Protein 1T47 (pdb70)

CATH classification: 3.10.180.10 (+1 more: 3.10.180.10)

B-factor: mean 24.24, std 12.42, range [2.0, 77.76]

Structure (mmCIF, N/CA/C/O backbone):
data_1T47
#
_entry.id   1T47
#
_cell.length_a   81.288
_cell.length_b   162.045
_cell.length_c   56.150
_cell.angle_alpha   90.00
_cell.angle_beta   90.00
_cell.angle_gamma   90.00
#
_symmetry.space_group_name_H-M   'P 21 21 2'
#
loop_
_entity.id
_entity.type
_entity.pdbx_description
1 polymer '4-hydroxyphenylpyruvate dioxygenase'
2 non-polymer 'FE (II) ION'
3 non-polymer 2-{HYDROXY[2-NITRO-4-(TRIFLUOROMETHYL)PHENYL]METHYLENE}CYCLOHEXANE-1,3-DIONE
4 water water
#
loop_
_atom_site.group_PDB
_atom_site.id
_atom_site.type_symbol
_atom_site.label_atom_id
_atom_site.label_alt_id
_atom_site.label_comp_id
_atom_site.label_asym_id
_atom_site.label_entity_id
_atom_site.label_seq_id
_atom_site.pdbx_PDB_ins_code
_atom_site.Cartn_x
_atom_site.Cartn_y
_atom_site.Cartn_z
_atom_site.occupancy
_atom_site.B_iso_or_equiv
_atom_site.auth_seq_id
_atom_site.auth_comp_id
_atom_site.auth_asym_id
_atom_site.auth_atom_id
_atom_site.pdbx_PDB_model_num
ATOM 1 N N . ASP A 1 16 ? 67.771 53.362 64.724 1.00 52.00 16 ASP A N 1
ATOM 2 C CA . ASP A 1 16 ? 67.912 53.366 66.209 1.00 52.67 16 ASP A CA 1
ATOM 3 C C . ASP A 1 16 ? 67.691 54.748 66.826 1.00 52.12 16 ASP A C 1
ATOM 4 O O . ASP A 1 16 ? 66.957 54.865 67.818 1.00 54.15 16 ASP A O 1
ATOM 9 N N . PRO A 1 17 ? 68.348 55.792 66.308 1.00 49.15 17 PRO A N 1
ATOM 10 C CA . PRO A 1 17 ? 68.154 57.127 66.883 1.00 46.52 17 PRO A CA 1
ATOM 11 C C . PRO A 1 17 ? 66.817 57.733 66.436 1.00 45.14 17 PRO A C 1
ATOM 12 O O . PRO A 1 17 ? 66.368 58.749 66.971 1.00 44.14 17 PRO A O 1
ATOM 16 N N . PHE A 1 18 ? 66.186 57.074 65.468 1.00 41.59 18 PHE A N 1
ATOM 17 C CA . PHE A 1 18 ? 64.893 57.497 64.939 1.00 35.44 18 PHE A CA 1
ATOM 18 C C . PHE A 1 18 ? 64.103 56.231 64.589 1.00 33.12 18 PHE A C 1
ATOM 19 O O . PHE A 1 18 ? 63.865 55.944 63.417 1.00 34.21 18 PHE A O 1
ATOM 27 N N . PRO A 1 19 ? 63.699 55.451 65.607 1.00 31.67 19 PRO A N 1
ATOM 28 C CA . PRO A 1 19 ? 62.937 54.215 65.378 1.00 30.07 19 PRO A CA 1
ATOM 29 C C . PRO A 1 19 ? 61.526 54.442 64.831 1.00 29.22 19 PRO A C 1
ATOM 30 O O . PRO A 1 19 ? 60.819 55.360 65.256 1.00 30.66 19 PRO A O 1
ATOM 34 N N . VAL A 1 20 ? 61.142 53.620 63.859 1.00 29.43 20 VAL A N 1
ATOM 35 C CA . VAL A 1 20 ? 59.818 53.713 63.246 1.00 25.52 20 VAL A CA 1
ATOM 36 C C . VAL A 1 20 ? 59.114 52.358 63.283 1.00 25.57 20 VAL A C 1
ATOM 37 O O . VAL A 1 20 ? 59.723 51.319 62.999 1.00 27.06 20 VAL A O 1
ATOM 41 N N . LYS A 1 21 ? 57.836 52.378 63.646 1.00 24.27 21 LYS A N 1
ATOM 42 C CA . LYS A 1 21 ? 57.026 51.167 63.759 1.00 20.17 21 LYS A CA 1
ATOM 43 C C . LYS A 1 21 ? 56.376 50.778 62.438 1.00 21.97 21 LYS A C 1
ATOM 44 O O . LYS A 1 21 ? 56.010 49.624 62.241 1.00 26.93 21 LYS A O 1
ATOM 50 N N . GLY A 1 22 ? 56.166 51.764 61.573 1.00 20.97 22 GLY A N 1
ATOM 51 C CA . GLY A 1 22 ? 55.535 51.534 60.286 1.00 16.47 22 GLY A CA 1
ATOM 52 C C . GLY A 1 22 ? 54.712 52.752 59.889 1.00 20.82 22 GLY A C 1
ATOM 53 O O . GLY A 1 22 ? 54.849 53.836 60.484 1.00 15.01 22 GLY A O 1
ATOM 54 N N . MET A 1 23 ? 53.838 52.583 58.900 1.00 20.38 23 MET A N 1
ATOM 55 C CA . MET A 1 23 ? 52.973 53.674 58.451 1.00 16.48 23 MET A CA 1
ATOM 56 C C . MET A 1 23 ? 51.755 53.709 59.358 1.00 15.02 23 MET A C 1
ATOM 57 O O . MET A 1 23 ? 51.040 52.713 59.487 1.00 18.98 23 MET A O 1
ATOM 62 N N . ASP A 1 24 ? 51.532 54.834 60.021 1.00 16.46 24 ASP A N 1
ATOM 63 C CA . ASP A 1 24 ? 50.382 54.936 60.903 1.00 17.74 24 ASP A CA 1
ATOM 64 C C . ASP A 1 24 ? 49.097 55.138 60.110 1.00 16.18 24 ASP A C 1
ATOM 65 O O . ASP A 1 24 ? 48.054 54.590 60.463 1.00 15.39 24 ASP A O 1
ATOM 70 N N . ALA A 1 25 ? 49.197 55.899 59.022 1.00 13.82 25 ALA A N 1
ATOM 71 C CA . ALA A 1 25 ? 48.060 56.187 58.152 1.00 12.61 25 ALA A CA 1
ATOM 72 C C . ALA A 1 25 ? 48.491 57.105 57.029 1.00 12.15 25 ALA A C 1
ATOM 73 O O . ALA A 1 25 ? 49.529 57.752 57.121 1.00 17.40 25 ALA A O 1
ATOM 75 N N . VAL A 1 26 ? 47.728 57.117 55.944 1.00 14.56 26 VAL A N 1
ATOM 76 C CA . VAL A 1 26 ? 47.997 58.030 54.840 1.00 10.19 26 VAL A CA 1
ATOM 77 C C . VAL A 1 26 ? 46.713 58.827 54.697 1.00 11.65 26 VAL A C 1
ATOM 78 O O . VAL A 1 26 ? 45.649 58.291 54.378 1.00 15.97 26 VAL A O 1
ATOM 82 N N . VAL A 1 27 ? 46.803 60.073 55.136 1.00 12.17 27 VAL A N 1
ATOM 83 C CA . VAL A 1 27 ? 45.691 61.003 55.137 1.00 13.69 27 VAL A CA 1
ATOM 84 C C . VAL A 1 27 ? 45.513 61.708 53.800 1.00 15.78 27 VAL A C 1
ATOM 85 O O . VAL A 1 27 ? 46.424 62.382 53.319 1.00 16.88 27 VAL A O 1
ATOM 89 N N . PHE A 1 28 ? 44.334 61.528 53.208 1.00 17.49 28 PHE A N 1
ATOM 90 C CA . PHE A 1 28 ? 43.973 62.138 51.932 1.00 13.47 28 PHE A CA 1
ATOM 91 C C . PHE A 1 28 ? 43.071 63.335 52.178 1.00 14.33 28 PHE A C 1
ATOM 92 O O . PHE A 1 28 ? 42.171 63.268 53.016 1.00 16.34 28 PHE A O 1
ATOM 100 N N . ALA A 1 29 ? 43.302 64.421 51.452 1.00 13.41 29 ALA A N 1
ATOM 101 C CA . ALA A 1 29 ? 42.451 65.600 51.543 1.00 10.76 29 ALA A CA 1
ATOM 102 C C . ALA A 1 29 ? 41.575 65.472 50.297 1.00 12.61 29 ALA A C 1
ATOM 103 O O . ALA A 1 29 ? 42.085 65.504 49.172 1.00 11.05 29 ALA A O 1
ATOM 105 N N . VAL A 1 30 ? 40.273 65.278 50.498 1.00 11.49 30 VAL A N 1
ATOM 106 C CA . VAL A 1 30 ? 39.329 65.102 49.391 1.00 9.19 30 VAL A CA 1
ATOM 107 C C . VAL A 1 30 ? 38.200 66.131 49.356 1.00 10.42 30 VAL A C 1
ATOM 108 O O . VAL A 1 30 ? 37.977 66.859 50.320 1.00 10.73 30 VAL A O 1
ATOM 112 N N . GLY A 1 31 ? 37.494 66.187 48.231 1.00 10.68 31 GLY A N 1
ATOM 113 C CA . GLY A 1 31 ? 36.395 67.124 48.087 1.00 8.13 31 GLY A CA 1
ATOM 114 C C . GLY A 1 31 ? 35.087 66.570 48.610 1.00 8.27 31 GLY A C 1
ATOM 115 O O . GLY A 1 31 ? 34.191 67.330 48.967 1.00 12.65 31 GLY A O 1
ATOM 116 N N . ASN A 1 32 ? 34.986 65.245 48.682 1.00 9.52 32 ASN A N 1
ATOM 117 C CA . ASN A 1 32 ? 33.778 64.568 49.162 1.00 11.91 32 ASN A CA 1
ATOM 118 C C . ASN A 1 32 ? 34.149 63.286 49.915 1.00 10.46 32 ASN A C 1
ATOM 119 O O . ASN A 1 32 ? 34.245 62.212 49.318 1.00 9.95 32 ASN A O 1
ATOM 124 N N . ALA A 1 33 ? 34.335 63.405 51.225 1.00 11.84 33 ALA A N 1
ATOM 125 C CA . ALA A 1 33 ? 34.701 62.272 52.082 1.00 11.09 33 ALA A CA 1
ATOM 126 C C . ALA A 1 33 ? 33.664 61.151 52.123 1.00 11.26 33 ALA A C 1
ATOM 127 O O . ALA A 1 33 ? 34.019 59.974 52.286 1.00 9.40 33 ALA A O 1
ATOM 129 N N . LYS A 1 34 ? 32.387 61.521 51.995 1.00 7.72 34 LYS A N 1
ATOM 130 C CA . LYS A 1 34 ? 31.287 60.561 52.008 1.00 8.42 34 LYS A CA 1
ATOM 131 C C . LYS A 1 34 ? 31.472 59.580 50.867 1.00 9.59 34 LYS A C 1
ATOM 132 O O . LYS A 1 34 ? 31.602 58.374 51.081 1.00 14.12 34 LYS A O 1
ATOM 138 N N . GLN A 1 35 ? 31.515 60.120 49.653 1.00 7.76 35 GLN A N 1
ATOM 139 C CA . GLN A 1 35 ? 31.677 59.316 48.455 1.00 9.73 35 GLN A CA 1
ATOM 140 C C . GLN A 1 35 ? 33.051 58.668 48.323 1.00 10.08 35 GLN A C 1
ATOM 141 O O . GLN A 1 35 ? 33.168 57.602 47.726 1.00 14.42 35 GLN A O 1
ATOM 147 N N . ALA A 1 36 ? 34.079 59.290 48.901 1.00 11.13 36 ALA A N 1
ATOM 148 C CA . ALA A 1 36 ? 35.431 58.730 48.863 1.00 10.08 36 ALA A CA 1
ATOM 149 C C . ALA A 1 36 ? 35.500 57.492 49.762 1.00 10.90 36 ALA A C 1
ATOM 150 O O . ALA A 1 36 ? 36.139 56.502 49.417 1.00 14.41 36 ALA A O 1
ATOM 152 N N . ALA A 1 37 ? 34.814 57.539 50.901 1.00 8.74 37 ALA A N 1
ATOM 153 C CA . ALA A 1 37 ? 34.790 56.413 51.825 1.00 8.00 37 ALA A CA 1
ATOM 154 C C . ALA A 1 37 ? 34.043 55.254 51.202 1.00 8.97 37 ALA A C 1
ATOM 155 O O . ALA A 1 37 ? 34.406 54.094 51.402 1.00 12.01 37 ALA A O 1
ATOM 157 N N . HIS A 1 38 ? 32.998 55.574 50.442 1.00 10.56 38 HIS A N 1
ATOM 158 C CA . HIS A 1 38 ? 32.192 54.564 49.767 1.00 9.14 38 HIS A CA 1
ATOM 159 C C . HIS A 1 38 ? 33.047 53.932 48.675 1.00 10.27 38 HIS A C 1
ATOM 160 O O . HIS A 1 38 ? 33.061 52.716 48.514 1.00 14.65 38 HIS A O 1
ATOM 167 N N . TYR A 1 39 ? 33.786 54.767 47.950 1.00 7.74 39 TYR A N 1
ATOM 168 C CA . TYR A 1 39 ? 34.659 54.290 46.886 1.00 7.38 39 TYR A CA 1
ATOM 169 C C . TYR A 1 39 ? 35.692 53.312 47.406 1.00 6.60 39 TYR A C 1
ATOM 170 O O . TYR A 1 39 ? 35.884 52.247 46.831 1.00 15.28 39 TYR A O 1
ATOM 179 N N . TYR A 1 40 ? 36.369 53.683 48.485 1.00 7.48 40 TYR A N 1
ATOM 180 C CA . TYR A 1 40 ? 37.382 52.815 49.063 1.00 7.31 40 TYR A CA 1
ATOM 181 C C . TYR A 1 40 ? 36.807 51.593 49.763 1.00 10.74 40 TYR A C 1
ATOM 182 O O . TYR A 1 40 ? 37.463 50.553 49.823 1.00 16.13 40 TYR A O 1
ATOM 191 N N . SER A 1 41 ? 35.571 51.699 50.253 1.00 9.95 41 SER A N 1
ATOM 192 C CA . SER A 1 41 ? 34.923 50.566 50.908 1.00 7.58 41 SER A CA 1
ATOM 193 C C . SER A 1 41 ? 34.547 49.546 49.852 1.00 10.93 41 SER A C 1
ATOM 194 O O . SER A 1 41 ? 34.794 48.353 50.006 1.00 16.14 41 SER A O 1
ATOM 197 N N . THR A 1 42 ? 33.915 50.021 48.787 1.00 12.92 42 THR A N 1
ATOM 198 C CA . THR A 1 42 ? 33.457 49.147 47.722 1.00 13.47 42 THR A CA 1
ATOM 199 C C . THR A 1 42 ? 34.495 48.738 46.681 1.00 14.78 42 THR A C 1
ATOM 200 O O . THR A 1 42 ? 34.823 47.557 46.572 1.00 20.56 42 THR A O 1
ATOM 204 N N . ALA A 1 43 ? 35.023 49.702 45.932 1.00 14.22 43 ALA A N 1
ATOM 205 C CA . ALA A 1 43 ? 36.013 49.398 44.896 1.00 15.11 43 ALA A CA 1
ATOM 206 C C . ALA A 1 43 ? 37.290 48.780 45.453 1.00 14.96 43 ALA A C 1
ATOM 207 O O . ALA A 1 43 ? 37.771 47.784 44.922 1.00 16.61 43 ALA A O 1
ATOM 209 N N . PHE A 1 44 ? 37.814 49.343 46.541 1.00 15.68 44 PHE A N 1
ATOM 210 C CA . PHE A 1 44 ? 39.043 48.830 47.154 1.00 12.92 44 PHE A CA 1
ATOM 211 C C . PHE A 1 44 ? 38.856 47.768 48.241 1.00 12.40 44 PHE A C 1
ATOM 212 O O . PHE A 1 44 ? 39.824 47.143 48.675 1.00 12.42 44 PHE A O 1
ATOM 220 N N . GLY A 1 45 ? 37.616 47.565 48.676 1.00 9.67 45 GLY A N 1
ATOM 221 C CA . GLY A 1 45 ? 37.331 46.550 49.677 1.00 5.66 45 GLY A CA 1
ATOM 222 C C . GLY A 1 45 ? 37.736 46.808 51.120 1.00 10.84 45 GLY A C 1
ATOM 223 O O . GLY A 1 45 ? 37.818 45.863 51.912 1.00 8.53 45 GLY A O 1
ATOM 224 N N . MET A 1 46 ? 37.974 48.068 51.473 1.00 8.14 46 MET A N 1
ATOM 225 C CA . MET A 1 46 ? 38.368 48.423 52.835 1.00 11.52 46 MET A CA 1
ATOM 226 C C . MET A 1 46 ? 37.146 48.587 53.734 1.00 13.23 46 MET A C 1
ATOM 227 O O . MET A 1 46 ? 36.017 48.664 53.249 1.00 13.94 46 MET A O 1
ATOM 232 N N . GLN A 1 47 ? 37.362 48.617 55.047 1.00 15.07 47 GLN A N 1
ATOM 233 C CA . GLN A 1 47 ? 36.247 48.804 55.975 1.00 15.46 47 GLN A CA 1
ATOM 234 C C . GLN A 1 47 ? 36.401 50.052 56.806 1.00 12.76 47 GLN A C 1
ATOM 235 O O . GLN A 1 47 ? 37.482 50.339 57.322 1.00 12.55 47 GLN A O 1
ATOM 241 N N . LEU A 1 48 ? 35.295 50.771 56.959 1.00 9.66 48 LEU A N 1
ATOM 242 C CA . LEU A 1 48 ? 35.249 51.985 57.753 1.00 12.03 48 LEU A CA 1
ATOM 243 C C . LEU A 1 48 ? 35.265 51.541 59.208 1.00 11.64 48 LEU A C 1
ATOM 244 O O . LEU A 1 48 ? 34.499 50.655 59.589 1.00 11.27 48 LEU A O 1
ATOM 249 N N . VAL A 1 49 ? 36.158 52.107 60.006 1.00 13.42 49 VAL A N 1
ATOM 250 C CA . VAL A 1 49 ? 36.232 51.733 61.417 1.00 16.24 49 VAL A CA 1
ATOM 251 C C . VAL A 1 49 ? 36.033 52.897 62.378 1.00 18.95 49 VAL A C 1
ATOM 252 O O . VAL A 1 49 ? 35.534 52.708 63.488 1.00 23.98 49 VAL A O 1
ATOM 256 N N . ALA A 1 50 ? 36.385 54.100 61.942 1.00 19.08 50 ALA A N 1
ATOM 257 C CA . ALA A 1 50 ? 36.239 55.283 62.780 1.00 16.96 50 ALA A CA 1
ATOM 258 C C . ALA A 1 50 ? 35.752 56.470 61.967 1.00 17.81 50 ALA A C 1
ATOM 259 O O . ALA A 1 50 ? 35.931 56.521 60.746 1.00 19.38 50 ALA A O 1
ATOM 261 N N . TYR A 1 51 ? 35.160 57.438 62.657 1.00 14.89 51 TYR A N 1
ATOM 262 C CA . TYR A 1 51 ? 34.623 58.619 62.007 1.00 12.77 51 TYR A CA 1
ATOM 263 C C . TYR A 1 51 ? 34.636 59.810 62.953 1.00 13.75 51 TYR A C 1
ATOM 264 O O . TYR A 1 51 ? 34.556 59.652 64.173 1.00 14.00 51 TYR A O 1
ATOM 273 N N . SER A 1 52 ? 34.761 61.000 62.368 1.00 14.41 52 SER A N 1
ATOM 274 C CA . SER A 1 52 ? 34.759 62.258 63.097 1.00 10.96 52 SER A CA 1
ATOM 275 C C . SER A 1 52 ? 34.134 63.321 62.194 1.00 14.62 52 SER A C 1
ATOM 276 O O . SER A 1 52 ? 34.669 63.653 61.139 1.00 18.24 52 SER A O 1
ATOM 279 N N . GLY A 1 53 ? 32.965 63.804 62.580 1.00 14.89 53 GLY A N 1
ATOM 280 C CA . GLY A 1 53 ? 32.298 64.825 61.798 1.00 16.88 53 GLY A CA 1
ATOM 281 C C . GLY A 1 53 ? 31.298 65.578 62.652 1.00 18.36 53 GLY A C 1
ATOM 282 O O . GLY A 1 53 ? 31.359 65.490 63.880 1.00 22.69 53 GLY A O 1
ATOM 283 N N . PRO A 1 54 ? 30.382 66.351 62.044 1.00 15.52 54 PRO A N 1
ATOM 284 C CA . PRO A 1 54 ? 29.353 67.135 62.736 1.00 15.63 54 PRO A CA 1
ATOM 285 C C . PRO A 1 54 ? 28.495 66.326 63.721 1.00 17.27 54 PRO A C 1
ATOM 286 O O . PRO A 1 54 ? 28.187 66.801 64.814 1.00 22.17 54 PRO A O 1
ATOM 290 N N . GLU A 1 55 ? 28.158 65.096 63.345 1.00 19.06 55 GLU A N 1
ATOM 291 C CA . GLU A 1 55 ? 27.335 64.194 64.150 1.00 21.01 55 GLU A CA 1
ATOM 292 C C . GLU A 1 55 ? 27.896 63.917 65.538 1.00 25.04 55 GLU A C 1
ATOM 293 O O . GLU A 1 55 ? 27.162 63.506 66.434 1.00 30.52 55 GLU A O 1
ATOM 299 N N . ASN A 1 56 ? 29.205 64.079 65.703 1.00 25.09 56 ASN A N 1
ATOM 300 C CA . ASN A 1 56 ? 29.815 63.850 67.006 1.00 24.32 56 ASN A CA 1
ATOM 301 C C . ASN A 1 56 ? 30.483 65.086 67.594 1.00 25.48 56 ASN A C 1
ATOM 302 O O . ASN A 1 56 ? 31.347 64.979 68.463 1.00 23.10 56 ASN A O 1
ATOM 307 N N . GLY A 1 57 ? 30.056 66.261 67.143 1.00 25.76 57 GLY A N 1
ATOM 308 C CA . GLY A 1 57 ? 30.612 67.491 67.673 1.00 26.67 57 GLY A CA 1
ATOM 309 C C . GLY A 1 57 ? 31.775 68.108 66.929 1.00 29.95 57 GLY A C 1
ATOM 310 O O . GLY A 1 57 ? 32.289 69.141 67.358 1.00 36.05 57 GLY A O 1
ATOM 311 N N . SER A 1 58 ? 32.225 67.482 65.845 1.00 28.01 58 SER A N 1
ATOM 312 C CA . SER A 1 58 ? 33.332 68.031 65.053 1.00 27.91 58 SER A CA 1
ATOM 313 C C . SER A 1 58 ? 32.736 68.721 63.824 1.00 25.74 58 SER A C 1
ATOM 314 O O . SER A 1 58 ? 32.662 68.137 62.742 1.00 27.09 58 SER A O 1
ATOM 317 N N . ARG A 1 59 ? 32.339 69.977 64.004 1.00 22.18 59 ARG A N 1
ATOM 318 C CA . ARG A 1 59 ? 31.683 70.790 62.980 1.00 19.34 59 ARG A CA 1
ATOM 319 C C . ARG A 1 59 ? 32.386 71.178 61.677 1.00 21.03 59 ARG A C 1
ATOM 320 O O . ARG A 1 59 ? 31.729 71.286 60.638 1.00 19.44 59 ARG A O 1
ATOM 322 N N . GLU A 1 60 ? 33.698 71.377 61.712 1.00 18.05 60 GLU A N 1
ATOM 323 C CA . GLU A 1 60 ? 34.429 71.825 60.525 1.00 17.42 60 GLU A CA 1
ATOM 324 C C . GLU A 1 60 ? 34.746 70.805 59.434 1.00 19.01 60 GLU A C 1
ATOM 325 O O . GLU A 1 60 ? 34.703 71.129 58.243 1.00 19.88 60 GLU A O 1
ATOM 331 N N . THR A 1 61 ? 35.061 69.579 59.825 1.00 16.53 61 THR A N 1
ATOM 332 C CA . THR A 1 61 ? 35.402 68.562 58.842 1.00 16.78 61 THR A CA 1
ATOM 333 C C . THR A 1 61 ? 34.745 67.233 59.128 1.00 18.74 61 THR A C 1
ATOM 334 O O . THR A 1 61 ? 34.343 66.959 60.260 1.00 21.09 61 THR A O 1
ATOM 338 N N . ALA A 1 62 ? 34.636 66.419 58.084 1.00 18.81 62 ALA A N 1
ATOM 339 C CA . ALA A 1 62 ? 34.089 65.073 58.180 1.00 16.15 62 ALA A CA 1
ATOM 340 C C . ALA A 1 62 ? 35.300 64.205 57.836 1.00 14.35 62 ALA A C 1
ATOM 341 O O . ALA A 1 62 ? 35.939 64.408 56.799 1.00 12.46 62 ALA A O 1
ATOM 343 N N . SER A 1 63 ? 35.639 63.268 58.714 1.00 13.39 63 SER A N 1
ATOM 344 C CA . SER A 1 63 ? 36.801 62.416 58.491 1.00 12.53 63 SER A CA 1
ATOM 345 C C . SER A 1 63 ? 36.485 60.943 58.690 1.00 8.71 63 SER A C 1
ATOM 346 O O . SER A 1 63 ? 35.999 60.542 59.745 1.00 8.56 63 SER A O 1
ATOM 349 N N . TYR A 1 64 ? 36.761 60.155 57.651 1.00 9.48 64 TYR A N 1
ATOM 350 C CA . TYR A 1 64 ? 36.526 58.709 57.656 1.00 9.47 64 TYR A CA 1
ATOM 351 C C . TYR A 1 64 ? 37.821 57.913 57.739 1.00 9.20 64 TYR A C 1
ATOM 352 O O . TYR A 1 64 ? 38.774 58.196 57.015 1.00 9.47 64 TYR A O 1
ATOM 361 N N . VAL A 1 65 ? 37.839 56.899 58.602 1.00 10.14 65 VAL A N 1
ATOM 362 C CA . VAL A 1 65 ? 39.017 56.056 58.763 1.00 10.12 65 VAL A CA 1
ATOM 363 C C . VAL A 1 65 ? 38.746 54.689 58.163 1.00 10.98 65 VAL A C 1
ATOM 364 O O . VAL A 1 65 ? 37.844 53.972 58.607 1.00 11.78 65 VAL A O 1
ATOM 368 N N . LEU A 1 66 ? 39.493 54.355 57.117 1.00 13.36 66 LEU A N 1
ATOM 369 C CA . LEU A 1 66 ? 39.333 53.057 56.476 1.00 15.80 66 LEU A CA 1
ATOM 370 C C . LEU A 1 66 ? 40.525 52.167 56.728 1.00 14.94 66 LEU A C 1
ATOM 371 O O . LEU A 1 66 ? 41.675 52.612 56.722 1.00 16.37 66 LEU A O 1
ATOM 376 N N . THR A 1 67 ? 40.237 50.891 56.914 1.00 16.79 67 THR A N 1
ATOM 377 C CA . THR A 1 67 ? 41.264 49.931 57.224 1.00 16.53 67 THR A CA 1
ATOM 378 C C . THR A 1 67 ? 41.207 48.641 56.401 1.00 16.17 67 THR A C 1
ATOM 379 O O . THR A 1 67 ? 40.168 48.280 55.839 1.00 16.31 67 THR A O 1
ATOM 383 N N . ASN A 1 68 ? 42.361 47.996 56.278 1.00 15.47 68 ASN A N 1
ATOM 384 C CA . ASN A 1 68 ? 42.486 46.726 55.573 1.00 17.53 68 ASN A CA 1
ATOM 385 C C . ASN A 1 68 ? 43.809 46.148 56.048 1.00 18.02 68 ASN A C 1
ATOM 386 O O . ASN A 1 68 ? 44.882 46.528 55.568 1.00 16.11 68 ASN A O 1
ATOM 391 N N . GLY A 1 69 ? 43.721 45.260 57.036 1.00 20.40 69 GLY A N 1
ATOM 392 C CA . GLY A 1 69 ? 44.908 44.674 57.615 1.00 16.92 69 GLY A CA 1
ATOM 393 C C . GLY A 1 69 ? 45.532 45.811 58.398 1.00 15.86 69 GLY A C 1
ATOM 394 O O . GLY A 1 69 ? 44.828 46.506 59.129 1.00 14.41 69 GLY A O 1
ATOM 395 N N . SER A 1 70 ? 46.825 46.039 58.210 1.00 14.66 70 SER A N 1
ATOM 396 C CA . SER A 1 70 ? 47.510 47.118 58.901 1.00 14.80 70 SER A CA 1
ATOM 397 C C . SER A 1 70 ? 47.465 48.415 58.088 1.00 12.78 70 SER A C 1
ATOM 398 O O . SER A 1 70 ? 47.911 49.454 58.559 1.00 18.26 70 SER A O 1
ATOM 401 N N . ALA A 1 71 ? 46.943 48.348 56.864 1.00 11.89 71 ALA A N 1
ATOM 402 C CA . ALA A 1 71 ? 46.840 49.528 55.996 1.00 13.65 71 ALA A CA 1
ATOM 403 C C . ALA A 1 71 ? 45.657 50.393 56.431 1.00 16.63 71 ALA A C 1
ATOM 404 O O . ALA A 1 71 ? 44.536 49.896 56.582 1.00 17.96 71 ALA A O 1
ATOM 406 N N . ARG A 1 72 ? 45.903 51.691 56.588 1.00 16.27 72 ARG A N 1
ATOM 407 C CA . ARG A 1 72 ? 44.875 52.621 57.044 1.00 14.04 72 ARG A CA 1
ATOM 408 C C . ARG A 1 72 ? 44.833 53.941 56.263 1.00 11.98 72 ARG A C 1
ATOM 409 O O . ARG A 1 72 ? 45.830 54.654 56.181 1.00 15.04 72 ARG A O 1
ATOM 417 N N . PHE A 1 73 ? 43.680 54.252 55.677 1.00 13.61 73 PHE A N 1
ATOM 418 C CA . PHE A 1 73 ? 43.490 55.496 54.928 1.00 12.33 73 PHE A CA 1
ATOM 419 C C . PHE A 1 73 ? 42.494 56.369 55.685 1.00 11.24 73 PHE A C 1
ATOM 420 O O . PHE A 1 73 ? 41.498 55.873 56.216 1.00 11.09 73 PHE A O 1
ATOM 428 N N . VAL A 1 74 ? 42.799 57.658 55.772 1.00 11.97 74 VAL A N 1
ATOM 429 C CA . VAL A 1 74 ? 41.930 58.628 56.427 1.00 11.04 74 VAL A CA 1
ATOM 430 C C . VAL A 1 74 ? 41.522 59.601 55.332 1.00 12.12 74 VAL A C 1
ATOM 431 O O . VAL A 1 74 ? 42.379 60.226 54.710 1.00 14.36 74 VAL A O 1
ATOM 435 N N . LEU A 1 75 ? 40.226 59.670 55.051 1.00 12.17 75 LEU A N 1
ATOM 436 C CA . LEU A 1 75 ? 39.693 60.561 54.022 1.00 11.86 75 LEU A CA 1
ATOM 437 C C . LEU A 1 75 ? 39.030 61.735 54.727 1.00 14.20 75 LEU A C 1
ATOM 438 O O . LEU A 1 75 ? 37.989 61.577 55.373 1.00 16.97 75 LEU A O 1
ATOM 443 N N . THR A 1 76 ? 39.664 62.900 54.639 1.00 14.45 76 THR A N 1
ATOM 444 C CA . THR A 1 76 ? 39.155 64.101 55.291 1.00 13.25 76 THR A CA 1
ATOM 445 C C . THR A 1 76 ? 38.686 65.170 54.314 1.00 11.65 76 THR A C 1
ATOM 446 O O . THR A 1 76 ? 39.350 65.454 53.321 1.00 11.00 76 THR A O 1
ATOM 450 N N . SER A 1 77 ? 37.544 65.776 54.627 1.00 14.46 77 SER A N 1
ATOM 451 C CA . SER A 1 77 ? 36.937 66.813 53.802 1.00 12.12 77 SER A CA 1
ATOM 452 C C . SER A 1 77 ? 36.426 67.952 54.684 1.00 13.84 77 SER A C 1
ATOM 453 O O . SER A 1 77 ? 35.779 67.701 55.699 1.00 16.78 77 SER A O 1
ATOM 456 N N . VAL A 1 78 ? 36.733 69.194 54.311 1.00 12.14 78 VAL A N 1
ATOM 457 C CA . VAL A 1 78 ? 36.273 70.355 55.066 1.00 11.49 78 VAL A CA 1
ATOM 458 C C . VAL A 1 78 ? 34.874 70.775 54.598 1.00 10.90 78 VAL A C 1
ATOM 459 O O . VAL A 1 78 ? 34.620 70.914 53.405 1.00 13.11 78 VAL A O 1
ATOM 463 N N . ILE A 1 79 ? 33.967 70.931 55.554 1.00 13.53 79 ILE A N 1
ATOM 464 C CA . ILE A 1 79 ? 32.574 71.316 55.311 1.00 13.06 79 ILE A CA 1
ATOM 465 C C . ILE A 1 79 ? 32.447 72.831 55.086 1.00 19.09 79 ILE A C 1
ATOM 466 O O . ILE A 1 79 ? 31.818 73.293 54.128 1.00 16.00 79 ILE A O 1
ATOM 471 N N . LYS A 1 80 ? 33.025 73.585 56.012 1.00 18.71 80 LYS A N 1
ATOM 472 C CA . LYS A 1 80 ? 33.039 75.038 55.983 1.00 22.80 80 LYS A CA 1
ATOM 473 C C . LYS A 1 80 ? 34.312 75.376 56.768 1.00 22.56 80 LYS A C 1
ATOM 474 O O . LYS A 1 80 ? 34.376 75.158 57.980 1.00 19.03 80 LYS A O 1
ATOM 480 N N . PRO A 1 81 ? 35.359 75.864 56.076 1.00 23.23 81 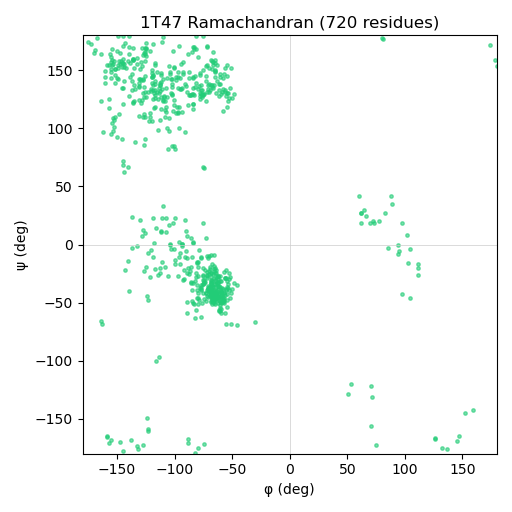PRO A N 1
ATOM 481 C CA . PRO A 1 81 ? 36.637 76.220 56.715 1.00 22.86 81 PRO A CA 1
ATOM 482 C C . PRO A 1 81 ? 36.547 77.329 57.766 1.00 23.14 81 PRO A C 1
ATOM 483 O O . PRO A 1 81 ? 35.931 78.371 57.529 1.00 23.76 81 PRO A O 1
ATOM 487 N N . ALA A 1 82 ? 37.176 77.092 58.915 1.00 21.30 82 ALA A N 1
ATOM 488 C CA . ALA A 1 82 ? 37.183 78.032 60.039 1.00 20.41 82 ALA A CA 1
ATOM 489 C C . ALA A 1 82 ? 38.522 78.124 60.772 1.00 21.14 82 ALA A C 1
ATOM 490 O O . ALA A 1 82 ? 38.723 79.023 61.587 1.00 24.67 82 ALA A O 1
ATOM 492 N N . THR A 1 83 ? 39.414 77.174 60.526 1.00 20.01 83 THR A N 1
ATOM 493 C CA . THR A 1 83 ? 40.721 77.175 61.164 1.00 24.44 83 THR A CA 1
ATOM 494 C C . THR A 1 83 ? 41.801 77.128 60.088 1.00 27.60 83 THR A C 1
ATOM 495 O O . THR A 1 83 ? 41.492 77.055 58.891 1.00 27.73 83 THR A O 1
ATOM 499 N N . PRO A 1 84 ? 43.078 77.252 60.488 1.00 29.09 84 PRO A N 1
ATOM 500 C CA . PRO A 1 84 ? 44.197 77.207 59.540 1.00 25.40 84 PRO A CA 1
ATOM 501 C C . PRO A 1 84 ? 44.209 75.867 58.811 1.00 20.55 84 PRO A C 1
ATOM 502 O O . PRO A 1 84 ? 44.425 75.807 57.607 1.00 17.10 84 PRO A O 1
ATOM 506 N N . TRP A 1 85 ? 43.912 74.806 59.555 1.00 21.87 85 TRP A N 1
ATOM 507 C CA . TRP A 1 85 ? 43.866 73.451 59.018 1.00 23.78 85 TRP A CA 1
ATOM 508 C C . TRP A 1 85 ? 42.709 73.269 58.027 1.00 23.51 85 TRP A C 1
ATOM 509 O O . TRP A 1 85 ? 42.870 72.625 56.987 1.00 24.60 85 TRP A O 1
ATOM 520 N N . GLY A 1 86 ? 41.550 73.833 58.361 1.00 19.53 86 GLY A N 1
ATOM 521 C CA . GLY A 1 86 ? 40.390 73.726 57.495 1.00 15.62 86 GLY A CA 1
ATOM 522 C C . GLY A 1 86 ? 40.604 74.465 56.197 1.00 16.44 86 GLY A C 1
ATOM 523 O O . GLY A 1 86 ? 40.278 73.959 55.122 1.00 18.38 86 GLY A O 1
ATOM 524 N N . HIS A 1 87 ? 41.154 75.672 56.294 1.00 19.03 87 HIS A N 1
ATOM 525 C CA . HIS A 1 87 ? 41.425 76.480 55.115 1.00 14.42 87 HIS A CA 1
ATOM 526 C C . HIS A 1 87 ? 42.472 75.820 54.244 1.00 14.99 87 HIS A C 1
ATOM 527 O O . HIS A 1 87 ? 42.397 75.888 53.019 1.00 16.40 87 HIS A O 1
ATOM 534 N N . PHE A 1 88 ? 43.420 75.140 54.885 1.00 17.47 88 PHE A N 1
ATOM 535 C CA . PHE A 1 88 ? 44.479 74.438 54.173 1.00 17.47 88 PHE A CA 1
ATOM 536 C C . PHE A 1 88 ? 43.884 73.287 53.358 1.00 18.09 88 PHE A C 1
ATOM 537 O O . PHE A 1 88 ? 44.249 73.088 52.196 1.00 21.46 88 PHE A O 1
ATOM 545 N N . LEU A 1 89 ? 42.988 72.526 53.981 1.00 16.24 89 LEU A N 1
ATOM 546 C CA . LEU A 1 89 ? 42.338 71.399 53.318 1.00 14.63 89 LEU A CA 1
ATOM 547 C C . LEU A 1 89 ? 41.572 71.851 52.082 1.00 15.08 89 LEU A C 1
ATOM 548 O O . LEU A 1 89 ? 41.759 71.308 50.987 1.00 14.45 89 LEU A O 1
ATOM 553 N N . ALA A 1 90 ? 40.739 72.875 52.261 1.00 16.26 90 ALA A N 1
ATOM 554 C CA . ALA A 1 90 ? 39.933 73.423 51.175 1.00 16.98 90 ALA A CA 1
ATOM 555 C C . ALA A 1 90 ? 40.783 73.897 50.002 1.00 18.54 90 ALA A C 1
ATOM 556 O O . ALA A 1 90 ? 40.462 73.620 48.843 1.00 20.56 90 ALA A O 1
ATOM 558 N N . ASP A 1 91 ? 41.864 74.612 50.315 1.00 17.43 91 ASP A N 1
ATOM 559 C CA . ASP A 1 91 ? 42.779 75.134 49.305 1.00 17.21 91 ASP A CA 1
ATOM 560 C C . ASP A 1 91 ? 43.508 74.026 48.580 1.00 15.27 91 ASP A C 1
ATOM 561 O O . ASP A 1 91 ? 43.641 74.052 47.358 1.00 17.08 91 ASP A O 1
ATOM 566 N N . HIS A 1 92 ? 43.978 73.050 49.348 1.00 15.23 92 HIS A N 1
ATOM 567 C CA . HIS A 1 92 ? 44.712 71.917 48.812 1.00 17.17 92 HIS A CA 1
ATOM 568 C C . HIS A 1 92 ? 43.879 71.118 47.812 1.00 17.54 92 HIS A C 1
ATOM 569 O O . HIS A 1 92 ? 44.385 70.713 46.767 1.00 16.87 92 HIS A O 1
ATOM 576 N N . VAL A 1 93 ? 42.597 70.931 48.118 1.00 15.42 93 VAL A N 1
ATOM 577 C CA . VAL A 1 93 ? 41.695 70.182 47.238 1.00 16.09 93 VAL A CA 1
ATOM 578 C C . VAL A 1 93 ? 41.404 70.914 45.923 1.00 13.16 93 VAL A C 1
ATOM 579 O O . VAL A 1 93 ? 41.316 70.296 44.867 1.00 19.29 93 VAL A O 1
ATOM 583 N N . ALA A 1 94 ? 41.232 72.225 45.998 1.00 13.24 94 ALA A N 1
ATOM 584 C CA . ALA A 1 94 ? 40.939 73.037 44.823 1.00 13.49 94 ALA A CA 1
ATOM 585 C C . ALA A 1 94 ? 42.143 73.158 43.894 1.00 17.03 94 ALA A C 1
ATOM 586 O O . ALA A 1 94 ? 42.002 73.111 42.673 1.00 20.28 94 ALA A O 1
ATOM 588 N N . GLU A 1 95 ? 43.326 73.254 44.492 1.00 17.42 95 GLU A N 1
ATOM 589 C CA . GLU A 1 95 ? 44.585 73.424 43.782 1.00 18.68 95 GLU A CA 1
ATOM 590 C C . GLU A 1 95 ? 45.244 72.138 43.261 1.00 19.19 95 GLU A C 1
ATOM 591 O O . GLU A 1 95 ? 45.838 72.142 42.182 1.00 22.18 95 GLU A O 1
ATOM 597 N N . HIS A 1 96 ? 45.082 71.029 43.973 1.00 16.52 96 HIS A N 1
ATOM 598 C CA . HIS A 1 96 ? 45.713 69.777 43.560 1.00 11.61 96 HIS A CA 1
ATOM 599 C C . HIS A 1 96 ? 44.760 68.636 43.242 1.00 14.66 96 HIS A C 1
ATOM 600 O O . HIS A 1 96 ? 45.187 67.611 42.703 1.00 15.44 96 HIS A O 1
ATOM 607 N N . GLY A 1 97 ? 43.480 68.792 43.570 1.00 10.24 97 GLY A N 1
ATOM 608 C CA . GLY A 1 97 ? 42.537 67.708 43.346 1.00 9.13 97 GLY A CA 1
ATOM 609 C C . GLY A 1 97 ? 42.724 66.754 44.510 1.00 9.53 97 GLY A C 1
ATOM 610 O O . GLY A 1 97 ? 43.582 67.001 45.356 1.00 10.28 97 GLY A O 1
ATOM 611 N N . ASP A 1 98 ? 41.946 65.681 44.584 1.00 10.28 98 ASP A N 1
ATOM 612 C CA . ASP A 1 98 ? 42.079 64.736 45.687 1.00 9.79 98 ASP A CA 1
ATOM 613 C C . ASP A 1 98 ? 43.507 64.189 45.792 1.00 12.13 98 ASP A C 1
ATOM 614 O O . ASP A 1 98 ? 44.116 63.816 44.792 1.00 10.05 98 ASP A O 1
ATOM 619 N N . GLY A 1 99 ? 44.052 64.172 47.000 1.00 11.40 99 GLY A N 1
ATOM 620 C CA . GLY A 1 99 ? 45.402 63.674 47.164 1.00 9.28 99 GLY A CA 1
ATOM 621 C C . GLY A 1 99 ? 45.867 63.544 48.597 1.00 10.20 99 GLY A C 1
ATOM 622 O O . GLY A 1 99 ? 45.190 63.967 49.536 1.00 8.29 99 GLY A O 1
ATOM 623 N N . VAL A 1 100 ? 47.041 62.944 48.753 1.00 11.84 100 VAL A N 1
ATOM 624 C CA . VAL A 1 100 ? 47.646 62.723 50.059 1.00 11.10 100 VAL A CA 1
ATOM 625 C C . VAL A 1 100 ? 48.256 64.001 50.622 1.00 14.65 100 VAL A C 1
ATOM 626 O O . VAL A 1 100 ? 48.951 64.7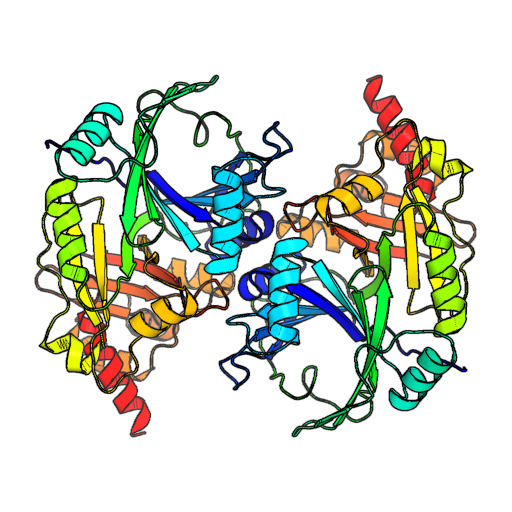29 49.917 1.00 16.14 100 VAL A O 1
ATOM 630 N N . VAL A 1 101 ? 47.961 64.286 51.884 1.00 16.50 101 VAL A N 1
ATOM 631 C CA . VAL A 1 101 ? 48.510 65.459 52.552 1.00 10.15 101 VAL A CA 1
ATOM 632 C C . VAL A 1 101 ? 49.313 65.056 53.779 1.00 12.15 101 VAL A C 1
ATOM 633 O O . VAL A 1 101 ? 49.945 65.899 54.403 1.00 12.22 101 VAL A O 1
ATOM 637 N N . ASP A 1 102 ? 49.311 63.763 54.110 1.00 17.75 102 ASP A N 1
ATOM 638 C CA . ASP A 1 102 ? 50.038 63.284 55.278 1.00 14.90 102 ASP A CA 1
ATOM 639 C C . ASP A 1 102 ? 50.422 61.803 55.246 1.00 19.59 102 ASP A C 1
ATOM 640 O O . ASP A 1 102 ? 49.563 60.923 55.169 1.00 21.10 102 ASP A O 1
ATOM 645 N N . LEU A 1 103 ? 51.728 61.541 55.266 1.00 18.27 103 LEU A N 1
ATOM 646 C CA . LEU A 1 103 ? 52.231 60.174 55.320 1.00 17.86 103 LEU A CA 1
ATOM 647 C C . LEU A 1 103 ? 52.627 60.027 56.785 1.00 20.10 103 LEU A C 1
ATOM 648 O O . LEU A 1 103 ? 53.762 60.318 57.164 1.00 18.69 103 LEU A O 1
ATOM 653 N N . ALA A 1 104 ? 51.645 59.674 57.616 1.00 19.66 104 ALA A N 1
ATOM 654 C CA . ALA A 1 104 ? 51.848 59.515 59.054 1.00 20.25 104 ALA A CA 1
ATOM 655 C C . ALA A 1 104 ? 52.647 58.269 59.422 1.00 19.69 104 ALA A C 1
ATOM 656 O O . ALA A 1 104 ? 52.365 57.162 58.948 1.00 15.17 104 ALA A O 1
ATOM 658 N N . ILE A 1 105 ? 53.654 58.473 60.263 1.00 19.02 105 ILE A N 1
ATOM 659 C CA . ILE A 1 105 ? 54.529 57.399 60.713 1.00 17.86 105 ILE A CA 1
ATOM 660 C C . ILE A 1 105 ? 54.339 57.132 62.209 1.00 16.37 105 ILE A C 1
ATOM 661 O O . ILE A 1 105 ? 54.261 58.075 63.001 1.00 17.33 105 ILE A O 1
ATOM 666 N N . GLU A 1 106 ? 54.181 55.862 62.588 1.00 14.78 106 GLU A N 1
ATOM 667 C CA . GLU A 1 106 ? 54.036 55.523 64.002 1.00 15.84 106 GLU A CA 1
ATOM 668 C C . GLU A 1 106 ? 55.440 55.423 64.591 1.00 18.50 106 GLU A C 1
ATOM 669 O O . GLU A 1 106 ? 56.327 54.805 63.996 1.00 17.35 106 GLU A O 1
ATOM 675 N N . VAL A 1 107 ? 55.631 56.029 65.760 1.00 20.79 107 VAL A N 1
ATOM 676 C CA . VAL A 1 107 ? 56.924 56.042 66.445 1.00 23.98 107 VAL A CA 1
ATOM 677 C C . VAL A 1 107 ? 56.758 55.683 67.925 1.00 26.91 107 VAL A C 1
ATOM 678 O O . VAL A 1 107 ? 55.647 55.705 68.454 1.00 27.38 107 VAL A O 1
ATOM 682 N N . PRO A 1 108 ? 57.844 55.271 68.590 1.00 30.88 108 PRO A N 1
ATOM 683 C CA . PRO A 1 108 ? 57.688 54.938 70.009 1.00 30.59 108 PRO A CA 1
ATOM 684 C C . PRO A 1 108 ? 57.696 56.182 70.918 1.00 32.43 108 PRO A C 1
ATOM 685 O O . PRO A 1 108 ? 57.232 56.125 72.058 1.00 30.88 108 PRO A O 1
ATOM 689 N N . ASP A 1 109 ? 58.142 57.315 70.371 1.00 34.83 109 ASP A N 1
ATOM 690 C CA . ASP A 1 109 ? 58.206 58.588 71.103 1.00 35.96 109 ASP A CA 1
ATOM 691 C C . ASP A 1 109 ? 58.121 59.752 70.108 1.00 36.92 109 ASP A C 1
ATOM 692 O O . ASP A 1 109 ? 59.102 60.072 69.435 1.00 35.93 109 ASP A O 1
ATOM 697 N N . ALA A 1 110 ? 56.959 60.400 70.051 1.00 37.69 110 ALA A N 1
ATOM 698 C CA . ALA A 1 110 ? 56.728 61.516 69.133 1.00 33.53 110 ALA A CA 1
ATOM 699 C C . ALA A 1 110 ? 57.519 62.778 69.456 1.00 33.75 110 ALA A C 1
ATOM 700 O O . ALA A 1 110 ? 57.766 63.599 68.573 1.00 34.02 110 ALA A O 1
ATOM 702 N N . ARG A 1 111 ? 57.912 62.935 70.718 1.00 35.32 111 ARG A N 1
ATOM 703 C CA . ARG A 1 111 ? 58.685 64.101 71.146 1.00 33.79 111 ARG A CA 1
ATOM 704 C C . ARG A 1 111 ? 60.149 63.910 70.776 1.00 31.89 111 ARG A C 1
ATOM 705 O O . ARG A 1 111 ? 60.792 64.834 70.286 1.00 31.55 111 ARG A O 1
ATOM 713 N N . ALA A 1 112 ? 60.657 62.696 70.978 1.00 32.03 112 ALA A N 1
ATOM 714 C CA . ALA A 1 112 ? 62.040 62.375 70.646 1.00 30.47 112 ALA A CA 1
ATOM 715 C C . ALA A 1 112 ? 62.241 62.503 69.145 1.00 32.39 112 ALA A C 1
ATOM 716 O O . ALA A 1 112 ? 63.200 63.126 68.695 1.00 38.14 112 ALA A O 1
ATOM 718 N N . ALA A 1 113 ? 61.305 61.946 68.378 1.00 32.29 113 ALA A N 1
ATOM 719 C CA . ALA A 1 113 ? 61.363 61.978 66.919 1.00 30.30 113 ALA A CA 1
ATOM 720 C C . ALA A 1 113 ? 61.276 63.389 66.339 1.00 30.61 113 ALA A C 1
ATOM 721 O O . ALA A 1 113 ? 61.997 63.718 65.398 1.00 33.55 113 ALA A O 1
ATOM 723 N N . HIS A 1 114 ? 60.392 64.218 66.892 1.00 30.84 114 HIS A N 1
ATOM 724 C CA . HIS A 1 114 ? 60.230 65.591 66.421 1.00 31.95 114 HIS A CA 1
ATOM 725 C C . HIS A 1 114 ? 61.472 66.439 66.703 1.00 35.89 114 HIS A C 1
ATOM 726 O O . HIS A 1 114 ? 61.865 67.256 65.871 1.00 37.19 114 HIS A O 1
ATOM 733 N N . ALA A 1 115 ? 62.089 66.234 67.867 1.00 36.50 115 ALA A N 1
ATOM 734 C CA . ALA A 1 115 ? 63.291 66.976 68.244 1.00 33.65 115 ALA A CA 1
ATOM 735 C C . ALA A 1 115 ? 64.462 66.546 67.366 1.00 34.03 115 ALA A C 1
ATOM 736 O O . ALA A 1 115 ? 65.249 67.376 66.907 1.00 32.05 115 ALA A O 1
ATOM 738 N N . TYR A 1 116 ? 64.551 65.240 67.118 1.00 32.15 116 TYR A N 1
ATOM 739 C CA . TYR A 1 116 ? 65.606 64.676 66.284 1.00 31.10 116 TYR A CA 1
ATOM 740 C C . TYR A 1 116 ? 65.511 65.174 64.846 1.00 31.04 116 TYR A C 1
ATOM 741 O O . TYR A 1 116 ? 66.522 65.494 64.229 1.00 33.61 116 TYR A O 1
ATOM 750 N N . ALA A 1 117 ? 64.298 65.214 64.310 1.00 32.63 117 ALA A N 1
ATOM 751 C CA . ALA A 1 117 ? 64.085 65.677 62.944 1.00 33.20 117 ALA A CA 1
ATOM 752 C C . ALA A 1 117 ? 64.452 67.150 62.819 1.00 31.66 117 ALA A C 1
ATOM 753 O O . ALA A 1 117 ? 65.173 67.535 61.901 1.00 31.37 117 ALA A O 1
ATOM 755 N N . ILE A 1 118 ? 63.987 67.961 63.766 1.00 32.57 118 ILE A N 1
ATOM 756 C CA . ILE A 1 118 ? 64.264 69.396 63.752 1.00 34.90 118 ILE A CA 1
ATOM 757 C C . ILE A 1 118 ? 65.743 69.715 63.991 1.00 37.92 118 ILE A C 1
ATOM 758 O O . ILE A 1 118 ? 66.257 70.708 63.469 1.00 37.99 118 ILE A O 1
ATOM 763 N N . GLU A 1 119 ? 66.427 68.881 64.771 1.00 39.70 119 GLU A N 1
ATOM 764 C CA . GLU A 1 119 ? 67.846 69.096 65.038 1.00 40.95 119 GLU A CA 1
ATOM 765 C C . GLU A 1 119 ? 68.632 68.800 63.769 1.00 41.42 119 GLU A C 1
ATOM 766 O O . GLU A 1 119 ? 69.614 69.475 63.467 1.00 44.31 119 GLU A O 1
ATOM 768 N N . HIS A 1 120 ? 68.173 67.811 63.009 1.00 40.97 120 HIS A N 1
ATOM 769 C CA . HIS A 1 120 ? 68.845 67.437 61.775 1.00 38.69 120 HIS A CA 1
ATOM 770 C C . HIS A 1 120 ? 68.355 68.142 60.510 1.00 38.63 120 HIS A C 1
ATOM 771 O O . HIS A 1 120 ? 68.560 67.648 59.399 1.00 41.21 120 HIS A O 1
ATOM 778 N N . GLY A 1 121 ? 67.710 69.297 60.685 1.00 39.12 121 GLY A N 1
ATOM 779 C CA . GLY A 1 121 ? 67.255 70.084 59.546 1.00 38.69 121 GLY A CA 1
ATOM 780 C C . GLY A 1 121 ? 65.787 70.281 59.195 1.00 41.43 121 GLY A C 1
ATOM 781 O O . GLY A 1 121 ? 65.450 71.290 58.573 1.00 42.59 121 GLY A O 1
ATOM 782 N N . ALA A 1 122 ? 64.917 69.346 59.571 1.00 39.64 122 ALA A N 1
ATOM 783 C CA . ALA A 1 122 ? 63.487 69.426 59.248 1.00 36.38 122 ALA A CA 1
ATOM 784 C C . ALA A 1 122 ? 62.732 70.676 59.708 1.00 37.07 122 ALA A C 1
ATOM 785 O O . ALA A 1 122 ? 63.093 71.312 60.700 1.00 37.29 122 ALA A O 1
ATOM 787 N N . ARG A 1 123 ? 61.686 71.017 58.959 1.00 36.30 123 ARG A N 1
ATOM 788 C CA . ARG A 1 123 ? 60.843 72.169 59.261 1.00 37.33 123 ARG A CA 1
ATOM 789 C C . ARG A 1 123 ? 59.621 71.700 60.055 1.00 37.72 123 ARG A C 1
ATOM 790 O O . ARG A 1 123 ? 58.831 70.886 59.569 1.00 36.72 123 ARG A O 1
ATOM 798 N N . SER A 1 124 ? 59.481 72.197 61.281 1.00 38.48 124 SER A N 1
ATOM 799 C CA . SER A 1 124 ? 58.350 71.821 62.123 1.00 35.38 124 SER A CA 1
ATOM 800 C C . SER A 1 124 ? 57.042 72.342 61.557 1.00 33.37 124 SER A C 1
ATOM 801 O O . SER A 1 124 ? 56.943 73.499 61.140 1.00 34.62 124 SER A O 1
ATOM 804 N N . VAL A 1 125 ? 56.045 71.469 61.547 1.00 31.12 125 VAL A N 1
ATOM 805 C CA . VAL A 1 125 ? 54.719 71.804 61.046 1.00 28.61 125 VAL A CA 1
ATOM 806 C C . VAL A 1 125 ? 53.706 71.800 62.191 1.00 28.64 125 VAL A C 1
ATOM 807 O O . VAL A 1 125 ? 52.658 72.438 62.113 1.00 29.92 125 VAL A O 1
ATOM 811 N N . ALA A 1 126 ? 54.065 71.125 63.275 1.00 29.55 126 ALA A N 1
ATOM 812 C CA . ALA A 1 126 ? 53.230 71.040 64.463 1.00 29.10 126 ALA A CA 1
ATOM 813 C C . ALA A 1 126 ? 54.117 70.550 65.595 1.00 29.69 126 ALA A C 1
ATOM 814 O O . ALA A 1 126 ? 54.784 69.519 65.474 1.00 26.99 126 ALA A O 1
ATOM 816 N N . GLU A 1 127 ? 54.171 71.331 66.667 1.00 30.81 127 GLU A N 1
ATOM 817 C CA . GLU A 1 127 ? 54.966 70.978 67.835 1.00 32.86 127 GLU A CA 1
ATOM 818 C C . GLU A 1 127 ? 54.265 69.837 68.551 1.00 28.57 127 GLU A C 1
ATOM 819 O O . GLU A 1 127 ? 53.048 69.688 68.437 1.00 29.48 127 GLU A O 1
ATOM 825 N N . PRO A 1 128 ? 55.019 69.012 69.294 1.00 25.24 128 PRO A N 1
ATOM 826 C CA . PRO A 1 128 ? 54.426 67.886 70.023 1.00 26.18 128 PRO A CA 1
ATOM 827 C C . PRO A 1 128 ? 53.262 68.326 70.913 1.00 27.06 128 PRO A C 1
ATOM 828 O O . PRO A 1 128 ? 53.383 69.283 71.685 1.00 28.15 128 PRO A O 1
ATOM 832 N N . TYR A 1 129 ? 52.121 67.677 70.733 1.00 24.98 129 TYR A N 1
ATOM 833 C CA . TYR A 1 129 ? 50.933 67.970 71.526 1.00 24.40 129 TYR A CA 1
ATOM 834 C C . TYR A 1 129 ? 50.247 66.655 71.871 1.00 25.46 129 TYR A C 1
ATOM 835 O O . TYR A 1 129 ? 50.566 65.613 71.298 1.00 25.76 129 TYR A O 1
ATOM 844 N N . GLU A 1 130 ? 49.349 66.685 72.844 1.00 26.38 130 GLU A N 1
ATOM 845 C CA . GLU A 1 130 ? 48.663 65.468 73.247 1.00 24.47 130 GLU A CA 1
ATOM 846 C C . GLU A 1 130 ? 47.160 65.537 73.083 1.00 25.64 130 GLU A C 1
ATOM 847 O O . GLU A 1 130 ? 46.543 66.590 73.261 1.00 29.27 130 GLU A O 1
ATOM 853 N N . LEU A 1 131 ? 46.580 64.409 72.701 1.00 24.23 131 LEU A N 1
ATOM 854 C CA . LEU A 1 131 ? 45.146 64.291 72.551 1.00 21.38 131 LEU A CA 1
ATOM 855 C C . LEU A 1 131 ? 44.756 63.185 73.514 1.00 21.52 131 LEU A C 1
ATOM 856 O O . LEU A 1 131 ? 45.434 62.156 73.596 1.00 22.23 131 LEU A O 1
ATOM 861 N N . LYS A 1 132 ? 43.700 63.413 74.282 1.00 20.87 132 LYS A N 1
ATOM 862 C CA . LYS A 1 132 ? 43.261 62.430 75.250 1.00 21.09 132 LYS A CA 1
ATOM 863 C C . LYS A 1 132 ? 41.750 62.280 75.311 1.00 24.18 132 LYS A C 1
ATOM 864 O O . LYS A 1 132 ? 41.017 63.248 75.109 1.00 25.57 132 LYS A O 1
ATOM 870 N N . ASP A 1 133 ? 41.306 61.042 75.526 1.00 25.34 133 ASP A N 1
ATOM 871 C CA . ASP A 1 133 ? 39.891 60.712 75.674 1.00 24.96 133 ASP A CA 1
ATOM 872 C C . ASP A 1 133 ? 39.725 59.397 76.449 1.00 24.42 133 ASP A C 1
ATOM 873 O O . ASP A 1 133 ? 40.693 58.873 77.002 1.00 22.86 133 ASP A O 1
ATOM 878 N N . GLU A 1 134 ? 38.504 58.876 76.497 1.00 25.84 134 GLU A N 1
ATOM 879 C CA . GLU A 1 134 ? 38.208 57.641 77.221 1.00 25.60 134 GLU A CA 1
ATOM 880 C C . GLU A 1 134 ? 39.096 56.452 76.864 1.00 24.30 134 GLU A C 1
ATOM 881 O O . GLU A 1 134 ? 39.257 55.538 77.672 1.00 22.56 134 GLU A O 1
ATOM 887 N N . HIS A 1 135 ? 39.672 56.468 75.662 1.00 21.87 135 HIS A N 1
ATOM 888 C CA . HIS A 1 135 ? 40.521 55.373 75.202 1.00 19.07 135 HIS A CA 1
ATOM 889 C C . HIS A 1 135 ? 42.016 55.566 75.393 1.00 18.15 135 HIS A C 1
ATOM 890 O O . HIS A 1 135 ? 42.814 54.721 74.986 1.00 20.73 135 HIS A O 1
ATOM 897 N N . GLY A 1 136 ? 42.409 56.681 75.988 1.00 18.45 136 GLY A N 1
ATOM 898 C CA . GLY A 1 136 ? 43.822 56.893 76.215 1.00 15.98 136 GLY A CA 1
ATOM 899 C C . GLY A 1 136 ? 44.387 58.181 75.680 1.00 18.05 136 GLY A C 1
ATOM 900 O O . GLY A 1 136 ? 43.651 59.099 75.296 1.00 16.47 136 GLY A O 1
ATOM 901 N N . THR A 1 137 ? 45.716 58.224 75.639 1.00 18.92 137 THR A N 1
ATOM 902 C CA . THR A 1 137 ? 46.451 59.388 75.172 1.00 23.18 137 THR A CA 1
ATOM 903 C C . THR A 1 137 ? 47.334 59.091 73.965 1.00 23.90 137 THR A C 1
ATOM 904 O O . THR A 1 137 ? 47.878 57.997 73.828 1.00 24.86 137 THR A O 1
ATOM 908 N N . VAL A 1 138 ? 47.431 60.073 73.075 1.00 23.90 138 VAL A N 1
ATOM 909 C CA . VAL A 1 138 ? 48.262 59.976 71.886 1.00 20.67 138 VAL A CA 1
ATOM 910 C C . VAL A 1 138 ? 49.085 61.258 71.832 1.00 19.91 138 VAL A C 1
ATOM 911 O O . VAL A 1 138 ? 48.573 62.335 72.140 1.00 20.41 138 VAL A O 1
ATOM 915 N N . VAL A 1 139 ? 50.375 61.126 71.539 1.00 16.36 139 VAL A N 1
ATOM 916 C CA . VAL A 1 139 ? 51.239 62.294 71.410 1.00 18.56 139 VAL A CA 1
ATOM 917 C C . VAL A 1 139 ? 51.486 62.429 69.914 1.00 20.23 139 VAL A C 1
ATOM 918 O O . VAL A 1 139 ? 51.842 61.452 69.245 1.00 17.12 139 VAL A O 1
ATOM 922 N N . LEU A 1 140 ? 51.224 63.618 69.385 1.00 20.57 140 LEU A N 1
ATOM 923 C CA . LEU A 1 140 ? 51.407 63.892 67.969 1.00 21.30 140 LEU A CA 1
ATOM 924 C C . LEU A 1 140 ? 52.413 65.006 67.766 1.00 22.39 140 LEU A C 1
ATOM 925 O O . LEU A 1 140 ? 52.531 65.900 68.595 1.00 25.04 140 LEU A O 1
ATOM 930 N N . ALA A 1 141 ? 53.107 64.949 66.639 1.00 27.05 141 ALA A N 1
ATOM 931 C CA . ALA A 1 141 ? 54.102 65.944 66.237 1.00 28.19 141 ALA A CA 1
ATOM 932 C C . ALA A 1 141 ? 54.051 65.927 64.708 1.00 29.76 141 ALA A C 1
ATOM 933 O O . ALA A 1 141 ? 53.449 65.018 64.129 1.00 30.08 141 ALA A O 1
ATOM 935 N N . ALA A 1 142 ? 54.652 66.911 64.040 1.00 27.35 142 ALA A N 1
ATOM 936 C CA . ALA A 1 142 ? 54.614 66.918 62.580 1.00 25.84 142 ALA A CA 1
ATOM 937 C C . ALA A 1 142 ? 55.672 67.770 61.893 1.00 26.22 142 ALA A C 1
ATOM 938 O O . ALA A 1 142 ? 55.953 68.897 62.310 1.00 26.03 142 ALA A O 1
ATOM 940 N N . ILE A 1 143 ? 56.233 67.225 60.814 1.00 26.86 143 ILE A N 1
ATOM 941 C CA . ILE A 1 143 ? 57.248 67.918 60.023 1.00 24.02 143 ILE A CA 1
ATOM 942 C C . ILE A 1 143 ? 56.827 67.963 58.555 1.00 24.39 143 ILE A C 1
ATOM 943 O O . ILE A 1 143 ? 55.909 67.259 58.144 1.00 26.06 143 ILE A O 1
ATOM 948 N N . ALA A 1 144 ? 57.491 68.806 57.774 1.00 24.23 144 ALA A N 1
ATOM 949 C CA . ALA A 1 144 ? 57.182 68.950 56.360 1.00 20.78 144 ALA A CA 1
ATOM 950 C C . ALA A 1 144 ? 58.095 68.115 55.479 1.00 18.91 144 ALA A C 1
ATOM 951 O O . ALA A 1 144 ? 59.262 67.907 55.808 1.00 27.06 144 ALA A O 1
ATOM 953 N N . THR A 1 145 ? 57.545 67.580 54.395 1.00 18.15 145 THR A N 1
ATOM 954 C CA . THR A 1 145 ? 58.336 66.836 53.421 1.00 18.13 145 THR A CA 1
ATOM 955 C C . THR A 1 145 ? 58.109 67.548 52.083 1.00 17.95 145 THR A C 1
ATOM 956 O O . THR A 1 145 ? 57.749 68.736 52.076 1.00 13.94 145 THR A O 1
ATOM 960 N N . TYR A 1 146 ? 58.351 66.866 50.963 1.00 18.78 146 TYR A N 1
ATOM 961 C CA . TYR A 1 146 ? 58.184 67.486 49.643 1.00 19.52 146 TYR A CA 1
ATOM 962 C C . TYR A 1 146 ? 56.809 68.099 49.418 1.00 19.15 146 TYR A C 1
ATOM 963 O O . TYR A 1 146 ? 55.831 67.703 50.056 1.00 19.49 146 TYR A O 1
ATOM 972 N N . GLY A 1 147 ? 56.757 69.083 48.527 1.00 21.33 147 GLY A N 1
ATOM 973 C CA . GLY A 1 147 ? 55.515 69.759 48.209 1.00 16.29 147 GLY A CA 1
ATOM 974 C C . GLY A 1 147 ? 54.755 70.239 49.425 1.00 18.06 147 GLY A C 1
ATOM 975 O O . GLY A 1 147 ? 55.314 70.913 50.290 1.00 23.60 147 GLY A O 1
ATOM 976 N N . LYS A 1 148 ? 53.479 69.883 49.490 1.00 17.95 148 LYS A N 1
ATOM 977 C CA . LYS A 1 148 ? 52.617 70.276 50.599 1.00 20.10 148 LYS A CA 1
ATOM 978 C C . LYS A 1 148 ? 52.360 69.116 51.558 1.00 20.10 148 LYS A C 1
ATOM 979 O O . LYS A 1 148 ? 51.419 69.168 52.354 1.00 15.33 148 LYS A O 1
ATOM 985 N N . THR A 1 149 ? 53.181 68.071 51.470 1.00 17.77 149 THR A N 1
ATOM 986 C CA . THR A 1 149 ? 53.033 66.890 52.317 1.00 15.98 149 THR A CA 1
ATOM 987 C C . THR A 1 149 ? 53.762 67.020 53.651 1.00 17.27 149 THR A C 1
ATOM 988 O O . THR A 1 149 ? 54.783 67.703 53.759 1.00 18.99 149 THR A O 1
ATOM 992 N N . ARG A 1 150 ? 53.202 66.385 54.672 1.00 18.16 150 ARG A N 1
ATOM 993 C CA . ARG A 1 150 ? 53.783 66.382 56.012 1.00 20.74 150 ARG A CA 1
ATOM 994 C C . ARG A 1 150 ? 53.882 64.945 56.492 1.00 18.50 150 ARG A C 1
ATOM 995 O O . ARG A 1 150 ? 53.352 64.028 55.863 1.00 18.59 150 ARG A O 1
ATOM 1003 N N . HIS A 1 151 ? 54.594 64.754 57.591 1.00 18.49 151 HIS A N 1
ATOM 1004 C CA . HIS A 1 151 ? 54.743 63.446 58.205 1.00 18.97 151 HIS A CA 1
ATOM 1005 C C . HIS A 1 151 ? 54.338 63.656 59.650 1.00 19.18 151 HIS A C 1
ATOM 1006 O O . HIS A 1 151 ? 55.031 64.359 60.395 1.00 17.86 151 HIS A O 1
ATOM 1013 N N . THR A 1 152 ? 53.195 63.103 60.037 1.00 19.31 152 THR A N 1
ATOM 1014 C CA . THR A 1 152 ? 52.781 63.215 61.418 1.00 17.68 152 THR A CA 1
ATOM 1015 C C . THR A 1 152 ? 53.497 62.071 62.104 1.00 18.46 152 THR A C 1
ATOM 1016 O O . THR A 1 152 ? 53.526 60.950 61.592 1.00 23.57 152 THR A O 1
ATOM 1020 N N . LEU A 1 153 ? 54.175 62.387 63.197 1.00 21.53 153 LEU A N 1
ATOM 1021 C CA . LEU A 1 153 ? 54.896 61.384 63.967 1.00 21.94 153 LEU A CA 1
ATOM 1022 C C . LEU A 1 153 ? 53.921 61.030 65.074 1.00 23.02 153 LEU A C 1
ATOM 1023 O O . LEU A 1 153 ? 53.551 61.877 65.896 1.00 22.96 153 LEU A O 1
ATOM 1028 N N . VAL A 1 154 ? 53.447 59.793 65.041 1.00 20.35 154 VAL A N 1
ATOM 1029 C CA . VAL A 1 154 ? 52.445 59.335 65.979 1.00 16.04 154 VAL A CA 1
ATOM 1030 C C . VAL A 1 154 ? 52.879 58.328 67.031 1.00 18.33 154 VAL A C 1
ATOM 1031 O O . VAL A 1 154 ? 53.388 57.258 66.704 1.00 21.49 154 VAL A O 1
ATOM 1035 N N . ASP A 1 155 ? 52.659 58.687 68.296 1.00 17.19 155 ASP A N 1
ATOM 1036 C CA . ASP A 1 155 ? 52.951 57.816 69.430 1.00 17.60 155 ASP A CA 1
ATOM 1037 C C . ASP A 1 155 ? 51.598 57.491 70.059 1.00 18.73 155 ASP A C 1
ATOM 1038 O O . ASP A 1 155 ? 51.039 58.288 70.821 1.00 16.85 155 ASP A O 1
ATOM 1043 N N . ARG A 1 156 ? 51.074 56.326 69.710 1.00 18.40 156 ARG A N 1
ATOM 1044 C CA . ARG A 1 156 ? 49.786 55.862 70.208 1.00 17.29 156 ARG A CA 1
ATOM 1045 C C . ARG A 1 156 ? 49.977 54.679 71.161 1.00 21.63 156 ARG A C 1
ATOM 1046 O O . ARG A 1 156 ? 49.053 53.884 71.365 1.00 23.24 156 ARG A O 1
ATOM 1054 N N . THR A 1 157 ? 51.171 54.573 71.748 1.00 21.60 157 THR A N 1
ATOM 1055 C CA . THR A 1 157 ? 51.493 53.489 72.677 1.00 25.74 157 THR A CA 1
ATOM 1056 C C . THR A 1 157 ? 50.519 53.417 73.863 1.00 26.42 157 THR A C 1
ATOM 1057 O O . THR A 1 157 ? 50.255 52.333 74.397 1.00 27.96 157 THR A O 1
ATOM 1061 N N . GLY A 1 158 ? 49.962 54.570 74.235 1.00 23.89 158 GLY A N 1
ATOM 1062 C CA . GLY A 1 158 ? 49.024 54.630 75.343 1.00 22.88 158 GLY A CA 1
ATOM 1063 C C . GLY A 1 158 ? 47.585 54.922 74.944 1.00 22.44 158 GLY A C 1
ATOM 1064 O O . GLY A 1 158 ? 46.840 55.537 75.709 1.00 24.01 158 GLY A O 1
ATOM 1065 N N . TYR A 1 159 ? 47.181 54.444 73.769 1.00 18.52 159 TYR A N 1
ATOM 1066 C CA . TYR A 1 159 ? 45.827 54.640 73.254 1.00 16.60 159 TYR A CA 1
ATOM 1067 C C . TYR A 1 159 ? 45.335 53.319 72.656 1.00 19.54 159 TYR A C 1
ATOM 1068 O O . TYR A 1 159 ? 46.115 52.587 72.032 1.00 21.03 159 TYR A O 1
ATOM 1077 N N . ASP A 1 160 ? 44.058 52.999 72.862 1.00 20.08 160 ASP A N 1
ATOM 1078 C CA . ASP A 1 160 ? 43.498 51.761 72.314 1.00 24.04 160 ASP A CA 1
ATOM 1079 C C . ASP A 1 160 ? 42.107 51.903 71.685 1.00 22.87 160 ASP A C 1
ATOM 1080 O O . ASP A 1 160 ? 41.368 50.921 71.559 1.00 23.93 160 ASP A O 1
ATOM 1085 N N . GLY A 1 161 ? 41.775 53.120 71.268 1.00 21.86 161 GLY A N 1
ATOM 1086 C CA . GLY A 1 161 ? 40.488 53.375 70.647 1.00 26.17 161 GLY A CA 1
ATOM 1087 C C . GLY A 1 161 ? 40.490 53.167 69.140 1.00 28.33 161 GLY A C 1
ATOM 1088 O O . GLY A 1 161 ? 41.439 52.592 68.598 1.00 31.07 161 GLY A O 1
ATOM 1089 N N . PRO A 1 162 ? 39.436 53.625 68.437 1.00 28.00 162 PRO A N 1
ATOM 1090 C CA . PRO A 1 162 ? 39.204 53.544 66.984 1.00 24.03 162 PRO A CA 1
ATOM 1091 C C . PRO A 1 162 ? 40.259 54.110 66.017 1.00 23.70 162 PRO A C 1
ATOM 1092 O O . PRO A 1 162 ? 40.501 53.523 64.959 1.00 27.82 162 PRO A O 1
ATOM 1096 N N . TYR A 1 163 ? 40.871 55.240 66.358 1.00 21.24 163 TYR A N 1
ATOM 1097 C CA . TYR A 1 163 ? 41.906 55.843 65.514 1.00 16.28 163 TYR A CA 1
ATOM 1098 C C . TYR A 1 163 ? 42.698 56.880 66.299 1.00 18.26 163 TYR A C 1
ATOM 1099 O O . TYR A 1 163 ? 43.893 56.700 66.527 1.00 21.25 163 TYR A O 1
ATOM 1108 N N . LEU A 1 164 ? 42.039 57.964 66.698 1.00 17.05 164 LEU A N 1
ATOM 1109 C CA . LEU A 1 164 ? 42.659 59.032 67.481 1.00 17.56 164 LEU A CA 1
ATOM 1110 C C . LEU A 1 164 ? 41.585 59.700 68.330 1.00 17.69 164 LEU A C 1
ATOM 1111 O O . LEU A 1 164 ? 40.410 59.709 67.954 1.00 22.23 164 LEU A O 1
ATOM 1116 N N . PRO A 1 165 ? 41.964 60.244 69.503 1.00 16.87 165 PRO A N 1
ATOM 1117 C CA . PRO A 1 165 ? 40.968 60.908 70.352 1.00 17.30 165 PRO A CA 1
ATOM 1118 C C . PRO A 1 165 ? 40.150 61.881 69.511 1.00 15.58 165 PRO A C 1
ATOM 1119 O O . PRO A 1 165 ? 40.709 62.657 68.733 1.00 19.34 165 PRO A O 1
ATOM 1123 N N . GLY A 1 166 ? 38.832 61.778 69.610 1.00 17.21 166 GLY A N 1
ATOM 1124 C CA . GLY A 1 166 ? 37.966 62.652 68.834 1.00 13.30 166 GLY A CA 1
ATOM 1125 C C . GLY A 1 166 ? 37.230 61.868 67.769 1.00 16.22 166 GLY A C 1
ATOM 1126 O O . GLY A 1 166 ? 36.261 62.357 67.175 1.00 22.04 166 GLY A O 1
ATOM 1127 N N . TYR A 1 167 ? 37.719 60.667 67.482 1.00 12.15 167 TYR A N 1
ATOM 1128 C CA . TYR A 1 167 ? 37.087 59.799 66.499 1.00 12.61 167 TYR A CA 1
ATOM 1129 C C . TYR A 1 167 ? 36.225 58.786 67.224 1.00 14.86 167 TYR A C 1
ATOM 1130 O O . TYR A 1 167 ? 36.558 58.358 68.327 1.00 18.05 167 TYR A O 1
ATOM 1139 N N . VAL A 1 168 ? 35.094 58.426 66.636 1.00 15.92 168 VAL A N 1
ATOM 1140 C CA . VAL A 1 168 ? 34.226 57.439 67.265 1.00 18.67 168 VAL A CA 1
ATOM 1141 C C . VAL A 1 168 ? 34.132 56.210 66.360 1.00 18.87 168 VAL A C 1
ATOM 1142 O O . VAL A 1 168 ? 34.408 56.297 65.161 1.00 18.61 168 VAL A O 1
ATOM 1146 N N . ALA A 1 169 ? 33.846 55.053 66.949 1.00 15.48 169 ALA A N 1
ATOM 1147 C CA . ALA A 1 169 ? 33.742 53.818 66.181 1.00 15.48 169 ALA A CA 1
ATOM 1148 C C . ALA A 1 169 ? 32.645 53.917 65.130 1.00 15.04 169 ALA A C 1
ATOM 1149 O O . ALA A 1 169 ? 31.622 54.565 65.350 1.00 17.34 169 ALA A O 1
ATOM 1151 N N . ALA A 1 170 ? 32.876 53.298 63.982 1.00 12.19 170 ALA A N 1
ATOM 1152 C CA . ALA A 1 170 ? 31.906 53.315 62.898 1.00 13.40 170 ALA A CA 1
ATOM 1153 C C . ALA A 1 170 ? 31.772 51.913 62.327 1.00 17.72 170 ALA A C 1
ATOM 1154 O O . ALA A 1 170 ? 32.700 51.108 62.416 1.00 25.22 170 ALA A O 1
ATOM 1156 N N . ALA A 1 171 ? 30.595 51.612 61.786 1.00 20.04 171 ALA A N 1
ATOM 1157 C CA . ALA A 1 171 ? 30.313 50.311 61.194 1.00 13.72 171 ALA A CA 1
ATOM 1158 C C . ALA A 1 171 ? 30.627 50.386 59.708 1.00 13.98 171 ALA A C 1
ATOM 1159 O O . ALA A 1 171 ? 30.635 51.466 59.118 1.00 17.68 171 ALA A O 1
ATOM 1161 N N . PRO A 1 172 ? 30.891 49.234 59.079 1.00 14.22 172 PRO A N 1
ATOM 1162 C CA . PRO A 1 172 ? 31.202 49.210 57.647 1.00 10.74 172 PRO A CA 1
ATOM 1163 C C . PRO A 1 172 ? 30.056 49.735 56.798 1.00 11.80 172 PRO A C 1
ATOM 1164 O O . PRO A 1 172 ? 28.888 49.465 57.080 1.00 15.91 172 PRO A O 1
ATOM 1168 N N . ILE A 1 173 ? 30.398 50.527 55.789 1.00 11.58 173 ILE A N 1
ATOM 1169 C CA . ILE A 1 173 ? 29.420 51.100 54.875 1.00 11.75 173 ILE A CA 1
ATOM 1170 C C . ILE A 1 173 ? 28.644 49.964 54.199 1.00 11.92 173 ILE A C 1
ATOM 1171 O O . ILE A 1 173 ? 27.416 50.002 54.119 1.00 14.66 173 ILE A O 1
ATOM 1176 N N . VAL A 1 174 ? 29.368 48.918 53.811 1.00 13.90 174 VAL A N 1
ATOM 1177 C CA . VAL A 1 174 ? 28.800 47.726 53.175 1.00 14.18 174 VAL A CA 1
ATOM 1178 C C . VAL A 1 174 ? 29.513 46.497 53.738 1.00 16.24 174 VAL A C 1
ATOM 1179 O O . VAL A 1 174 ? 30.536 46.606 54.417 1.00 12.72 174 VAL A O 1
ATOM 1183 N N . GLU A 1 175 ? 28.979 45.323 53.429 1.00 19.70 175 GLU A N 1
ATOM 1184 C CA . GLU A 1 175 ? 29.562 44.067 53.868 1.00 21.72 175 GLU A CA 1
ATOM 1185 C C . GLU A 1 175 ? 30.876 43.882 53.110 1.00 21.38 175 GLU A C 1
ATOM 1186 O O . GLU A 1 175 ? 30.920 44.073 51.889 1.00 21.23 175 GLU A O 1
ATOM 1192 N N . PRO A 1 176 ? 31.960 43.528 53.824 1.00 20.17 176 PRO A N 1
ATOM 1193 C CA . PRO A 1 176 ? 33.299 43.315 53.255 1.00 18.36 176 PRO A CA 1
ATOM 1194 C C . PRO A 1 176 ? 33.358 42.125 52.297 1.00 17.48 176 PRO A C 1
ATOM 1195 O O . PRO A 1 176 ? 32.533 41.215 52.380 1.00 17.57 176 PRO A O 1
ATOM 1199 N N . PRO A 1 177 ? 34.328 42.124 51.366 1.00 17.82 177 PRO A N 1
ATOM 1200 C CA . PRO A 1 177 ? 34.480 41.027 50.400 1.00 13.49 177 PRO A CA 1
ATOM 1201 C C . PRO A 1 177 ? 34.905 39.730 51.085 1.00 12.91 177 PRO A C 1
ATOM 1202 O O . PRO A 1 177 ? 35.461 39.764 52.183 1.00 14.59 177 PRO A O 1
ATOM 1206 N N . ALA A 1 178 ? 34.648 38.599 50.434 1.00 17.19 178 ALA A N 1
ATOM 1207 C CA . ALA A 1 178 ? 34.987 37.280 50.979 1.00 19.56 178 ALA A CA 1
ATOM 1208 C C . ALA A 1 178 ? 36.485 37.104 51.229 1.00 24.38 178 ALA A C 1
ATOM 1209 O O . ALA A 1 178 ? 36.891 36.432 52.182 1.00 25.93 178 ALA A O 1
ATOM 1211 N N . HIS A 1 179 ? 37.299 37.677 50.347 1.00 26.17 179 HIS A N 1
ATOM 1212 C CA . HIS A 1 179 ? 38.751 37.620 50.491 1.00 25.59 179 HIS A CA 1
ATOM 1213 C C . HIS A 1 179 ? 39.258 39.047 50.667 1.00 24.63 179 HIS A C 1
ATOM 1214 O O . HIS A 1 179 ? 38.902 39.942 49.897 1.00 21.11 179 HIS A O 1
ATOM 1221 N N . ARG A 1 180 ? 40.019 39.258 51.737 1.00 23.74 180 ARG A N 1
ATOM 1222 C CA . ARG A 1 180 ? 40.613 40.546 52.073 1.00 22.63 180 ARG A CA 1
ATOM 1223 C C . ARG A 1 180 ? 41.500 41.010 50.907 1.00 24.67 180 ARG A C 1
ATOM 1224 O O . ARG A 1 180 ? 42.494 40.350 50.575 1.00 25.14 180 ARG A O 1
ATOM 1232 N N . THR A 1 181 ? 41.107 42.116 50.269 1.00 20.45 181 THR A N 1
ATOM 1233 C CA . THR A 1 181 ? 41.838 42.675 49.118 1.00 17.94 181 THR A CA 1
ATOM 1234 C C . THR A 1 181 ? 43.329 42.968 49.326 1.00 15.72 181 THR A C 1
ATOM 1235 O O . THR A 1 181 ? 44.139 42.726 48.434 1.00 18.68 181 THR A O 1
ATOM 1239 N N . PHE A 1 182 ? 43.674 43.542 50.472 1.00 14.26 182 PHE A N 1
ATOM 1240 C CA . PHE A 1 182 ? 45.063 43.822 50.825 1.00 12.69 182 PHE A CA 1
ATOM 1241 C C . PHE A 1 182 ? 45.192 43.875 52.340 1.00 14.78 182 PHE A C 1
ATOM 1242 O O . PHE A 1 182 ? 44.184 43.954 53.046 1.00 15.09 182 PHE A O 1
ATOM 1250 N N . GLN A 1 183 ? 46.420 43.877 52.845 1.00 12.73 183 GLN A N 1
ATOM 1251 C CA . GLN A 1 183 ? 46.628 43.814 54.286 1.00 13.15 183 GLN A CA 1
ATOM 1252 C C . GLN A 1 183 ? 47.685 44.740 54.887 1.00 14.65 183 GLN A C 1
ATOM 1253 O O . GLN A 1 183 ? 47.892 44.726 56.104 1.00 16.35 183 GLN A O 1
ATOM 1259 N N . ALA A 1 184 ? 48.382 45.499 54.045 1.00 15.51 184 ALA A N 1
ATOM 1260 C CA . ALA A 1 184 ? 49.424 46.409 54.515 1.00 14.42 184 ALA A CA 1
ATOM 1261 C C . ALA A 1 184 ? 49.918 47.356 53.418 1.00 16.58 184 ALA A C 1
ATOM 1262 O O . ALA A 1 184 ? 49.643 47.164 52.228 1.00 13.71 184 ALA A O 1
ATOM 1264 N N . ILE A 1 185 ? 50.621 48.400 53.842 1.00 18.44 185 ILE A N 1
ATOM 1265 C CA . ILE A 1 185 ? 51.195 49.380 52.931 1.00 16.43 185 ILE A CA 1
ATOM 1266 C C . ILE A 1 185 ? 52.650 48.980 52.709 1.00 18.11 185 ILE A C 1
ATOM 1267 O O . ILE A 1 185 ? 53.456 49.023 53.640 1.00 20.22 185 ILE A O 1
ATOM 1272 N N . ASP A 1 186 ? 52.975 48.576 51.484 1.00 19.15 186 ASP A N 1
ATOM 1273 C CA . ASP A 1 186 ? 54.331 48.159 51.145 1.00 19.03 186 ASP A CA 1
ATOM 1274 C C . ASP A 1 186 ? 55.266 49.365 51.031 1.00 20.80 186 ASP A C 1
ATOM 1275 O O . ASP A 1 186 ? 56.370 49.357 51.586 1.00 20.44 186 ASP A O 1
ATOM 1280 N N . HIS A 1 187 ? 54.820 50.396 50.320 1.00 17.21 187 HIS A N 1
ATOM 1281 C CA . HIS A 1 187 ? 55.607 51.613 50.160 1.00 15.01 187 HIS A CA 1
ATOM 1282 C C . HIS A 1 187 ? 54.766 52.773 49.658 1.00 14.70 187 HIS A C 1
ATOM 1283 O O . HIS A 1 187 ? 53.645 52.587 49.186 1.00 13.13 187 HIS A O 1
ATOM 1290 N N . CYS A 1 188 ? 55.309 53.975 49.807 1.00 17.09 188 CYS A N 1
ATOM 1291 C CA . CYS A 1 188 ? 54.651 55.205 49.389 1.00 17.84 188 CYS A CA 1
ATOM 1292 C C . CYS A 1 188 ? 55.651 55.962 48.522 1.00 18.53 188 CYS A C 1
ATOM 1293 O O . CYS A 1 188 ? 56.770 56.248 48.958 1.00 21.95 188 CYS A O 1
ATOM 1296 N N . VAL A 1 189 ? 55.244 56.282 47.300 1.00 16.51 189 VAL A N 1
ATOM 1297 C CA . VAL A 1 189 ? 56.108 56.961 46.345 1.00 12.89 189 VAL A CA 1
ATOM 1298 C C . VAL A 1 189 ? 55.830 58.446 46.158 1.00 14.24 189 VAL A C 1
ATOM 1299 O O . VAL A 1 189 ? 54.697 58.850 45.926 1.00 16.26 189 VAL A O 1
ATOM 1303 N N . GLY A 1 190 ? 56.887 59.245 46.235 1.00 16.05 190 GLY A N 1
ATOM 1304 C CA . GLY A 1 190 ? 56.751 60.677 46.046 1.00 12.60 190 GLY A CA 1
ATOM 1305 C C . GLY A 1 190 ? 57.317 61.098 44.703 1.00 14.30 190 GLY A C 1
ATOM 1306 O O . GLY A 1 190 ? 58.284 60.513 44.215 1.00 11.68 190 GLY A O 1
ATOM 1307 N N . ASN A 1 191 ? 56.671 62.066 44.067 1.00 16.88 191 ASN A N 1
ATOM 1308 C CA . ASN A 1 191 ? 57.131 62.591 42.788 1.00 19.64 191 ASN A CA 1
ATOM 1309 C C . ASN A 1 191 ? 57.643 63.999 43.039 1.00 23.18 191 ASN A C 1
ATOM 1310 O O . ASN A 1 191 ? 56.920 64.828 43.599 1.00 24.13 191 ASN A O 1
ATOM 1315 N N . VAL A 1 192 ? 58.893 64.264 42.672 1.00 23.14 192 VAL A N 1
ATOM 1316 C CA . VAL A 1 192 ? 59.441 65.600 42.842 1.00 21.90 192 VAL A CA 1
ATOM 1317 C C . VAL A 1 192 ? 59.964 66.120 41.510 1.00 23.05 192 VAL A C 1
ATOM 1318 O O . VAL A 1 192 ? 60.042 65.378 40.525 1.00 18.94 192 VAL A O 1
ATOM 1322 N N . GLU A 1 193 ? 60.277 67.408 41.478 1.00 26.36 193 GLU A N 1
ATOM 1323 C CA . GLU A 1 193 ? 60.760 68.075 40.274 1.00 29.69 193 GLU A CA 1
ATOM 1324 C C . GLU A 1 193 ? 62.138 67.603 39.811 1.00 31.02 193 GLU A C 1
ATOM 1325 O O . GLU A 1 193 ? 62.856 66.937 40.557 1.00 28.83 193 GLU A O 1
ATOM 1331 N N . LEU A 1 194 ? 62.495 67.943 38.573 1.00 34.28 194 LEU A N 1
ATOM 1332 C CA . LEU A 1 194 ? 63.791 67.571 38.015 1.00 37.43 194 LEU A CA 1
ATOM 1333 C C . LEU A 1 194 ? 64.917 68.142 38.881 1.00 38.98 194 LEU A C 1
ATOM 1334 O O . LEU A 1 194 ? 64.902 69.325 39.240 1.00 37.52 194 LEU A O 1
ATOM 1339 N N . GLY A 1 195 ? 65.872 67.289 39.228 1.00 38.65 195 GLY A N 1
ATOM 1340 C CA . GLY A 1 195 ? 66.993 67.723 40.040 1.00 40.43 195 GLY A CA 1
ATOM 1341 C C . GLY A 1 195 ? 66.778 67.710 41.541 1.00 41.25 195 GLY A C 1
ATOM 1342 O O . GLY A 1 195 ? 67.720 67.975 42.296 1.00 41.55 195 GLY A O 1
ATOM 1343 N N . ARG A 1 196 ? 65.570 67.367 41.983 1.00 40.84 196 ARG A N 1
ATOM 1344 C CA . ARG A 1 196 ? 65.254 67.338 43.413 1.00 40.20 196 ARG A CA 1
ATOM 1345 C C . ARG A 1 196 ? 65.183 65.944 44.047 1.00 39.36 196 ARG A C 1
ATOM 1346 O O . ARG A 1 196 ? 64.918 65.826 45.244 1.00 42.85 196 ARG A O 1
ATOM 1354 N N . MET A 1 197 ? 65.398 64.892 43.261 1.00 36.45 197 MET A N 1
ATOM 1355 C CA . MET A 1 197 ? 65.341 63.529 43.786 1.00 33.56 197 MET A CA 1
ATOM 1356 C C . MET A 1 197 ? 66.360 63.265 44.893 1.00 35.22 197 MET A C 1
ATOM 1357 O O . MET A 1 197 ? 65.997 62.847 45.992 1.00 37.62 197 MET A O 1
ATOM 1362 N N . ASN A 1 198 ? 67.634 63.482 44.579 1.00 36.11 198 ASN A N 1
ATOM 1363 C CA . ASN A 1 198 ? 68.726 63.266 45.527 1.00 33.99 198 ASN A CA 1
ATOM 1364 C C . ASN A 1 198 ? 68.589 64.142 46.762 1.00 33.97 198 ASN A C 1
ATOM 1365 O O . ASN A 1 198 ? 69.012 63.764 47.856 1.00 34.94 198 ASN A O 1
ATOM 1370 N N . GLU A 1 199 ? 68.004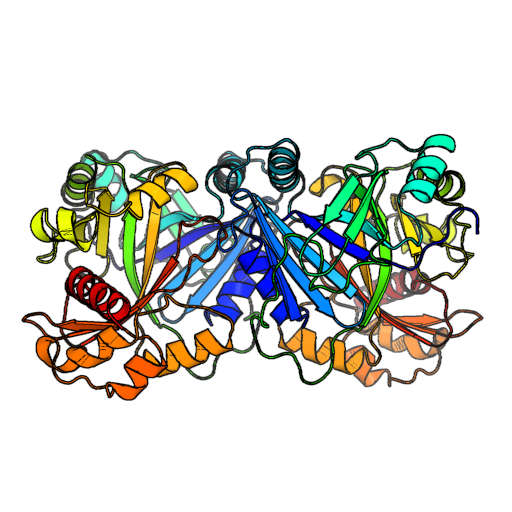 65.320 46.578 1.00 30.69 199 GLU A N 1
ATOM 1371 C CA . GLU A 1 199 ? 67.810 66.249 47.675 1.00 30.01 199 GLU A CA 1
ATOM 1372 C C . GLU A 1 199 ? 66.871 65.638 48.702 1.00 29.72 199 GLU A C 1
ATOM 1373 O O . GLU A 1 199 ? 67.126 65.699 49.904 1.00 31.07 199 GLU A O 1
ATOM 1379 N N . TRP A 1 200 ? 65.782 65.048 48.219 1.00 30.87 200 TRP A N 1
ATOM 1380 C CA . TRP A 1 200 ? 64.811 64.431 49.110 1.00 28.65 200 TRP A CA 1
ATOM 1381 C C . TRP A 1 200 ? 65.284 63.096 49.675 1.00 26.52 200 TRP A C 1
ATOM 1382 O O . TRP A 1 200 ? 64.998 62.777 50.830 1.00 26.51 200 TRP A O 1
ATOM 1393 N N . VAL A 1 201 ? 66.046 62.336 48.891 1.00 25.24 201 VAL A N 1
ATOM 1394 C CA . VAL A 1 201 ? 66.565 61.072 49.401 1.00 28.81 201 VAL A CA 1
ATOM 1395 C C . VAL A 1 201 ? 67.576 61.443 50.477 1.00 29.78 201 VAL A C 1
ATOM 1396 O O . VAL A 1 201 ? 67.705 60.751 51.485 1.00 31.80 201 VAL A O 1
ATOM 1400 N N . GLY A 1 202 ? 68.263 62.568 50.269 1.00 30.52 202 GLY A N 1
ATOM 1401 C CA . GLY A 1 202 ? 69.227 63.046 51.237 1.00 31.84 202 GLY A CA 1
ATOM 1402 C C . GLY A 1 202 ? 68.477 63.427 52.499 1.00 35.21 202 GLY A C 1
ATOM 1403 O O . GLY A 1 202 ? 68.842 63.008 53.597 1.00 37.56 202 GLY A O 1
ATOM 1404 N N . PHE A 1 203 ? 67.381 64.163 52.324 1.00 35.02 203 PHE A N 1
ATOM 1405 C CA . PHE A 1 203 ? 66.535 64.609 53.431 1.00 32.50 203 PHE A CA 1
ATOM 1406 C C . PHE A 1 203 ? 66.116 63.473 54.379 1.00 31.93 203 PHE A C 1
ATOM 1407 O O . PHE A 1 203 ? 66.093 63.655 55.593 1.00 32.80 203 PHE A O 1
ATOM 1415 N N . TYR A 1 204 ? 65.758 62.317 53.830 1.00 29.95 204 TYR A N 1
ATOM 1416 C CA . TYR A 1 204 ? 65.356 61.194 54.673 1.00 31.30 204 TYR A CA 1
ATOM 1417 C C . TYR A 1 204 ? 66.548 60.542 55.354 1.00 32.58 204 TYR A C 1
ATOM 1418 O O . TYR A 1 204 ? 66.440 60.074 56.488 1.00 34.06 204 TYR A O 1
ATOM 1427 N N . ASN A 1 205 ? 67.693 60.549 54.673 1.00 35.90 205 ASN A N 1
ATOM 1428 C CA . ASN A 1 205 ? 68.928 59.984 55.214 1.00 35.84 205 ASN A CA 1
ATOM 1429 C C . ASN A 1 205 ? 69.345 60.791 56.440 1.00 33.31 205 ASN A C 1
ATOM 1430 O O . ASN A 1 205 ? 69.690 60.227 57.480 1.00 31.33 205 ASN A O 1
ATOM 1435 N N . LYS A 1 206 ? 69.301 62.114 56.300 1.00 29.42 206 LYS A N 1
ATOM 1436 C CA . LYS A 1 206 ? 69.701 63.033 57.354 1.00 29.82 206 LYS A CA 1
ATOM 1437 C C . LYS A 1 206 ? 68.676 63.277 58.449 1.00 34.06 206 LYS A C 1
ATOM 1438 O O . LYS A 1 206 ? 69.011 63.238 59.630 1.00 34.64 206 LYS A O 1
ATOM 1440 N N . VAL A 1 207 ? 67.430 63.518 58.061 1.00 36.51 207 VAL A N 1
ATOM 1441 C CA . VAL A 1 207 ? 66.367 63.806 59.021 1.00 36.47 207 VAL A CA 1
ATOM 1442 C C . VAL A 1 207 ? 65.742 62.605 59.751 1.00 35.93 207 VAL A C 1
ATOM 1443 O O . VAL A 1 207 ? 65.316 62.743 60.899 1.00 35.27 207 VAL A O 1
ATOM 1447 N N . MET A 1 208 ? 65.759 61.424 59.137 1.00 34.06 208 MET A N 1
ATOM 1448 C CA . MET A 1 208 ? 65.158 60.243 59.764 1.00 35.21 208 MET A CA 1
ATOM 1449 C C . MET A 1 208 ? 66.097 59.052 59.949 1.00 37.64 208 MET A C 1
ATOM 1450 O O . MET A 1 208 ? 65.719 58.047 60.561 1.00 39.08 208 MET A O 1
ATOM 1455 N N . GLY A 1 209 ? 67.303 59.146 59.400 1.00 36.41 209 GLY A N 1
ATOM 1456 C CA . GLY A 1 209 ? 68.252 58.056 59.522 1.00 32.38 209 GLY A CA 1
ATOM 1457 C C . GLY A 1 209 ? 67.972 56.896 58.584 1.00 33.92 209 GLY A C 1
ATOM 1458 O O . GLY A 1 209 ? 68.419 55.775 58.832 1.00 36.73 209 GLY A O 1
ATOM 1459 N N . PHE A 1 210 ? 67.211 57.145 57.521 1.00 33.88 210 PHE A N 1
ATOM 1460 C CA . PHE A 1 210 ? 66.898 56.101 56.545 1.00 35.35 210 PHE A CA 1
ATOM 1461 C C . PHE A 1 210 ? 68.111 55.904 55.642 1.00 35.31 210 PHE A C 1
ATOM 1462 O O . PHE A 1 210 ? 68.867 56.845 55.409 1.00 34.77 210 PHE A O 1
ATOM 1470 N N . THR A 1 211 ? 68.324 54.681 55.169 1.00 34.85 211 THR A N 1
ATOM 1471 C CA . THR A 1 211 ? 69.426 54.427 54.247 1.00 35.07 211 THR A CA 1
ATOM 1472 C C . THR A 1 211 ? 68.845 53.972 52.925 1.00 34.68 211 THR A C 1
ATOM 1473 O O . THR A 1 211 ? 67.725 53.475 52.872 1.00 33.89 211 THR A O 1
ATOM 1477 N N . ASN A 1 212 ? 69.608 54.160 51.859 1.00 39.12 212 ASN A N 1
ATOM 1478 C CA . ASN A 1 212 ? 69.179 53.786 50.520 1.00 40.45 212 ASN A CA 1
ATOM 1479 C C . ASN A 1 212 ? 69.178 52.287 50.297 1.00 43.63 212 ASN A C 1
ATOM 1480 O O . ASN A 1 212 ? 70.036 51.564 50.807 1.00 45.74 212 ASN A O 1
ATOM 1485 N N . MET A 1 213 ? 68.168 51.816 49.582 1.00 45.53 213 MET A N 1
ATOM 1486 C CA . MET A 1 213 ? 68.090 50.407 49.238 1.00 47.34 213 MET A CA 1
ATOM 1487 C C . MET A 1 213 ? 68.951 50.295 47.982 1.00 49.16 213 MET A C 1
ATOM 1488 O O . MET A 1 213 ? 69.428 51.314 47.469 1.00 49.57 213 MET A O 1
ATOM 1493 N N . LYS A 1 214 ? 69.250 49.084 47.530 1.00 52.10 214 LYS A N 1
ATOM 1494 C CA . LYS A 1 214 ? 70.046 48.994 46.313 1.00 52.66 214 LYS A CA 1
ATOM 1495 C C . LYS A 1 214 ? 69.168 49.286 45.099 1.00 52.76 214 LYS A C 1
ATOM 1496 O O . LYS A 1 214 ? 69.607 49.944 44.155 1.00 52.48 214 LYS A O 1
ATOM 1502 N N . GLU A 1 215 ? 67.904 48.866 45.184 1.00 54.51 215 GLU A N 1
ATOM 1503 C CA . GLU A 1 215 ? 66.906 49.060 44.125 1.00 54.65 215 GLU A CA 1
ATOM 1504 C C . GLU A 1 215 ? 66.760 50.527 43.704 1.00 53.63 215 GLU A C 1
ATOM 1505 O O . GLU A 1 215 ? 66.404 51.381 44.519 1.00 52.28 215 GLU A O 1
ATOM 1511 N N . PHE A 1 216 ? 67.056 50.806 42.437 1.00 53.15 216 PHE A N 1
ATOM 1512 C CA . PHE A 1 216 ? 66.970 52.163 41.888 1.00 53.77 216 PHE A CA 1
ATOM 1513 C C . PHE A 1 216 ? 66.762 52.130 40.367 1.00 53.07 216 PHE A C 1
ATOM 1514 O O . PHE A 1 216 ? 67.003 51.106 39.725 1.00 52.60 216 PHE A O 1
ATOM 1522 N N . VAL A 1 217 ? 66.290 53.240 39.802 1.00 52.29 217 VAL A N 1
ATOM 1523 C CA . VAL A 1 217 ? 66.078 53.353 38.352 1.00 52.82 217 VAL A CA 1
ATOM 1524 C C . VAL A 1 217 ? 66.923 54.532 37.844 1.00 52.74 217 VAL A C 1
ATOM 1525 O O . VAL A 1 217 ? 66.623 55.691 38.145 1.00 49.79 217 VAL A O 1
ATOM 1529 N N . GLY A 1 218 ? 67.978 54.237 37.087 1.00 52.05 218 GLY A N 1
ATOM 1530 C CA . GLY A 1 218 ? 68.850 55.288 36.597 1.00 54.04 218 GLY A CA 1
ATOM 1531 C C . GLY A 1 218 ? 69.080 55.404 35.106 1.00 57.43 218 GLY A C 1
ATOM 1532 O O . GLY A 1 218 ? 68.195 55.123 34.288 1.00 56.92 218 GLY A O 1
ATOM 1533 N N . ASP A 1 219 ? 70.280 55.880 34.773 1.00 60.93 219 ASP A N 1
ATOM 1534 C CA . ASP A 1 219 ? 70.740 56.109 33.402 1.00 61.08 219 ASP A CA 1
ATOM 1535 C C . ASP A 1 219 ? 70.157 55.188 32.342 1.00 61.75 219 ASP A C 1
ATOM 1536 O O . ASP A 1 219 ? 69.377 55.627 31.490 1.00 62.57 219 ASP A O 1
ATOM 1538 N N . ASP A 1 220 ? 70.509 53.909 32.421 1.00 62.16 220 ASP A N 1
ATOM 1539 C CA . ASP A 1 220 ? 70.010 52.949 31.456 1.00 61.07 220 ASP A CA 1
ATOM 1540 C C . ASP A 1 220 ? 68.499 52.994 31.288 1.00 59.12 220 ASP A C 1
ATOM 1541 O O . ASP A 1 220 ? 68.010 53.449 30.252 1.00 59.31 220 ASP A O 1
ATOM 1542 N N . ILE A 1 221 ? 67.771 52.583 32.326 1.00 57.31 221 ILE A N 1
ATOM 1543 C CA . ILE A 1 221 ? 66.318 52.558 32.276 1.00 54.73 221 ILE A CA 1
ATOM 1544 C C . ILE A 1 221 ? 65.653 53.886 31.966 1.00 55.43 221 ILE A C 1
ATOM 1545 O O . ILE A 1 221 ? 64.834 53.967 31.051 1.00 54.58 221 ILE A O 1
ATOM 1546 N N . ALA A 1 222 ? 66.034 54.929 32.699 1.00 54.25 222 ALA A N 1
ATOM 1547 C CA . ALA A 1 222 ? 65.467 56.270 32.536 1.00 54.31 222 ALA A CA 1
ATOM 1548 C C . ALA A 1 222 ? 65.322 56.790 31.100 1.00 55.66 222 ALA A C 1
ATOM 1549 O O . ALA A 1 222 ? 64.207 56.931 30.595 1.00 55.22 222 ALA A O 1
ATOM 1551 N N . THR A 1 223 ? 66.449 57.077 30.455 1.00 58.85 223 THR A N 1
ATOM 1552 C CA . THR A 1 223 ? 66.457 57.607 29.088 1.00 58.15 223 THR A CA 1
ATOM 1553 C C . THR A 1 223 ? 66.155 56.616 27.967 1.00 56.51 223 THR A C 1
ATOM 1554 O O . THR A 1 223 ? 66.452 56.892 26.803 1.00 60.93 223 THR A O 1
ATOM 1558 N N . GLU A 1 224 ? 65.546 55.485 28.292 1.00 53.03 224 GLU A N 1
ATOM 1559 C CA . GLU A 1 224 ? 65.245 54.508 27.258 1.00 52.10 224 GLU A CA 1
ATOM 1560 C C . GLU A 1 224 ? 63.892 53.845 27.409 1.00 49.76 224 GLU A C 1
ATOM 1561 O O . GLU A 1 224 ? 63.169 53.674 26.425 1.00 50.28 224 GLU A O 1
ATOM 1563 N N . TYR A 1 225 ? 63.520 53.530 28.646 1.00 47.11 225 TYR A N 1
ATOM 1564 C CA . TYR A 1 225 ? 62.264 52.843 28.914 1.00 42.22 225 TYR A CA 1
ATOM 1565 C C . TYR A 1 225 ? 61.284 53.539 29.862 1.00 37.41 225 TYR A C 1
ATOM 1566 O O . TYR A 1 225 ? 60.088 53.626 29.577 1.00 32.70 225 TYR A O 1
ATOM 1575 N N . SER A 1 226 ? 61.792 53.998 31.000 1.00 35.41 226 SER A N 1
ATOM 1576 C CA . SER A 1 226 ? 60.957 54.608 32.028 1.00 34.29 226 SER A CA 1
ATOM 1577 C C . SER A 1 226 ? 60.612 56.090 31.975 1.00 33.17 226 SER A C 1
ATOM 1578 O O . SER A 1 226 ? 59.535 56.471 32.427 1.00 37.14 226 SER A O 1
ATOM 1581 N N . ALA A 1 227 ? 61.513 56.921 31.455 1.00 28.52 227 ALA A N 1
ATOM 1582 C CA . ALA A 1 227 ? 61.289 58.367 31.402 1.00 25.77 227 ALA A CA 1
ATOM 1583 C C . ALA A 1 227 ? 61.211 58.922 32.837 1.00 27.50 227 ALA A C 1
ATOM 1584 O O . ALA A 1 227 ? 60.525 59.907 33.117 1.00 26.07 227 ALA A O 1
ATOM 1586 N N . LEU A 1 228 ? 61.920 58.261 33.748 1.00 27.74 228 LEU A N 1
ATOM 1587 C CA . LEU A 1 228 ? 61.960 58.665 35.148 1.00 28.94 228 LEU A CA 1
ATOM 1588 C C . LEU A 1 228 ? 63.175 58.060 35.848 1.00 29.03 228 LEU A C 1
ATOM 1589 O O . LEU A 1 228 ? 63.664 56.990 35.471 1.00 27.62 228 LEU A O 1
ATOM 1594 N N . MET A 1 229 ? 63.689 58.780 36.835 1.00 29.45 229 MET A N 1
ATOM 1595 C CA . MET A 1 229 ? 64.797 58.293 37.639 1.00 30.84 229 MET A CA 1
ATOM 1596 C C . MET A 1 229 ? 64.225 58.055 39.031 1.00 30.38 229 MET A C 1
ATOM 1597 O O . MET A 1 229 ? 63.304 58.757 39.446 1.00 32.86 229 MET A O 1
ATOM 1602 N N . SER A 1 230 ? 64.737 57.059 39.747 1.00 30.29 230 SER A N 1
ATOM 1603 C CA . SER A 1 230 ? 64.193 56.767 41.062 1.00 29.55 230 SER A CA 1
ATOM 1604 C C . SER A 1 230 ? 65.152 56.143 42.069 1.00 31.26 230 SER A C 1
ATOM 1605 O O . SER A 1 230 ? 65.942 55.255 41.733 1.00 31.07 230 SER A O 1
ATOM 1608 N N . LYS A 1 231 ? 65.060 56.617 43.311 1.00 29.63 231 LYS A N 1
ATOM 1609 C CA . LYS A 1 231 ? 65.859 56.108 44.425 1.00 29.21 231 LYS A CA 1
ATOM 1610 C C . LYS A 1 231 ? 64.910 55.770 45.568 1.00 27.23 231 LYS A C 1
ATOM 1611 O O . LYS A 1 231 ? 63.820 56.332 45.650 1.00 24.27 231 LYS A O 1
ATOM 1617 N N . VAL A 1 232 ? 65.310 54.832 46.427 1.00 27.75 232 VAL A N 1
ATOM 1618 C CA . VAL A 1 232 ? 64.463 54.404 47.537 1.00 24.34 232 VAL A CA 1
ATOM 1619 C C . VAL A 1 232 ? 65.131 54.400 48.905 1.00 24.83 232 VAL A C 1
ATOM 1620 O O . VAL A 1 232 ? 66.115 53.689 49.125 1.00 27.83 232 VAL A O 1
ATOM 1624 N N . VAL A 1 233 ? 64.557 55.159 49.831 1.00 25.42 233 VAL A N 1
ATOM 1625 C CA . VAL A 1 233 ? 65.053 55.213 51.199 1.00 26.06 233 VAL A CA 1
ATOM 1626 C C . VAL A 1 233 ? 64.130 54.307 52.015 1.00 28.17 233 VAL A C 1
ATOM 1627 O O . VAL A 1 233 ? 62.967 54.112 51.654 1.00 28.38 233 VAL A O 1
ATOM 1631 N N . ALA A 1 234 ? 64.655 53.734 53.088 1.00 27.04 234 ALA A N 1
ATOM 1632 C CA . ALA A 1 234 ? 63.881 52.850 53.949 1.00 27.78 234 ALA A CA 1
ATOM 1633 C C . ALA A 1 234 ? 64.487 52.921 55.332 1.00 30.58 234 ALA A C 1
ATOM 1634 O O . ALA A 1 234 ? 65.642 53.323 55.479 1.00 34.58 234 ALA A O 1
ATOM 1636 N N . ASP A 1 235 ? 63.707 52.564 56.348 1.00 33.08 235 ASP A N 1
ATOM 1637 C CA . ASP A 1 235 ? 64.197 52.583 57.722 1.00 34.36 235 ASP A CA 1
ATOM 1638 C C . ASP A 1 235 ? 64.987 51.307 58.011 1.00 35.62 235 ASP A C 1
ATOM 1639 O O . ASP A 1 235 ? 65.068 50.410 57.170 1.00 33.85 235 ASP A O 1
ATOM 1644 N N . GLY A 1 236 ? 65.486 51.198 59.238 1.00 38.14 236 GLY A N 1
ATOM 1645 C CA . GLY A 1 236 ? 66.254 50.034 59.631 1.00 39.26 236 GLY A CA 1
ATOM 1646 C C . GLY A 1 236 ? 65.502 48.723 59.532 1.00 40.30 236 GLY A C 1
ATOM 1647 O O . GLY A 1 236 ? 66.063 47.735 59.059 1.00 41.85 236 GLY A O 1
ATOM 1648 N N . THR A 1 237 ? 64.254 48.693 59.996 1.00 39.46 237 THR A N 1
ATOM 1649 C CA . THR A 1 237 ? 63.454 47.465 59.942 1.00 40.06 237 THR A CA 1
ATOM 1650 C C . THR A 1 237 ? 62.873 47.205 58.547 1.00 39.05 237 THR A C 1
ATOM 1651 O O . THR A 1 237 ? 62.260 46.162 58.301 1.00 35.82 237 THR A O 1
ATOM 1655 N N . LEU A 1 238 ? 63.082 48.158 57.638 1.00 39.38 238 LEU A N 1
ATOM 1656 C CA . LEU A 1 238 ? 62.592 48.076 56.263 1.00 38.69 238 LEU A CA 1
ATOM 1657 C C . LEU A 1 238 ? 61.071 48.012 56.137 1.00 37.94 238 LEU A C 1
ATOM 1658 O O . LEU A 1 238 ? 60.553 47.584 55.105 1.00 36.60 238 LEU A O 1
ATOM 1663 N N . LYS A 1 239 ? 60.356 48.411 57.189 1.00 37.43 239 LYS A N 1
ATOM 1664 C CA . LYS A 1 239 ? 58.898 48.403 57.148 1.00 34.89 239 LYS A CA 1
ATOM 1665 C C . LYS A 1 239 ? 58.419 49.623 56.365 1.00 31.59 239 LYS A C 1
ATOM 1666 O O . LYS A 1 239 ? 57.610 49.498 55.448 1.00 33.12 239 LYS A O 1
ATOM 1672 N N . VAL A 1 240 ? 58.969 50.788 56.699 1.00 28.92 240 VAL A N 1
ATOM 1673 C CA . VAL A 1 240 ? 58.640 52.047 56.028 1.00 27.21 240 VAL A CA 1
ATOM 1674 C C . VAL A 1 240 ? 59.575 52.231 54.815 1.00 28.00 240 VAL A C 1
ATOM 1675 O O . VAL A 1 240 ? 60.799 52.268 54.968 1.00 24.68 240 VAL A O 1
ATOM 1679 N N . LYS A 1 241 ? 58.990 52.326 53.621 1.00 27.50 241 LYS A N 1
ATOM 1680 C CA . LYS A 1 241 ? 59.741 52.483 52.367 1.00 26.15 241 LYS A CA 1
ATOM 1681 C C . LYS A 1 241 ? 59.272 53.679 51.540 1.00 22.32 241 LYS A C 1
ATOM 1682 O O . LYS A 1 241 ? 58.094 53.781 51.210 1.00 21.40 241 LYS A O 1
ATOM 1688 N N . PHE A 1 242 ? 60.202 54.555 51.162 1.00 21.73 242 PHE A N 1
ATOM 1689 C CA . PHE A 1 242 ? 59.855 55.752 50.391 1.00 19.63 242 PHE A CA 1
ATOM 1690 C C . PHE A 1 242 ? 60.608 55.987 49.082 1.00 19.66 242 PHE A C 1
ATOM 1691 O O . PHE A 1 242 ? 61.627 56.681 49.064 1.00 13.87 242 PHE A O 1
ATOM 1699 N N . PRO A 1 243 ? 60.139 55.391 47.975 1.00 18.75 243 PRO A N 1
ATOM 1700 C CA . PRO A 1 243 ? 60.815 55.601 46.688 1.00 18.56 243 PRO A CA 1
ATOM 1701 C C . PRO A 1 243 ? 60.554 57.052 46.257 1.00 19.74 243 PRO A C 1
ATOM 1702 O O . PRO A 1 243 ? 59.446 57.558 46.441 1.00 24.11 243 PRO A O 1
ATOM 1706 N N . ILE A 1 244 ? 61.567 57.732 45.728 1.00 18.84 244 ILE A N 1
ATOM 1707 C CA . ILE A 1 244 ? 61.405 59.122 45.281 1.00 19.55 244 ILE A CA 1
ATOM 1708 C C . ILE A 1 244 ? 61.676 59.204 43.772 1.00 24.15 244 ILE A C 1
ATOM 1709 O O . ILE A 1 244 ? 62.781 58.897 43.323 1.00 29.67 244 ILE A O 1
ATOM 1714 N N . ASN A 1 245 ? 60.664 59.590 42.996 1.00 24.79 245 ASN A N 1
ATOM 1715 C CA . ASN A 1 245 ? 60.799 59.701 41.537 1.00 22.26 245 ASN A CA 1
ATOM 1716 C C . ASN A 1 245 ? 61.009 61.126 41.062 1.00 22.12 245 ASN A C 1
ATOM 1717 O O . ASN A 1 245 ? 60.540 62.080 41.689 1.00 22.72 245 ASN A O 1
ATOM 1722 N N . GLU A 1 246 ? 61.676 61.255 39.922 1.00 23.04 246 GLU A N 1
ATOM 1723 C CA . GLU A 1 246 ? 61.897 62.549 39.286 1.00 25.50 246 GLU A CA 1
ATOM 1724 C C . GLU A 1 246 ? 61.819 62.293 37.785 1.00 23.77 246 GLU A C 1
ATOM 1725 O O . GLU A 1 246 ? 61.988 61.158 37.334 1.00 22.05 246 GLU A O 1
ATOM 1731 N N . PRO A 1 247 ? 61.489 63.320 36.995 1.00 25.36 247 PRO A N 1
ATOM 1732 C CA . PRO A 1 247 ? 61.389 63.133 35.541 1.00 30.15 247 PRO A CA 1
ATOM 1733 C C . PRO A 1 247 ? 62.721 63.037 34.811 1.00 34.63 247 PRO A C 1
ATOM 1734 O O . PRO A 1 247 ? 63.712 63.644 35.225 1.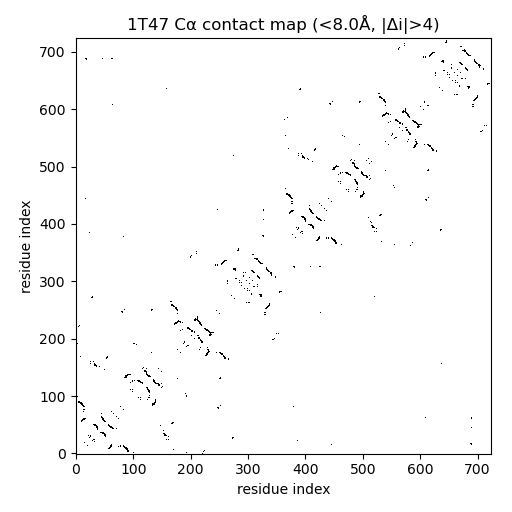00 35.88 247 PRO A O 1
ATOM 1738 N N . ALA A 1 248 ? 62.719 62.294 33.708 1.00 39.54 248 ALA A N 1
ATOM 1739 C CA . ALA A 1 248 ? 63.897 62.117 32.854 1.00 44.69 248 ALA A CA 1
ATOM 1740 C C . ALA A 1 248 ? 63.450 62.253 31.400 1.00 48.58 248 ALA A C 1
ATOM 1741 O O . ALA A 1 248 ? 62.260 62.121 31.102 1.00 49.64 248 ALA A O 1
ATOM 1743 N N . LEU A 1 249 ? 64.386 62.559 30.503 1.00 52.63 249 LEU A N 1
ATOM 1744 C CA . LEU A 1 249 ? 64.070 62.699 29.081 1.00 55.59 249 LEU A CA 1
ATOM 1745 C C . LEU A 1 249 ? 64.292 61.398 28.321 1.00 56.20 249 LEU A C 1
ATOM 1746 O O . LEU A 1 249 ? 65.314 60.740 28.491 1.00 54.10 249 LEU A O 1
ATOM 1751 N N . ALA A 1 250 ? 63.327 61.044 27.482 1.00 57.76 250 ALA A N 1
ATOM 1752 C CA . ALA A 1 250 ? 63.373 59.846 26.645 1.00 58.99 250 ALA A CA 1
ATOM 1753 C C . ALA A 1 250 ? 62.448 60.155 25.472 1.00 60.99 250 ALA A C 1
ATOM 1754 O O . ALA A 1 250 ? 62.078 61.313 25.270 1.00 58.75 250 ALA A O 1
ATOM 1756 N N . LYS A 1 251 ? 62.102 59.152 24.671 1.00 62.46 251 LYS A N 1
ATOM 1757 C CA . LYS A 1 251 ? 61.194 59.390 23.555 1.00 63.10 251 LYS A CA 1
ATOM 1758 C C . LYS A 1 251 ? 59.759 59.185 24.003 1.00 63.84 251 LYS A C 1
ATOM 1759 O O . LYS A 1 251 ? 58.824 59.178 23.199 1.00 65.36 251 LYS A O 1
ATOM 1765 N N . LYS A 1 252 ? 59.600 59.082 25.317 1.00 62.56 252 LYS A N 1
ATOM 1766 C CA . LYS A 1 252 ? 58.311 58.894 25.955 1.00 60.51 252 LYS A CA 1
ATOM 1767 C C . LYS A 1 252 ? 58.061 60.169 26.747 1.00 58.35 252 LYS A C 1
ATOM 1768 O O . LYS A 1 252 ? 58.978 60.678 27.403 1.00 57.53 252 LYS A O 1
ATOM 1774 N N . LYS A 1 253 ? 56.852 60.724 26.658 1.00 53.85 253 LYS A N 1
ATOM 1775 C CA . LYS A 1 253 ? 56.541 61.917 27.440 1.00 48.12 253 LYS A CA 1
ATOM 1776 C C . LYS A 1 253 ? 56.603 61.349 28.857 1.00 44.67 253 LYS A C 1
ATOM 1777 O O . LYS A 1 253 ? 56.181 60.210 29.072 1.00 42.51 253 LYS A O 1
ATOM 1779 N N . SER A 1 254 ? 57.211 62.068 29.791 1.00 41.28 254 SER A N 1
ATOM 1780 C CA . SER A 1 254 ? 57.334 61.549 31.148 1.00 37.13 254 SER A CA 1
ATOM 1781 C C . SER A 1 254 ? 56.073 61.627 31.998 1.00 34.86 254 SER A C 1
ATOM 1782 O O . SER A 1 254 ? 55.447 62.681 32.125 1.00 30.71 254 SER A O 1
ATOM 1785 N N . GLN A 1 255 ? 55.731 60.494 32.599 1.00 33.88 255 GLN A N 1
ATOM 1786 C CA . GLN A 1 255 ? 54.559 60.385 33.449 1.00 33.15 255 GLN A CA 1
ATOM 1787 C C . GLN A 1 255 ? 54.732 61.218 34.708 1.00 30.93 255 GLN A C 1
ATOM 1788 O O . GLN A 1 255 ? 53.747 61.646 35.302 1.00 30.29 255 GLN A O 1
ATOM 1794 N N . ILE A 1 256 ? 55.982 61.448 35.109 1.00 27.81 256 ILE A N 1
ATOM 1795 C CA . ILE A 1 256 ? 56.261 62.256 36.291 1.00 21.85 256 ILE A CA 1
ATOM 1796 C C . ILE A 1 256 ? 55.987 63.731 35.959 1.00 20.89 256 ILE A C 1
ATOM 1797 O O . ILE A 1 256 ? 55.551 64.494 36.820 1.00 22.05 256 ILE A O 1
ATOM 1802 N N . ASP A 1 257 ? 56.223 64.114 34.701 1.00 20.89 257 ASP A N 1
ATOM 1803 C CA . ASP A 1 257 ? 55.962 65.481 34.232 1.00 21.63 257 ASP A CA 1
ATOM 1804 C C . ASP A 1 257 ? 54.458 65.711 34.228 1.00 21.48 257 ASP A C 1
ATOM 1805 O O . ASP A 1 257 ? 53.978 66.779 34.614 1.00 22.86 257 ASP A O 1
ATOM 1810 N N . GLU A 1 258 ? 53.730 64.707 33.737 1.00 20.12 258 GLU A N 1
ATOM 1811 C CA . GLU A 1 258 ? 52.280 64.745 33.666 1.00 19.77 258 GLU A CA 1
ATOM 1812 C C . GLU A 1 258 ? 51.734 64.985 35.064 1.00 18.54 258 GLU A C 1
ATOM 1813 O O . GLU A 1 258 ? 50.944 65.900 35.275 1.00 22.68 258 GLU A O 1
ATOM 1819 N N . TYR A 1 259 ? 52.233 64.216 36.025 1.00 19.13 259 TYR A N 1
ATOM 1820 C CA . TYR A 1 259 ? 51.816 64.351 37.416 1.00 17.66 259 TYR A CA 1
ATOM 1821 C C . TYR A 1 259 ? 52.041 65.776 37.918 1.00 16.40 259 TYR A C 1
ATOM 1822 O O . TYR A 1 259 ? 51.099 66.443 38.336 1.00 20.80 259 TYR A O 1
ATOM 1831 N N . LEU A 1 260 ? 53.288 66.236 37.865 1.00 16.70 260 LEU A N 1
ATOM 1832 C CA . LEU A 1 260 ? 53.639 67.573 38.334 1.00 16.14 260 LEU A CA 1
ATOM 1833 C C . LEU A 1 260 ? 52.793 68.664 37.693 1.00 19.28 260 LEU A C 1
ATOM 1834 O O . LEU A 1 260 ? 52.381 69.605 38.372 1.00 20.85 260 LEU A O 1
ATOM 1839 N N . GLU A 1 261 ? 52.478 68.499 36.408 1.00 21.93 261 GLU A N 1
ATOM 1840 C CA . GLU A 1 261 ? 51.681 69.483 35.676 1.00 24.22 261 GLU A CA 1
ATOM 1841 C C . GLU A 1 261 ? 50.234 69.561 36.163 1.00 23.91 261 GLU A C 1
ATOM 1842 O O . GLU A 1 261 ? 49.730 70.649 36.469 1.00 26.63 261 GLU A O 1
ATOM 1848 N N . PHE A 1 262 ? 49.580 68.407 36.243 1.00 18.95 262 PHE A N 1
ATOM 1849 C CA . PHE A 1 262 ? 48.183 68.344 36.665 1.00 19.03 262 PHE A CA 1
ATOM 1850 C C . PHE A 1 262 ? 47.933 68.386 38.162 1.00 18.79 262 PHE A C 1
ATOM 1851 O O . PHE A 1 262 ? 46.850 68.780 38.601 1.00 16.30 262 PHE A O 1
ATOM 1859 N N . TYR A 1 263 ? 48.929 67.980 38.943 1.00 19.34 263 TYR A N 1
ATOM 1860 C CA . TYR A 1 263 ? 48.815 68.010 40.399 1.00 18.40 263 TYR A CA 1
ATOM 1861 C C . TYR A 1 263 ? 49.206 69.388 40.902 1.00 19.59 263 TYR A C 1
ATOM 1862 O O . TYR A 1 263 ? 48.674 69.861 41.902 1.00 22.22 263 TYR A O 1
ATOM 1871 N N . GLY A 1 264 ? 50.145 70.019 40.199 1.00 22.56 264 GLY A N 1
ATOM 1872 C CA . GLY A 1 264 ? 50.605 71.348 40.565 1.00 22.40 264 GLY A CA 1
ATOM 1873 C C . GLY A 1 264 ? 51.749 71.356 41.561 1.00 24.24 264 GLY A C 1
ATOM 1874 O O . GLY A 1 264 ? 51.769 72.184 42.472 1.00 26.47 264 GLY A O 1
ATOM 1875 N N . GLY A 1 265 ? 52.708 70.453 41.379 1.00 23.71 265 GLY A N 1
ATOM 1876 C CA . GLY A 1 265 ? 53.844 70.376 42.281 1.00 20.09 265 GLY A CA 1
ATOM 1877 C C . GLY A 1 265 ? 54.138 68.964 42.749 1.00 21.31 265 GLY A C 1
ATOM 1878 O O . GLY A 1 265 ? 53.505 68.011 42.296 1.00 21.28 265 GLY A O 1
ATOM 1879 N N . ALA A 1 266 ? 55.103 68.822 43.656 1.00 19.39 266 ALA A N 1
ATOM 1880 C CA . ALA A 1 266 ? 55.480 67.519 44.195 1.00 13.37 266 ALA A CA 1
ATOM 1881 C C . ALA A 1 266 ? 54.386 66.952 45.102 1.00 17.45 266 ALA A C 1
ATOM 1882 O O . ALA A 1 266 ? 53.622 67.709 45.711 1.00 15.35 266 ALA A O 1
ATOM 1884 N N . GLY A 1 267 ? 54.312 65.626 45.182 1.00 14.21 267 GLY A N 1
ATOM 1885 C CA . GLY A 1 267 ? 53.330 64.971 46.027 1.00 12.49 267 GLY A CA 1
ATOM 1886 C C . GLY A 1 267 ? 53.346 63.470 45.842 1.00 13.40 267 GLY A C 1
ATOM 1887 O O . GLY A 1 267 ? 54.013 62.967 44.937 1.00 15.73 267 GLY A O 1
ATOM 1888 N N . VAL A 1 268 ? 52.611 62.748 46.682 1.00 10.66 268 VAL A N 1
ATOM 1889 C CA . VAL A 1 268 ? 52.547 61.295 46.578 1.00 14.13 268 VAL A CA 1
ATOM 1890 C C . VAL A 1 268 ? 51.962 60.847 45.231 1.00 16.31 268 VAL A C 1
ATOM 1891 O O . VAL A 1 268 ? 50.920 61.340 44.790 1.00 20.62 268 VAL A O 1
ATOM 1895 N N . GLN A 1 269 ? 52.687 59.960 44.557 1.00 18.08 269 GLN A N 1
ATOM 1896 C CA . GLN A 1 269 ? 52.282 59.426 43.261 1.00 19.26 269 GLN A CA 1
ATOM 1897 C C . GLN A 1 269 ? 51.418 58.184 43.457 1.00 18.98 269 GLN A C 1
ATOM 1898 O O . GLN A 1 269 ? 50.362 58.054 42.840 1.00 19.87 269 GLN A O 1
ATOM 1904 N N . HIS A 1 270 ? 51.890 57.254 44.286 1.00 16.65 270 HIS A N 1
ATOM 1905 C CA . HIS A 1 270 ? 51.128 56.043 44.559 1.00 15.79 270 HIS A CA 1
ATOM 1906 C C . HIS A 1 270 ? 51.503 55.341 45.859 1.00 18.06 270 HIS A C 1
ATOM 1907 O O . HIS A 1 270 ? 52.598 55.530 46.398 1.00 18.96 270 HIS A O 1
ATOM 1914 N N . ILE A 1 271 ? 50.540 54.597 46.392 1.00 13.73 271 ILE A N 1
ATOM 1915 C CA . ILE A 1 271 ? 50.721 53.821 47.608 1.00 13.95 271 ILE A CA 1
ATOM 1916 C C . ILE A 1 271 ? 50.624 52.371 47.133 1.00 16.59 271 ILE A C 1
ATOM 1917 O O . ILE A 1 271 ? 49.733 52.037 46.340 1.00 16.45 271 ILE A O 1
ATOM 1922 N N . ALA A 1 272 ? 51.592 51.545 47.524 1.00 11.77 272 ALA A N 1
ATOM 1923 C CA . ALA A 1 272 ? 51.584 50.136 47.152 1.00 10.77 272 ALA A CA 1
ATOM 1924 C C . ALA A 1 272 ? 51.024 49.371 48.335 1.00 15.11 272 ALA A C 1
ATOM 1925 O O . ALA A 1 272 ? 51.340 49.679 49.487 1.00 14.36 272 ALA A O 1
ATOM 1927 N N . LEU A 1 273 ? 50.228 48.348 48.041 1.00 16.46 273 LEU A N 1
ATOM 1928 C CA . LEU A 1 273 ? 49.560 47.554 49.066 1.00 14.66 273 LEU A CA 1
ATOM 1929 C C . LEU A 1 273 ? 49.790 46.052 48.922 1.00 14.66 273 LEU A C 1
ATOM 1930 O O . LEU A 1 273 ? 49.570 45.489 47.849 1.00 18.19 273 LEU A O 1
ATOM 1935 N N . ASN A 1 274 ? 50.174 45.399 50.016 1.00 14.90 274 ASN A N 1
ATOM 1936 C CA . ASN A 1 274 ? 50.425 43.959 49.998 1.00 16.88 274 ASN A CA 1
ATOM 1937 C C . ASN A 1 274 ? 49.167 43.117 50.050 1.00 14.45 274 ASN A C 1
ATOM 1938 O O . ASN A 1 274 ? 48.255 43.396 50.824 1.00 15.88 274 ASN A O 1
ATOM 1943 N N . THR A 1 275 ? 49.137 42.084 49.223 1.00 16.58 275 THR A N 1
ATOM 1944 C CA . THR A 1 275 ? 48.029 41.140 49.179 1.00 18.88 275 THR A CA 1
ATOM 1945 C C . THR A 1 275 ? 48.637 39.745 49.253 1.00 20.72 275 THR A C 1
ATOM 1946 O O . THR A 1 275 ? 49.725 39.505 48.723 1.00 20.29 275 THR A O 1
ATOM 1950 N N . GLY A 1 276 ? 47.975 38.845 49.965 1.00 23.37 276 GLY A N 1
ATOM 1951 C CA . GLY A 1 276 ? 48.489 37.490 50.062 1.00 21.37 276 GLY A CA 1
ATOM 1952 C C . GLY A 1 276 ? 48.133 36.691 48.823 1.00 20.38 276 GLY A C 1
ATOM 1953 O O . GLY A 1 276 ? 48.722 35.647 48.544 1.00 25.91 276 GLY A O 1
ATOM 1954 N N . ASP A 1 277 ? 47.177 37.203 48.055 1.00 19.63 277 ASP A N 1
ATOM 1955 C CA . ASP A 1 277 ? 46.698 36.536 46.850 1.00 17.66 277 ASP A CA 1
ATOM 1956 C C . ASP A 1 277 ? 46.217 37.592 45.849 1.00 16.17 277 ASP A C 1
ATOM 1957 O O . ASP A 1 277 ? 45.050 38.001 45.867 1.00 11.58 277 ASP A O 1
ATOM 1962 N N . ILE A 1 278 ? 47.129 38.001 44.973 1.00 15.59 278 ILE A N 1
ATOM 1963 C CA . ILE A 1 278 ? 46.885 39.024 43.956 1.00 12.27 278 ILE A CA 1
ATOM 1964 C C . ILE A 1 278 ? 45.843 38.620 42.913 1.00 13.86 278 ILE A C 1
ATOM 1965 O O . ILE A 1 278 ? 45.217 39.474 42.294 1.00 13.86 278 ILE A O 1
ATOM 1970 N N . VAL A 1 279 ? 45.667 37.317 42.719 1.00 16.61 279 VAL A N 1
ATOM 1971 C CA . VAL A 1 279 ? 44.685 36.806 41.765 1.00 15.33 279 VAL A CA 1
ATOM 1972 C C . VAL A 1 279 ? 43.285 37.110 42.288 1.00 17.11 279 VAL A C 1
ATOM 1973 O O . VAL A 1 279 ? 42.450 37.674 41.581 1.00 19.96 279 VAL A O 1
ATOM 1977 N N . GLU A 1 280 ? 43.060 36.775 43.553 1.00 19.12 280 GLU A N 1
ATOM 1978 C CA . GLU A 1 280 ? 41.770 36.994 44.183 1.00 21.34 280 GLU A CA 1
ATOM 1979 C C . GLU A 1 280 ? 41.501 38.482 44.378 1.00 20.10 280 GLU A C 1
ATOM 1980 O O . GLU A 1 280 ? 40.371 38.936 44.206 1.00 23.51 280 GLU A O 1
ATOM 1986 N N . THR A 1 281 ? 42.548 39.237 44.708 1.00 18.55 281 THR A N 1
ATOM 1987 C CA . THR A 1 281 ? 42.436 40.674 44.912 1.00 12.73 281 THR A CA 1
ATOM 1988 C C . THR A 1 281 ? 41.959 41.337 43.631 1.00 13.81 281 THR A C 1
ATOM 1989 O O . THR A 1 281 ? 40.952 42.046 43.624 1.00 17.49 281 THR A O 1
ATOM 1993 N N . VAL A 1 282 ? 42.650 41.048 42.536 1.00 14.12 282 VAL A N 1
ATOM 1994 C CA . VAL A 1 282 ? 42.304 41.614 41.240 1.00 11.64 282 VAL A CA 1
ATOM 1995 C C . VAL A 1 282 ? 40.904 41.192 40.786 1.00 10.00 282 VAL A C 1
ATOM 1996 O O . VAL A 1 282 ? 40.188 41.982 40.180 1.00 12.64 282 VAL A O 1
ATOM 2000 N N . ARG A 1 283 ? 40.504 39.965 41.104 1.00 15.93 283 ARG A N 1
ATOM 2001 C CA . ARG A 1 283 ? 39.166 39.492 40.741 1.00 17.28 283 ARG A CA 1
ATOM 2002 C C . ARG A 1 283 ? 38.099 40.258 41.516 1.00 17.83 283 ARG A C 1
ATOM 2003 O O . ARG A 1 283 ? 37.138 40.760 40.933 1.00 20.14 283 ARG A O 1
ATOM 2011 N N . THR A 1 284 ? 38.313 40.405 42.819 1.00 16.36 284 THR A N 1
ATOM 2012 C CA . THR A 1 284 ? 37.395 41.138 43.679 1.00 14.37 284 THR A CA 1
ATOM 2013 C C . THR A 1 284 ? 37.307 42.601 43.242 1.00 12.57 284 THR A C 1
ATOM 2014 O O . THR A 1 284 ? 36.216 43.130 43.036 1.00 13.62 284 THR A O 1
ATOM 2018 N N . MET A 1 285 ? 38.463 43.232 43.069 1.00 11.36 285 MET A N 1
ATOM 2019 C CA . MET A 1 285 ? 38.530 44.636 42.671 1.00 14.02 285 MET A CA 1
ATOM 2020 C C . MET A 1 285 ? 37.964 44.919 41.287 1.00 15.80 285 MET A C 1
ATOM 2021 O O . MET A 1 285 ? 37.325 45.951 41.073 1.00 16.58 285 MET A O 1
ATOM 2026 N N . ARG A 1 286 ? 38.174 44.001 40.352 1.00 18.91 286 ARG A N 1
ATOM 2027 C CA . ARG A 1 286 ? 37.666 44.190 39.006 1.00 19.54 286 ARG A CA 1
ATOM 2028 C C . ARG A 1 286 ? 36.140 44.111 38.978 1.00 19.52 286 ARG A C 1
ATOM 2029 O O . ARG A 1 286 ? 35.476 44.929 38.338 1.00 25.09 286 ARG A O 1
ATOM 2037 N N . ALA A 1 287 ? 35.586 43.162 39.724 1.00 16.73 287 ALA A N 1
ATOM 2038 C CA . ALA A 1 287 ? 34.135 42.996 39.801 1.00 16.99 287 ALA A CA 1
ATOM 2039 C C . ALA A 1 287 ? 33.512 44.137 40.603 1.00 15.65 287 ALA A C 1
ATOM 2040 O O . ALA A 1 287 ? 32.352 44.487 40.399 1.00 15.43 287 ALA A O 1
ATOM 2042 N N . ALA A 1 288 ? 34.311 44.720 41.499 1.00 16.21 288 ALA A N 1
ATOM 2043 C CA . ALA A 1 288 ? 33.883 45.832 42.341 1.00 12.32 288 ALA A CA 1
ATOM 2044 C C . ALA A 1 288 ? 34.013 47.187 41.645 1.00 12.60 288 ALA A C 1
ATOM 2045 O O . ALA A 1 288 ? 33.765 48.234 42.254 1.00 15.03 288 ALA A O 1
ATOM 2047 N N . GLY A 1 289 ? 34.441 47.175 40.385 1.00 12.38 289 GLY A N 1
ATOM 2048 C CA . GLY A 1 289 ? 34.534 48.419 39.640 1.00 15.29 289 GLY A CA 1
ATOM 2049 C C . GLY A 1 289 ? 35.848 49.120 39.350 1.00 16.22 289 GLY A C 1
ATOM 2050 O O . GLY A 1 289 ? 35.835 50.144 38.666 1.00 15.56 289 GLY A O 1
ATOM 2051 N N . VAL A 1 290 ? 36.970 48.629 39.860 1.00 18.39 290 VAL A N 1
ATOM 2052 C CA . VAL A 1 290 ? 38.228 49.302 39.561 1.00 17.11 290 VAL A CA 1
ATOM 2053 C C . VAL A 1 290 ? 38.910 48.775 38.306 1.00 19.77 290 VAL A C 1
ATOM 2054 O O . VAL A 1 290 ? 38.895 47.576 38.014 1.00 14.55 290 VAL A O 1
ATOM 2058 N N . GLN A 1 291 ? 39.401 49.718 37.511 1.00 22.68 291 GLN A N 1
ATOM 2059 C CA . GLN A 1 291 ? 40.110 49.390 36.296 1.00 24.41 291 GLN A CA 1
ATOM 2060 C C . GLN A 1 291 ? 41.589 49.565 36.537 1.00 25.39 291 GLN A C 1
ATOM 2061 O O . GLN A 1 291 ? 42.027 50.456 37.281 1.00 25.65 291 GLN A O 1
ATOM 2067 N N . PHE A 1 292 ? 42.345 48.659 35.946 1.00 20.07 292 PHE A N 1
ATOM 2068 C CA . PHE A 1 292 ? 43.784 48.657 36.060 1.00 16.60 292 PHE A CA 1
ATOM 2069 C C . PHE A 1 292 ? 44.363 49.032 34.703 1.00 18.35 292 PHE A C 1
ATOM 2070 O O . PHE A 1 292 ? 43.619 49.189 33.728 1.00 15.74 292 PHE A O 1
ATOM 2078 N N . LEU A 1 293 ? 45.682 49.199 34.637 1.00 20.71 293 LEU A N 1
ATOM 2079 C CA . LEU A 1 293 ? 46.332 49.539 33.374 1.00 23.30 293 LEU A CA 1
ATOM 2080 C C . LEU A 1 293 ? 46.151 48.380 32.399 1.00 26.17 293 LEU A C 1
ATOM 2081 O O . LEU A 1 293 ? 46.029 47.231 32.818 1.00 28.43 293 LEU A O 1
ATOM 2086 N N . ASP A 1 294 ? 46.099 48.688 31.108 1.00 30.81 294 ASP A N 1
ATOM 2087 C CA . ASP A 1 294 ? 45.922 47.669 30.076 1.00 34.80 294 ASP A CA 1
ATOM 2088 C C . ASP A 1 294 ? 47.276 47.149 29.583 1.00 36.11 294 ASP A C 1
ATOM 2089 O O . ASP A 1 294 ? 47.898 47.736 28.692 1.00 40.80 294 ASP A O 1
ATOM 2094 N N . THR A 1 295 ? 47.703 46.024 30.140 1.00 33.20 295 THR A N 1
ATOM 2095 C CA . THR A 1 295 ? 48.974 45.416 29.764 1.00 31.23 295 THR A CA 1
ATOM 2096 C C . THR A 1 295 ? 48.851 44.672 28.432 1.00 28.57 295 THR A C 1
ATOM 2097 O O . THR A 1 295 ? 47.956 43.841 28.258 1.00 26.31 295 THR A O 1
ATOM 2101 N N . PRO A 1 296 ? 49.751 44.963 27.474 1.00 28.31 296 PRO A N 1
ATOM 2102 C CA . PRO A 1 296 ? 49.741 44.312 26.154 1.00 25.83 296 PRO A CA 1
ATOM 2103 C C . PRO A 1 296 ? 49.852 42.797 26.259 1.00 27.00 296 PRO A C 1
ATOM 2104 O O . PRO A 1 296 ? 50.674 42.264 27.006 1.00 26.04 296 PRO A O 1
ATOM 2108 N N . ASP A 1 297 ? 48.997 42.116 25.510 1.00 29.06 297 ASP A N 1
ATOM 2109 C CA . ASP A 1 297 ? 48.934 40.663 25.496 1.00 30.66 297 ASP A CA 1
ATOM 2110 C C . ASP A 1 297 ? 50.287 40.013 25.205 1.00 30.40 297 ASP A C 1
ATOM 2111 O O . ASP A 1 297 ? 50.610 38.958 25.755 1.00 29.00 297 ASP A O 1
ATOM 2116 N N . SER A 1 298 ? 51.089 40.671 24.369 1.00 30.43 298 SER A N 1
ATOM 2117 C CA . SER A 1 298 ? 52.404 40.158 23.996 1.00 30.73 298 SER A CA 1
ATOM 2118 C C . SER A 1 298 ? 53.441 40.145 25.132 1.00 31.08 298 SER A C 1
ATOM 2119 O O . SER A 1 298 ? 54.530 39.594 24.976 1.00 33.10 298 SER A O 1
ATOM 2122 N N . TYR A 1 299 ? 53.105 40.754 26.266 1.00 29.23 299 TYR A N 1
ATOM 2123 C CA . TYR A 1 299 ? 53.990 40.784 27.432 1.00 26.22 299 TYR A CA 1
ATOM 2124 C C . TYR A 1 299 ? 54.025 39.388 28.060 1.00 28.12 299 TYR A C 1
ATOM 2125 O O . TYR A 1 299 ? 55.029 38.975 28.642 1.00 29.32 299 TYR A O 1
ATOM 2134 N N . TYR A 1 300 ? 52.925 38.660 27.898 1.00 28.02 300 TYR A N 1
ATOM 2135 C CA . TYR A 1 300 ? 52.775 37.318 28.440 1.00 29.69 300 TYR A CA 1
ATOM 2136 C C . TYR A 1 300 ? 53.345 36.225 27.562 1.00 33.66 300 TYR A C 1
ATOM 2137 O O . TYR A 1 300 ? 53.468 35.079 27.988 1.00 35.67 300 TYR A O 1
ATOM 2146 N N . ASP A 1 301 ? 53.705 36.586 26.338 1.00 34.91 301 ASP A N 1
ATOM 2147 C CA . ASP A 1 301 ? 54.274 35.632 25.406 1.00 32.65 301 ASP A CA 1
ATOM 2148 C C . ASP A 1 301 ? 55.719 35.310 25.762 1.00 32.75 301 ASP A C 1
ATOM 2149 O O . ASP A 1 301 ? 56.123 34.146 25.752 1.00 37.07 301 ASP A O 1
ATOM 2154 N N . THR A 1 302 ? 56.479 36.334 26.134 1.00 29.55 302 THR A N 1
ATOM 2155 C CA . THR A 1 302 ? 57.883 36.163 26.489 1.00 27.45 302 THR A CA 1
ATOM 2156 C C . THR A 1 302 ? 58.145 36.210 27.988 1.00 29.90 302 THR A C 1
ATOM 2157 O O . THR A 1 302 ? 59.295 36.073 28.412 1.00 32.35 302 THR A O 1
ATOM 2161 N N . LEU A 1 303 ? 57.095 36.380 28.792 1.00 29.89 303 LEU A N 1
ATOM 2162 C CA . LEU A 1 303 ? 57.257 36.481 30.242 1.00 30.74 303 LEU A CA 1
ATOM 2163 C C . LEU A 1 303 ? 57.961 35.287 30.879 1.00 35.30 303 LEU A C 1
ATOM 2164 O O . LEU A 1 303 ? 58.852 35.463 31.714 1.00 36.81 303 LEU A O 1
ATOM 2169 N N . GLY A 1 304 ? 57.606 34.086 30.435 1.00 37.32 304 GLY A N 1
ATOM 2170 C CA . GLY A 1 304 ? 58.211 32.880 30.973 1.00 39.34 304 GLY A CA 1
ATOM 2171 C C . GLY A 1 304 ? 59.714 32.848 30.781 1.00 39.53 304 GLY A C 1
ATOM 2172 O O . GLY A 1 304 ? 60.431 32.312 31.621 1.00 41.00 304 GLY A O 1
ATOM 2173 N N . GLU A 1 305 ? 60.182 33.464 29.697 1.00 38.40 305 GLU A N 1
ATOM 2174 C CA . GLU A 1 305 ? 61.602 33.522 29.365 1.00 38.14 305 GLU A CA 1
ATOM 2175 C C . GLU A 1 305 ? 62.490 34.297 30.345 1.00 39.69 305 GLU A C 1
ATOM 2176 O O . GLU A 1 305 ? 63.535 33.791 30.760 1.00 41.59 305 GLU A O 1
ATOM 2182 N N . TRP A 1 306 ? 62.067 35.496 30.740 1.00 39.43 306 TRP A N 1
ATOM 2183 C CA . TRP A 1 306 ? 62.873 36.310 31.648 1.00 37.32 306 TRP A CA 1
ATOM 2184 C C . TRP A 1 306 ? 62.545 36.271 33.149 1.00 39.09 306 TRP A C 1
ATOM 2185 O O . TRP A 1 306 ? 63.436 36.487 33.974 1.00 39.85 306 TRP A O 1
ATOM 2196 N N . VAL A 1 307 ? 61.296 35.987 33.513 1.00 38.62 307 VAL A N 1
ATOM 2197 C CA . VAL A 1 307 ? 60.927 35.955 34.927 1.00 37.47 307 VAL A CA 1
ATOM 2198 C C . VAL A 1 307 ? 60.860 34.553 35.567 1.00 37.67 307 VAL A C 1
ATOM 2199 O O . VAL A 1 307 ? 60.879 34.431 36.790 1.00 36.82 307 VAL A O 1
ATOM 2203 N N . GLY A 1 308 ? 60.792 33.504 34.751 1.00 36.50 308 GLY A N 1
ATOM 2204 C CA . GLY A 1 308 ? 60.734 32.151 35.292 1.00 39.48 308 GLY A CA 1
ATOM 2205 C C . GLY A 1 308 ? 59.384 31.765 35.876 1.00 38.80 308 GLY A C 1
ATOM 2206 O O . GLY A 1 308 ? 58.409 32.506 35.738 1.00 40.21 308 GLY A O 1
ATOM 2207 N N . ASP A 1 309 ? 59.322 30.600 36.520 1.00 40.57 309 ASP A N 1
ATOM 2208 C CA . ASP A 1 309 ? 58.077 30.125 37.125 1.00 41.32 309 ASP A CA 1
ATOM 2209 C C . ASP A 1 309 ? 57.596 31.008 38.275 1.00 38.64 309 ASP A C 1
ATOM 2210 O O . ASP A 1 309 ? 58.391 31.621 38.992 1.00 36.83 309 ASP A O 1
ATOM 2215 N N . THR A 1 310 ? 56.281 31.061 38.425 1.00 34.96 310 THR A N 1
ATOM 2216 C CA . THR A 1 310 ? 55.619 31.862 39.448 1.00 30.15 310 THR A CA 1
ATOM 2217 C C . THR A 1 310 ? 54.525 30.983 40.058 1.00 29.40 310 THR A C 1
ATOM 2218 O O . THR A 1 310 ? 54.124 29.989 39.448 1.00 31.46 310 THR A O 1
ATOM 2222 N N . ARG A 1 311 ? 54.059 31.313 41.264 1.00 24.92 311 ARG A N 1
ATOM 2223 C CA . ARG A 1 311 ? 53.010 30.508 41.893 1.00 22.17 311 ARG A CA 1
ATOM 2224 C C . ARG A 1 311 ? 51.702 30.601 41.103 1.00 22.09 311 ARG A C 1
ATOM 2225 O O . ARG A 1 311 ? 50.808 29.773 41.267 1.00 20.95 311 ARG A O 1
ATOM 2233 N N . VAL A 1 312 ? 51.598 31.625 40.260 1.00 21.93 312 VAL A N 1
ATOM 2234 C CA . VAL A 1 312 ? 50.423 31.854 39.430 1.00 18.59 312 VAL A CA 1
ATOM 2235 C C . VAL A 1 312 ? 50.769 31.568 37.972 1.00 23.00 312 VAL A C 1
ATOM 2236 O O . VAL A 1 312 ? 51.738 32.114 37.440 1.00 26.55 312 VAL A O 1
ATOM 2240 N N . PRO A 1 313 ? 49.988 30.709 37.306 1.00 24.54 313 PRO A N 1
ATOM 2241 C CA . PRO A 1 313 ? 50.235 30.372 35.898 1.00 24.40 313 PRO A CA 1
ATOM 2242 C C . PRO A 1 313 ? 49.969 31.557 34.961 1.00 26.48 313 PRO A C 1
ATOM 2243 O O . PRO A 1 313 ? 48.976 32.269 35.121 1.00 29.28 313 PRO A O 1
ATOM 2247 N N . VAL A 1 314 ? 50.864 31.756 33.997 1.00 25.82 314 VAL A N 1
ATOM 2248 C CA . VAL A 1 314 ? 50.772 32.846 33.024 1.00 28.33 314 VAL A CA 1
ATOM 2249 C C . VAL A 1 314 ? 49.400 33.043 32.397 1.00 28.73 314 VAL A C 1
ATOM 2250 O O . VAL A 1 314 ? 49.015 34.167 32.100 1.00 31.39 314 VAL A O 1
ATOM 2254 N N . ASP A 1 315 ? 48.670 31.955 32.172 1.00 27.36 315 ASP A N 1
ATOM 2255 C CA . ASP A 1 315 ? 47.345 32.067 31.590 1.00 28.05 315 ASP A CA 1
ATOM 2256 C C . ASP A 1 315 ? 46.440 32.959 32.421 1.00 24.40 315 ASP A C 1
ATOM 2257 O O . ASP A 1 315 ? 45.719 33.779 31.864 1.00 24.33 315 ASP A O 1
ATOM 2262 N N . THR A 1 316 ? 46.504 32.829 33.747 1.00 25.32 316 THR A N 1
ATOM 2263 C CA . THR A 1 316 ? 45.683 33.667 34.619 1.00 26.93 316 THR A CA 1
ATOM 2264 C C . THR A 1 316 ? 46.309 35.048 34.830 1.00 26.40 316 THR A C 1
ATOM 2265 O O . THR A 1 316 ? 45.589 36.028 35.028 1.00 25.31 316 THR A O 1
ATOM 2269 N N . LEU A 1 317 ? 47.638 35.134 34.738 1.00 24.40 317 LEU A N 1
ATOM 2270 C CA . LEU A 1 317 ? 48.313 36.421 34.882 1.00 20.12 317 LEU A CA 1
ATOM 2271 C C . LEU A 1 317 ? 47.910 37.266 33.681 1.00 23.35 317 LEU A C 1
ATOM 2272 O O . LEU A 1 317 ? 47.622 38.456 33.813 1.00 25.59 317 LEU A O 1
ATOM 2277 N N . ARG A 1 318 ? 47.879 36.623 32.513 1.00 24.76 318 ARG A N 1
ATOM 2278 C CA . ARG A 1 318 ? 47.503 37.257 31.258 1.00 22.21 318 ARG A CA 1
ATOM 2279 C C . ARG A 1 318 ? 46.054 37.714 31.281 1.00 20.76 318 ARG A C 1
ATOM 2280 O O . ARG A 1 318 ? 45.744 38.824 30.855 1.00 22.18 318 ARG A O 1
ATOM 2288 N N . GLU A 1 319 ? 45.178 36.845 31.778 1.00 22.81 319 GLU A N 1
ATOM 2289 C CA . GLU A 1 319 ? 43.746 37.118 31.853 1.00 27.39 319 GLU A CA 1
ATOM 2290 C C . GLU A 1 319 ? 43.439 38.352 32.694 1.00 28.77 319 GLU A C 1
ATOM 2291 O O . GLU A 1 319 ? 42.647 39.207 32.289 1.00 30.13 319 GLU A O 1
ATOM 2297 N N . LEU A 1 320 ? 44.097 38.445 33.848 1.00 24.03 320 LEU A N 1
ATOM 2298 C CA . LEU A 1 320 ? 43.897 39.542 34.789 1.00 19.89 320 LEU A CA 1
ATOM 2299 C C . LEU A 1 320 ? 44.854 40.725 34.650 1.00 21.53 320 LEU A C 1
ATOM 2300 O O . LEU A 1 320 ? 44.753 41.693 35.410 1.00 21.79 320 LEU A O 1
ATOM 2305 N N . LYS A 1 321 ? 45.789 40.634 33.702 1.00 21.16 321 LYS A N 1
ATOM 2306 C CA . LYS A 1 321 ? 46.793 41.678 33.431 1.00 18.66 321 LYS A CA 1
ATOM 2307 C C . LYS A 1 321 ? 47.714 41.991 34.613 1.00 19.69 321 LYS A C 1
ATOM 2308 O O . LYS A 1 321 ? 48.031 43.155 34.867 1.00 19.09 321 LYS A O 1
ATOM 2314 N N . ILE A 1 322 ? 48.153 40.952 35.316 1.00 20.88 322 ILE A N 1
ATOM 2315 C CA . ILE A 1 322 ? 49.059 41.113 36.451 1.00 20.46 322 ILE A CA 1
ATOM 2316 C C . ILE A 1 322 ? 50.490 41.008 35.914 1.00 21.64 322 ILE A C 1
ATOM 2317 O O . ILE A 1 322 ? 50.768 40.201 35.022 1.00 23.02 322 ILE A O 1
ATOM 2322 N N . LEU A 1 323 ? 51.373 41.873 36.399 1.00 22.23 323 LEU A N 1
ATOM 2323 C CA . LEU A 1 323 ? 52.770 41.876 35.970 1.00 20.87 323 LEU A CA 1
ATOM 2324 C C . LEU A 1 323 ? 53.645 41.078 36.946 1.00 22.56 323 LEU A C 1
ATOM 2325 O O . LEU A 1 323 ? 53.179 40.651 38.009 1.00 20.76 323 LEU A O 1
ATOM 2330 N N . ALA A 1 324 ? 54.901 40.855 36.565 1.00 22.19 324 ALA A N 1
ATOM 2331 C CA . ALA A 1 324 ? 55.847 40.108 37.390 1.00 22.65 324 ALA A CA 1
ATOM 2332 C C . ALA A 1 324 ? 57.258 40.624 37.178 1.00 22.76 324 ALA A C 1
ATOM 2333 O O . ALA A 1 324 ? 57.547 41.276 36.173 1.00 25.80 324 ALA A O 1
ATOM 2335 N N . ASP A 1 325 ? 58.129 40.379 38.146 1.00 22.51 325 ASP A N 1
ATOM 2336 C CA . ASP A 1 325 ? 59.515 40.799 38.034 1.00 28.34 325 ASP A CA 1
ATOM 2337 C C . ASP A 1 325 ? 60.379 39.912 38.900 1.00 31.54 325 ASP A C 1
ATOM 2338 O O . ASP A 1 325 ? 59.917 39.361 39.902 1.00 32.98 325 ASP A O 1
ATOM 2343 N N . ARG A 1 326 ? 61.629 39.747 38.490 1.00 33.51 326 ARG A N 1
ATOM 2344 C CA . ARG A 1 326 ? 62.549 38.902 39.219 1.00 32.73 326 ARG A CA 1
ATOM 2345 C C . ARG A 1 326 ? 63.925 39.523 39.360 1.00 35.45 326 ARG A C 1
ATOM 2346 O O . ARG A 1 326 ? 64.365 40.290 38.502 1.00 38.08 326 ARG A O 1
ATOM 2354 N N . ASP A 1 327 ? 64.564 39.229 40.486 1.00 35.52 327 ASP A N 1
ATOM 2355 C CA . ASP A 1 327 ? 65.904 39.716 40.780 1.00 36.77 327 ASP A CA 1
ATOM 2356 C C . ASP A 1 327 ? 66.693 38.568 41.407 1.00 39.30 327 ASP A C 1
ATOM 2357 O O . ASP A 1 327 ? 66.242 37.422 41.374 1.00 39.89 327 ASP A O 1
ATOM 2362 N N . GLU A 1 328 ? 67.861 38.865 41.967 1.00 39.63 328 GLU A N 1
ATOM 2363 C CA . GLU A 1 328 ? 68.706 37.843 42.578 1.00 37.67 328 GLU A CA 1
ATOM 2364 C C . GLU A 1 328 ? 68.083 37.162 43.799 1.00 40.35 328 GLU A C 1
ATOM 2365 O O . GLU A 1 328 ? 68.402 36.008 44.096 1.00 39.96 328 GLU A O 1
ATOM 2367 N N . ASP A 1 329 ? 67.161 37.851 44.466 1.00 40.88 329 ASP A N 1
ATOM 2368 C CA . ASP A 1 329 ? 66.528 37.334 45.682 1.00 39.00 329 ASP A CA 1
ATOM 2369 C C . ASP A 1 329 ? 65.234 36.559 45.521 1.00 35.69 329 ASP A C 1
ATOM 2370 O O . ASP A 1 329 ? 64.836 35.827 46.424 1.00 36.02 329 ASP A O 1
ATOM 2375 N N . GLY A 1 330 ? 64.549 36.776 44.410 1.00 34.82 330 GLY A N 1
ATOM 2376 C CA . GLY A 1 330 ? 63.298 36.086 44.166 1.00 31.16 330 GLY A CA 1
ATOM 2377 C C . GLY A 1 330 ? 62.485 36.846 43.144 1.00 31.26 330 GLY A C 1
ATOM 2378 O O . GLY A 1 330 ? 63.038 37.430 42.209 1.00 32.40 330 GLY A O 1
ATOM 2379 N N . TYR A 1 331 ? 61.172 36.874 43.330 1.00 28.48 331 TYR A N 1
ATOM 2380 C CA . TYR A 1 331 ? 60.306 37.576 42.395 1.00 25.33 331 TYR A CA 1
ATOM 2381 C C . TYR A 1 331 ? 59.152 38.249 43.115 1.00 24.73 331 TYR A C 1
ATOM 2382 O O . TYR A 1 331 ? 58.953 38.058 44.313 1.00 27.61 331 TYR A O 1
ATOM 2391 N N . LEU A 1 332 ? 58.388 39.027 42.358 1.00 25.67 332 LEU A N 1
ATOM 2392 C CA . LEU A 1 332 ? 57.227 39.730 42.874 1.00 19.73 332 LEU A CA 1
ATOM 2393 C C . LEU A 1 332 ? 56.168 39.794 41.781 1.00 21.53 332 LEU A C 1
ATOM 2394 O O . LEU A 1 332 ? 56.484 39.706 40.593 1.00 21.23 332 LEU A O 1
ATOM 2399 N N . LEU A 1 333 ? 54.911 39.880 42.200 1.00 23.31 333 LEU A N 1
ATOM 2400 C CA . LEU A 1 333 ? 53.767 39.987 41.297 1.00 22.16 333 LEU A CA 1
ATOM 2401 C C . LEU A 1 333 ? 53.144 41.338 41.621 1.00 21.53 333 LEU A C 1
ATOM 2402 O O . LEU A 1 333 ? 52.956 41.668 42.788 1.00 25.84 333 LEU A O 1
ATOM 2407 N N . GLN A 1 334 ? 52.830 42.124 40.602 1.00 22.62 334 GLN A N 1
ATOM 2408 C CA . GLN A 1 334 ? 52.264 43.448 40.838 1.00 20.86 334 GLN A CA 1
ATOM 2409 C C . GLN A 1 334 ? 51.286 43.891 39.756 1.00 22.48 334 GLN A C 1
ATOM 2410 O O . GLN A 1 334 ? 51.221 43.302 38.669 1.00 23.33 334 GLN A O 1
ATOM 2416 N N . ILE A 1 335 ? 50.516 44.928 40.077 1.00 19.70 335 ILE A N 1
ATOM 2417 C CA . ILE A 1 335 ? 49.552 45.511 39.146 1.00 16.90 335 ILE A CA 1
ATOM 2418 C C . ILE A 1 335 ? 49.201 46.929 39.593 1.00 17.28 335 ILE A C 1
ATOM 2419 O O . ILE A 1 335 ? 49.188 47.222 40.793 1.00 19.48 335 ILE A O 1
ATOM 2424 N N . PHE A 1 336 ? 48.993 47.817 38.619 1.00 17.89 336 PHE A N 1
ATOM 2425 C CA . PHE A 1 336 ? 48.674 49.223 38.878 1.00 16.28 336 PHE A CA 1
ATOM 2426 C C . PHE A 1 336 ? 47.265 49.591 38.468 1.00 15.32 336 PHE A C 1
ATOM 2427 O O . PHE A 1 336 ? 46.792 49.183 37.411 1.00 20.28 336 PHE A O 1
ATOM 2435 N N . THR A 1 337 ? 46.607 50.388 39.295 1.00 13.48 337 THR A N 1
ATOM 2436 C CA . THR A 1 337 ? 45.242 50.804 39.006 1.00 16.23 337 THR A CA 1
ATOM 2437 C C . THR A 1 337 ? 45.326 52.067 38.166 1.00 16.99 337 THR A C 1
ATOM 2438 O O . THR A 1 337 ? 46.392 52.682 38.073 1.00 16.20 337 THR A O 1
ATOM 2442 N N . LYS A 1 338 ? 44.224 52.430 37.513 1.00 15.54 338 LYS A N 1
ATOM 2443 C CA . LYS A 1 338 ? 44.194 53.671 36.741 1.00 16.54 338 LYS A CA 1
ATOM 2444 C C . LYS A 1 338 ? 44.171 54.736 37.852 1.00 15.16 338 LYS A C 1
ATOM 2445 O O . LYS A 1 338 ? 44.060 54.398 39.036 1.00 14.36 338 LYS A O 1
ATOM 2451 N N . PRO A 1 339 ? 44.339 56.020 37.513 1.00 12.97 339 PRO A N 1
ATOM 2452 C CA . PRO A 1 339 ? 44.299 57.005 38.606 1.00 10.30 339 PRO A CA 1
ATOM 2453 C C . PRO A 1 339 ? 42.904 57.033 39.249 1.00 11.91 339 PRO A C 1
ATOM 2454 O O . PRO A 1 339 ? 41.913 56.773 38.580 1.00 12.97 339 PRO A O 1
ATOM 2458 N N . VAL A 1 340 ? 42.827 57.328 40.541 1.00 14.65 340 VAL A N 1
ATOM 2459 C CA . VAL A 1 340 ? 41.536 57.360 41.230 1.00 12.30 340 VAL A CA 1
ATOM 2460 C C . VAL A 1 340 ? 40.757 58.689 41.142 1.00 12.78 340 VAL A C 1
ATOM 2461 O O . VAL A 1 340 ? 39.728 58.855 41.805 1.00 15.80 340 VAL A O 1
ATOM 2465 N N . GLN A 1 341 ? 41.271 59.638 40.360 1.00 13.74 341 GLN A N 1
ATOM 2466 C CA . GLN A 1 341 ? 40.611 60.937 40.120 1.00 14.03 341 GLN A CA 1
ATOM 2467 C C . GLN A 1 341 ? 40.654 61.128 38.614 1.00 15.19 341 GLN A C 1
ATOM 2468 O O . GLN A 1 341 ? 41.197 60.298 37.888 1.00 19.76 341 GLN A O 1
ATOM 2474 N N . ASP A 1 342 ? 40.187 62.286 38.165 1.00 16.90 342 ASP A N 1
ATOM 2475 C CA . ASP A 1 342 ? 40.191 62.619 36.748 1.00 18.89 342 ASP A CA 1
ATOM 2476 C C . ASP A 1 342 ? 41.547 63.146 36.330 1.00 16.82 342 ASP A C 1
ATOM 2477 O O . ASP A 1 342 ? 41.953 62.961 35.184 1.00 20.31 342 ASP A O 1
ATOM 2482 N N . ARG A 1 343 ? 42.239 63.817 37.250 1.00 13.49 343 ARG A N 1
ATOM 2483 C CA . ARG A 1 343 ? 43.577 64.326 36.967 1.00 14.46 343 ARG A CA 1
ATOM 2484 C C . ARG A 1 343 ? 44.493 63.106 36.897 1.00 14.26 343 ARG A C 1
ATOM 2485 O O . ARG A 1 343 ? 44.339 62.173 37.692 1.00 13.16 343 ARG A O 1
ATOM 2493 N N . PRO A 1 344 ? 45.412 63.064 35.912 1.00 16.11 344 PRO A N 1
ATOM 2494 C CA . PRO A 1 344 ? 46.342 61.933 35.766 1.00 15.09 344 PRO A CA 1
ATOM 2495 C C . PRO A 1 344 ? 47.401 62.026 36.851 1.00 17.32 344 PRO A C 1
ATOM 2496 O O . PRO A 1 344 ? 48.588 62.198 36.561 1.00 18.76 344 PRO A O 1
ATOM 2500 N N . THR A 1 345 ? 46.966 61.867 38.100 1.00 15.85 345 THR A N 1
ATOM 2501 C CA . THR A 1 345 ? 47.853 61.984 39.241 1.00 12.86 345 THR A CA 1
ATOM 2502 C C . THR A 1 345 ? 48.055 60.729 40.087 1.00 14.25 345 THR A C 1
ATOM 2503 O O . THR A 1 345 ? 48.853 59.870 39.714 1.00 15.39 345 THR A O 1
ATOM 2507 N N . VAL A 1 346 ? 47.370 60.623 41.226 1.00 15.09 346 VAL A N 1
ATOM 2508 C CA . VAL A 1 346 ? 47.545 59.464 42.098 1.00 11.55 346 VAL A CA 1
ATOM 2509 C C . VAL A 1 346 ? 46.833 58.188 41.644 1.00 14.68 346 VAL A C 1
ATOM 2510 O O . VAL A 1 346 ? 45.795 58.235 40.979 1.00 14.55 346 VAL A O 1
ATOM 2514 N N . PHE A 1 347 ? 47.478 57.061 41.927 1.00 12.76 347 PHE A N 1
ATOM 2515 C CA . PHE A 1 347 ? 46.968 55.738 41.593 1.00 11.36 347 PHE A CA 1
ATOM 2516 C C . PHE A 1 347 ? 47.480 54.774 42.652 1.00 12.39 347 PHE A C 1
A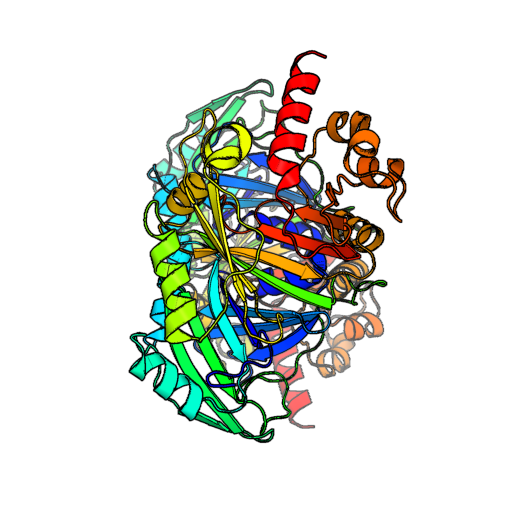TOM 2517 O O . PHE A 1 347 ? 48.175 55.180 43.588 1.00 6.06 347 PHE A O 1
ATOM 2525 N N . PHE A 1 348 ? 47.111 53.507 42.533 1.00 12.72 348 PHE A N 1
ATOM 2526 C CA . PHE A 1 348 ? 47.554 52.526 43.504 1.00 13.85 348 PHE A CA 1
ATOM 2527 C C . PHE A 1 348 ? 48.206 51.329 42.869 1.00 16.96 348 PHE A C 1
ATOM 2528 O O . PHE A 1 348 ? 48.048 51.071 41.676 1.00 19.51 348 PHE A O 1
ATOM 2536 N N . GLU A 1 349 ? 48.929 50.587 43.695 1.00 19.24 349 GLU A N 1
ATOM 2537 C CA . GLU A 1 349 ? 49.606 49.390 43.244 1.00 14.19 349 GLU A CA 1
ATOM 2538 C C . GLU A 1 349 ? 49.291 48.258 44.210 1.00 14.60 349 GLU A C 1
ATOM 2539 O O . GLU A 1 349 ? 49.214 48.454 45.425 1.00 18.21 349 GLU A O 1
ATOM 2545 N N . ILE A 1 350 ? 49.005 47.097 43.650 1.00 16.40 350 ILE A N 1
ATOM 2546 C CA . ILE A 1 350 ? 48.725 45.906 44.432 1.00 18.22 350 ILE A CA 1
ATOM 2547 C C . ILE A 1 350 ? 49.969 45.052 44.194 1.00 19.12 350 ILE A C 1
ATOM 2548 O O . ILE A 1 350 ? 50.324 44.778 43.043 1.00 19.11 350 ILE A O 1
ATOM 2553 N N . ILE A 1 351 ? 50.649 44.665 45.267 1.00 17.42 351 ILE A N 1
ATOM 2554 C CA . ILE A 1 351 ? 51.877 43.894 45.145 1.00 13.75 351 ILE A CA 1
ATOM 2555 C C . ILE A 1 351 ? 51.921 42.653 46.039 1.00 15.30 351 ILE A C 1
ATOM 2556 O O . ILE A 1 351 ? 51.400 42.648 47.157 1.00 14.45 351 ILE A O 1
ATOM 2561 N N . GLU A 1 352 ? 52.501 41.586 45.499 1.00 17.95 352 GLU A N 1
ATOM 2562 C CA . GLU A 1 352 ? 52.663 40.318 46.203 1.00 19.26 352 GLU A CA 1
ATOM 2563 C C . GLU A 1 352 ? 54.116 39.926 46.014 1.00 18.08 352 GLU A C 1
ATOM 2564 O O . GLU A 1 352 ? 54.546 39.648 44.898 1.00 21.63 352 GLU A O 1
ATOM 2570 N N . ARG A 1 353 ? 54.882 39.972 47.097 1.00 22.31 353 ARG A N 1
ATOM 2571 C CA . ARG A 1 353 ? 56.303 39.642 47.064 1.00 19.65 353 ARG A CA 1
ATOM 2572 C C . ARG A 1 353 ? 56.593 38.185 47.378 1.00 20.64 353 ARG A C 1
ATOM 2573 O O . ARG A 1 353 ? 55.887 37.557 48.163 1.00 23.19 353 ARG A O 1
ATOM 2581 N N . HIS A 1 354 ? 57.652 37.668 46.762 1.00 21.21 354 HIS A N 1
ATOM 2582 C CA . HIS A 1 354 ? 58.106 36.299 46.965 1.00 23.17 354 HIS A CA 1
ATOM 2583 C C . HIS A 1 354 ? 59.627 36.302 46.917 1.00 26.49 354 HIS A C 1
ATOM 2584 O O . HIS A 1 354 ? 60.245 35.694 46.036 1.00 27.37 354 HIS A O 1
ATOM 2591 N N . GLY A 1 355 ? 60.226 37.017 47.864 1.00 27.90 355 GLY A N 1
ATOM 2592 C CA . GLY A 1 355 ? 61.672 37.084 47.929 1.00 28.51 355 GLY A CA 1
ATOM 2593 C C . GLY A 1 355 ? 62.254 38.382 47.428 1.00 28.36 355 GLY A C 1
ATOM 2594 O O . GLY A 1 355 ? 63.133 38.951 48.078 1.00 30.40 355 GLY A O 1
ATOM 2595 N N . SER A 1 356 ? 61.777 38.853 46.279 1.00 28.87 356 SER A N 1
ATOM 2596 C CA . SER A 1 356 ? 62.267 40.097 45.693 1.00 25.15 356 SER A CA 1
ATOM 2597 C C . SER A 1 356 ? 62.048 41.304 46.593 1.00 27.52 356 SER A C 1
ATOM 2598 O O . SER A 1 356 ? 61.007 41.429 47.236 1.00 29.18 356 SER A O 1
ATOM 2601 N N . MET A 1 357 ? 63.055 42.165 46.656 1.00 29.92 357 MET A N 1
ATOM 2602 C CA . MET A 1 357 ? 62.998 43.387 47.451 1.00 30.14 357 MET A CA 1
ATOM 2603 C C . MET A 1 357 ? 62.861 44.546 46.480 1.00 29.98 357 MET A C 1
ATOM 2604 O O . MET A 1 357 ? 62.955 45.717 46.862 1.00 27.37 357 MET A O 1
ATOM 2609 N N . GLY A 1 358 ? 62.593 44.202 45.220 1.00 30.73 358 GLY A N 1
ATOM 2610 C CA . GLY A 1 358 ? 62.448 45.189 44.169 1.00 28.11 358 GLY A CA 1
ATOM 2611 C C . GLY A 1 358 ? 61.114 45.901 44.090 1.00 27.54 358 GLY A C 1
ATOM 2612 O O . GLY A 1 358 ? 60.224 45.695 44.918 1.00 26.37 358 GLY A O 1
ATOM 2613 N N . PHE A 1 359 ? 60.975 46.728 43.061 1.00 26.11 359 PHE A N 1
ATOM 2614 C CA . PHE A 1 359 ? 59.765 47.504 42.843 1.00 22.32 359 PHE A CA 1
ATOM 2615 C C . PHE A 1 359 ? 59.214 47.320 41.436 1.00 22.97 359 PHE A C 1
ATOM 2616 O O . PHE A 1 359 ? 58.306 48.035 41.016 1.00 24.49 359 PHE A O 1
ATOM 2624 N N . GLY A 1 360 ? 59.736 46.317 40.735 1.00 22.70 360 GLY A N 1
ATOM 2625 C CA . GLY A 1 360 ? 59.281 46.027 39.389 1.00 23.74 360 GLY A CA 1
ATOM 2626 C C . GLY A 1 360 ? 59.911 46.860 38.290 1.00 25.54 360 GLY A C 1
ATOM 2627 O O . GLY A 1 360 ? 59.309 47.043 37.234 1.00 25.80 360 GLY A O 1
ATOM 2628 N N . LYS A 1 361 ? 61.131 47.342 38.516 1.00 28.36 361 LYS A N 1
ATOM 2629 C CA . LYS A 1 361 ? 61.809 48.156 37.515 1.00 30.45 361 LYS A CA 1
ATOM 2630 C C . LYS A 1 361 ? 62.098 47.359 36.244 1.00 28.10 361 LYS A C 1
ATOM 2631 O O . LYS A 1 361 ? 62.209 47.934 35.163 1.00 25.12 361 LYS A O 1
ATOM 2637 N N . GLY A 1 362 ? 62.138 46.034 36.369 1.00 26.98 362 GLY A N 1
ATOM 2638 C CA . GLY A 1 362 ? 62.386 45.183 35.220 1.00 28.79 362 GLY A CA 1
ATOM 2639 C C . GLY A 1 362 ? 61.268 45.263 34.191 1.00 29.01 362 GLY A C 1
ATOM 2640 O O . GLY A 1 362 ? 61.463 44.937 33.019 1.00 27.86 362 GLY A O 1
ATOM 2641 N N . ASN A 1 363 ? 60.094 45.716 34.627 1.00 28.93 363 ASN A N 1
ATOM 2642 C CA . ASN A 1 363 ? 58.946 45.835 33.738 1.00 25.57 363 ASN A CA 1
ATOM 2643 C C . ASN A 1 363 ? 58.958 47.030 32.797 1.00 26.19 363 ASN A C 1
ATOM 2644 O O . ASN A 1 363 ? 58.128 47.107 31.895 1.00 30.05 363 ASN A O 1
ATOM 2649 N N . PHE A 1 364 ? 59.864 47.981 33.006 1.00 23.55 364 PHE A N 1
ATOM 2650 C CA . PHE A 1 364 ? 59.922 49.124 32.098 1.00 21.27 364 PHE A CA 1
ATOM 2651 C C . PHE A 1 364 ? 60.387 48.659 30.721 1.00 22.78 364 PHE A C 1
ATOM 2652 O O . PHE A 1 364 ? 59.755 48.973 29.715 1.00 21.11 364 PHE A O 1
ATOM 2660 N N . LYS A 1 365 ? 61.439 47.842 30.692 1.00 25.40 365 LYS A N 1
ATOM 2661 C CA . LYS A 1 365 ? 61.971 47.289 29.448 1.00 23.62 365 LYS A CA 1
ATOM 2662 C C . LYS A 1 365 ? 60.961 46.288 28.885 1.00 25.89 365 LYS A C 1
ATOM 2663 O O . LYS A 1 365 ? 60.669 46.292 27.694 1.00 30.52 365 LYS A O 1
ATOM 2666 N N . ALA A 1 366 ? 60.423 45.444 29.764 1.00 24.56 366 ALA A N 1
ATOM 2667 C CA . ALA A 1 366 ? 59.452 44.425 29.393 1.00 24.06 366 ALA A CA 1
ATOM 2668 C C . ALA A 1 366 ? 58.199 44.994 28.736 1.00 24.17 366 ALA A C 1
ATOM 2669 O O . ALA A 1 366 ? 57.756 44.487 27.712 1.00 25.78 366 ALA A O 1
ATOM 2671 N N . LEU A 1 367 ? 57.619 46.028 29.340 1.00 25.51 367 LEU A N 1
ATOM 2672 C CA . LEU A 1 367 ? 56.410 46.659 28.808 1.00 26.14 367 LEU A CA 1
ATOM 2673 C C . LEU A 1 367 ? 56.711 47.400 27.505 1.00 27.01 367 LEU A C 1
ATOM 2674 O O . LEU A 1 367 ? 55.925 47.352 26.562 1.00 27.27 367 LEU A O 1
ATOM 2679 N N . PHE A 1 368 ? 57.860 48.071 27.456 1.00 30.26 368 PHE A N 1
ATOM 2680 C CA . PHE A 1 368 ? 58.278 48.821 26.273 1.00 31.62 368 PHE A CA 1
ATOM 2681 C C . PHE A 1 368 ? 58.418 47.933 25.038 1.00 34.05 368 PHE A C 1
ATOM 2682 O O . PHE A 1 368 ? 58.014 48.316 23.935 1.00 33.43 368 PHE A O 1
ATOM 2690 N N . GLU A 1 369 ? 59.031 46.769 25.231 1.00 33.12 369 GLU A N 1
ATOM 2691 C CA . GLU A 1 369 ? 59.250 45.817 24.149 1.00 31.62 369 GLU A CA 1
ATOM 2692 C C . GLU A 1 369 ? 57.959 45.094 23.787 1.00 30.90 369 GLU A C 1
ATOM 2693 O O . GLU A 1 369 ? 57.746 44.726 22.636 1.00 32.24 369 GLU A O 1
ATOM 2699 N N . ALA A 1 370 ? 57.089 44.913 24.774 1.00 32.41 370 ALA A N 1
ATOM 2700 C CA . ALA A 1 370 ? 55.808 44.259 24.558 1.00 31.57 370 ALA A CA 1
ATOM 2701 C C . ALA A 1 370 ? 54.886 45.167 23.749 1.00 32.70 370 ALA A C 1
ATOM 2702 O O . ALA A 1 370 ? 54.134 44.695 22.904 1.00 35.93 370 ALA A O 1
ATOM 2704 N N . ILE A 1 371 ? 54.941 46.468 24.025 1.00 34.57 371 ILE A N 1
ATOM 2705 C CA . ILE A 1 371 ? 54.124 47.452 23.322 1.00 38.65 371 ILE A CA 1
ATOM 2706 C C . ILE A 1 371 ? 54.609 47.579 21.883 1.00 41.93 371 ILE A C 1
ATOM 2707 O O . ILE A 1 371 ? 53.809 47.641 20.948 1.00 41.84 371 ILE A O 1
ATOM 2712 N N . GLU A 1 372 ? 55.928 47.558 21.723 1.00 46.23 372 GLU A N 1
ATOM 2713 C CA . GLU A 1 372 ? 56.587 47.661 20.427 1.00 50.79 372 GLU A CA 1
ATOM 2714 C C . GLU A 1 372 ? 56.200 46.476 19.542 1.00 52.42 372 GLU A C 1
ATOM 2715 O O . GLU A 1 372 ? 56.015 46.622 18.334 1.00 51.88 372 GLU A O 1
ATOM 2721 N N . ARG A 1 373 ? 56.049 45.315 20.175 1.00 52.65 373 ARG A N 1
ATOM 2722 C CA . ARG A 1 373 ? 55.689 44.071 19.502 1.00 52.67 373 ARG A CA 1
ATOM 2723 C C . ARG A 1 373 ? 54.235 44.047 19.059 1.00 53.08 373 ARG A C 1
ATOM 2724 O O . ARG A 1 373 ? 53.918 43.545 17.982 1.00 55.55 373 ARG A O 1
ATOM 2732 N N . GLU A 1 374 ? 53.346 44.529 19.926 1.00 53.75 374 GLU A N 1
ATOM 2733 C CA . GLU A 1 374 ? 51.924 44.582 19.622 1.00 53.42 374 GLU A CA 1
ATOM 2734 C C . GLU A 1 374 ? 51.706 45.559 18.470 1.00 56.55 374 GLU A C 1
ATOM 2735 O O . GLU A 1 374 ? 50.716 45.467 17.744 1.00 58.54 374 GLU A O 1
ATOM 2737 N N . GLN A 1 375 ? 52.653 46.481 18.293 1.00 58.49 375 GLN A N 1
ATOM 2738 C CA . GLN A 1 375 ? 52.581 47.473 17.225 1.00 59.00 375 GLN A CA 1
ATOM 2739 C C . GLN A 1 375 ? 52.926 46.902 15.854 1.00 59.36 375 GLN A C 1
ATOM 2740 O O . GLN A 1 375 ? 52.135 47.037 14.922 1.00 60.15 375 GLN A O 1
ATOM 2746 N N . GLU A 1 376 ? 54.054 46.198 15.751 1.00 61.07 376 GLU A N 1
ATOM 2747 C CA . GLU A 1 376 ? 54.491 45.584 14.493 1.00 61.06 376 GLU A CA 1
ATOM 2748 C C . GLU A 1 376 ? 53.417 44.698 13.849 1.00 61.82 376 GLU A C 1
ATOM 2749 O O . GLU A 1 376 ? 53.374 44.554 12.623 1.00 66.47 376 GLU A O 1
ATOM 2751 N N . LYS A 1 377 ? 52.558 44.103 14.677 1.00 60.70 377 LYS A N 1
ATOM 2752 C CA . LYS A 1 377 ? 51.489 43.243 14.180 1.00 61.43 377 LYS A CA 1
ATOM 2753 C C . LYS A 1 377 ? 50.237 44.070 13.887 1.00 64.46 377 LYS A C 1
ATOM 2754 O O . LYS A 1 37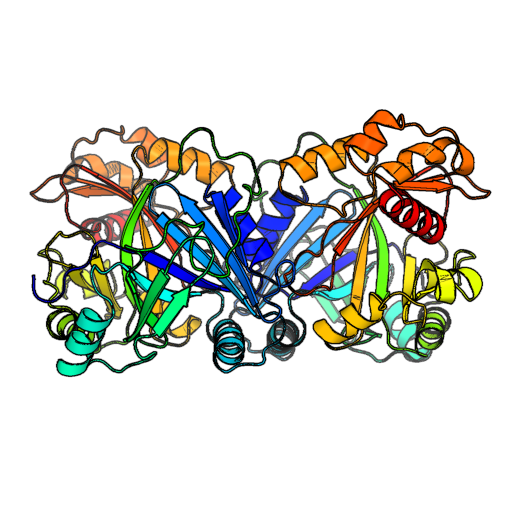7 ? 50.150 44.632 12.776 1.00 65.40 377 LYS A O 1
ATOM 2756 N N . ASP B 1 16 ? 1.755 73.893 25.038 1.00 41.06 16 ASP B N 1
ATOM 2757 C CA . ASP B 1 16 ? 1.511 74.324 23.628 1.00 43.48 16 ASP B CA 1
ATOM 2758 C C . ASP B 1 16 ? 2.490 75.423 23.192 1.00 40.64 16 ASP B C 1
ATOM 2759 O O . ASP B 1 16 ? 3.199 75.247 22.197 1.00 45.54 16 ASP B O 1
ATOM 2764 N N . PRO B 1 17 ? 2.555 76.556 23.911 1.00 37.26 17 PRO B N 1
ATOM 2765 C CA . PRO B 1 17 ? 3.476 77.631 23.519 1.00 35.91 17 PRO B CA 1
ATOM 2766 C C . PRO B 1 17 ? 4.943 77.425 23.940 1.00 34.37 17 PRO B C 1
ATOM 2767 O O . PRO B 1 17 ? 5.844 78.078 23.408 1.00 37.97 17 PRO B O 1
ATOM 2771 N N . PHE B 1 18 ? 5.162 76.549 24.917 1.00 31.33 18 PHE B N 1
ATOM 2772 C CA . PHE B 1 18 ? 6.506 76.226 25.399 1.00 24.57 18 PHE B CA 1
ATOM 2773 C C . PHE B 1 18 ? 6.453 74.744 25.756 1.00 24.97 18 PHE B C 1
ATOM 2774 O O . PHE B 1 18 ? 6.448 74.371 26.929 1.00 28.27 18 PHE B O 1
ATOM 2782 N N . PRO B 1 19 ? 6.384 73.878 24.736 1.00 24.30 19 PRO B N 1
ATOM 2783 C CA . PRO B 1 19 ? 6.325 72.423 24.911 1.00 24.42 19 PRO B CA 1
ATOM 2784 C C . PRO B 1 19 ? 7.632 71.795 25.397 1.00 24.82 19 PRO B C 1
ATOM 2785 O O . PRO B 1 19 ? 8.711 72.113 24.886 1.00 25.55 19 PRO B O 1
ATOM 2789 N N . VAL B 1 20 ? 7.529 70.914 26.390 1.00 22.48 20 VAL B N 1
ATOM 2790 C CA . VAL B 1 20 ? 8.694 70.210 26.934 1.00 21.25 20 VAL B CA 1
ATOM 2791 C C . VAL B 1 20 ? 8.405 68.716 26.909 1.00 20.80 20 VAL B C 1
ATOM 2792 O O . VAL B 1 20 ? 7.265 68.306 27.128 1.00 25.60 20 VAL B O 1
ATOM 2796 N N . LYS B 1 21 ? 9.422 67.913 26.616 1.00 19.26 21 LYS B N 1
ATOM 2797 C CA . LYS B 1 21 ? 9.256 66.462 26.533 1.00 19.41 21 LYS B CA 1
ATOM 2798 C C . LYS B 1 21 ? 9.629 65.744 27.833 1.00 20.51 21 LYS B C 1
ATOM 2799 O O . LYS B 1 21 ? 9.256 64.591 28.045 1.00 25.64 21 LYS B O 1
ATOM 2805 N N . GLY B 1 22 ? 10.354 66.438 28.704 1.00 21.57 22 GLY B N 1
ATOM 2806 C CA . GLY B 1 22 ? 10.774 65.864 29.973 1.00 18.85 22 GLY B CA 1
ATOM 2807 C C . GLY B 1 22 ? 12.146 66.386 30.366 1.00 17.87 22 GLY B C 1
ATOM 2808 O O . GLY B 1 22 ? 12.641 67.342 29.762 1.00 13.26 22 GLY B O 1
ATOM 2809 N N . MET B 1 23 ? 12.763 65.781 31.378 1.00 18.51 23 MET B N 1
ATOM 2810 C CA . MET B 1 23 ? 14.100 66.194 31.805 1.00 21.10 23 MET B CA 1
ATOM 2811 C C . MET B 1 23 ? 15.125 65.515 30.897 1.00 20.27 23 MET B C 1
ATOM 2812 O O . MET B 1 23 ? 15.082 64.297 30.699 1.00 18.59 23 MET B O 1
ATOM 2817 N N . ASP B 1 24 ? 16.036 66.297 30.332 1.00 19.87 24 ASP B N 1
ATOM 2818 C CA . ASP B 1 24 ? 17.053 65.714 29.477 1.00 18.97 24 ASP B CA 1
ATOM 2819 C C . ASP B 1 24 ? 18.162 65.124 30.343 1.00 14.22 24 ASP B C 1
ATOM 2820 O O . ASP B 1 24 ? 18.665 64.043 30.051 1.00 15.93 24 ASP B O 1
ATOM 2825 N N . ALA B 1 25 ? 18.509 65.816 31.427 1.00 9.67 25 ALA B N 1
ATOM 2826 C CA . ALA B 1 25 ? 19.554 65.353 32.330 1.00 11.39 25 ALA B CA 1
ATOM 2827 C C . ALA B 1 25 ? 19.781 66.308 33.494 1.00 13.61 25 ALA B C 1
ATOM 2828 O O . ALA B 1 25 ? 19.497 67.502 33.399 1.00 14.20 25 ALA B O 1
ATOM 2830 N N . VAL B 1 26 ? 20.262 65.769 34.608 1.00 16.73 26 VAL B N 1
ATOM 2831 C CA . VAL B 1 26 ? 20.591 66.588 35.767 1.00 15.21 26 VAL B CA 1
ATOM 2832 C C . VAL B 1 26 ? 22.101 66.568 35.746 1.00 12.61 26 VAL B C 1
ATOM 2833 O O . VAL B 1 26 ? 22.710 65.503 35.860 1.00 9.30 26 VAL B O 1
ATOM 2837 N N . VAL B 1 27 ? 22.688 67.733 35.502 1.00 12.94 27 VAL B N 1
ATOM 2838 C CA . VAL B 1 27 ? 24.131 67.871 35.408 1.00 11.01 27 VAL B CA 1
ATOM 2839 C C . VAL B 1 27 ? 24.769 68.373 36.701 1.00 9.15 27 VAL B C 1
ATOM 2840 O O . VAL B 1 27 ? 24.486 69.475 37.169 1.00 4.43 27 VAL B O 1
ATOM 2844 N N . PHE B 1 28 ? 25.636 67.536 37.259 1.00 6.38 28 PHE B N 1
ATOM 2845 C CA . PHE B 1 28 ? 26.352 67.835 38.489 1.00 7.19 28 PHE B CA 1
ATOM 2846 C C . PHE B 1 28 ? 27.796 68.261 38.210 1.00 8.67 28 PHE B C 1
ATOM 2847 O O . PHE B 1 28 ? 28.491 67.647 37.388 1.00 8.86 28 PHE B O 1
ATOM 2855 N N . ALA B 1 29 ? 28.236 69.314 38.892 1.00 5.85 29 ALA B N 1
ATOM 2856 C CA . ALA B 1 29 ? 29.609 69.787 38.795 1.00 7.21 29 ALA B CA 1
ATOM 2857 C C . ALA B 1 29 ? 30.220 69.161 40.046 1.00 11.84 29 ALA B C 1
ATOM 2858 O O . ALA B 1 29 ? 29.822 69.487 41.170 1.00 10.09 29 ALA B O 1
ATOM 2860 N N . VAL B 1 30 ? 31.140 68.220 39.856 1.00 13.14 30 VAL B N 1
ATOM 2861 C CA . VAL B 1 30 ? 31.747 67.528 40.986 1.00 10.24 30 VAL B CA 1
ATOM 2862 C C . VAL B 1 30 ? 33.271 67.581 41.004 1.00 11.10 30 VAL B C 1
ATOM 2863 O O . VAL B 1 30 ? 33.905 67.789 39.973 1.00 11.35 30 VAL B O 1
ATOM 2867 N N . GLY B 1 31 ? 33.852 67.388 42.184 1.00 12.79 31 GLY B N 1
ATOM 2868 C CA . GLY B 1 31 ? 35.298 67.423 42.324 1.00 13.34 31 GLY B CA 1
ATOM 2869 C C . GLY B 1 31 ? 36.030 66.194 41.814 1.00 12.44 31 GLY B C 1
ATOM 2870 O O . GLY B 1 31 ? 37.156 66.293 41.333 1.00 19.81 31 GLY B O 1
ATOM 2871 N N . ASN B 1 32 ? 35.411 65.028 41.948 1.00 12.83 32 ASN B N 1
ATOM 2872 C CA . ASN B 1 32 ? 36.002 63.774 41.494 1.00 10.59 32 ASN B CA 1
ATOM 2873 C C . ASN B 1 32 ? 34.914 63.007 40.755 1.00 10.82 32 ASN B C 1
ATOM 2874 O O . ASN B 1 32 ? 34.182 62.212 41.350 1.00 15.80 32 ASN B O 1
ATOM 2879 N N . ALA B 1 33 ? 34.806 63.264 39.455 1.00 13.33 33 ALA B N 1
ATOM 2880 C CA . ALA B 1 33 ? 33.812 62.629 38.596 1.00 13.72 33 ALA B CA 1
ATOM 2881 C C . ALA B 1 33 ? 33.977 61.116 38.495 1.00 13.00 33 ALA B C 1
ATOM 2882 O O . ALA B 1 33 ? 32.988 60.385 38.381 1.00 9.29 33 ALA B O 1
ATOM 2884 N N . LYS B 1 34 ? 35.223 60.649 38.551 1.00 12.22 34 LYS B N 1
ATOM 2885 C CA . LYS B 1 34 ? 35.498 59.220 38.455 1.00 11.58 34 LYS B CA 1
ATOM 2886 C C . LYS B 1 34 ? 34.903 58.472 39.648 1.00 8.53 34 LYS B C 1
ATOM 2887 O O . LYS B 1 34 ? 34.240 57.451 39.471 1.00 6.92 34 LYS B O 1
ATOM 2893 N N . GLN B 1 35 ? 35.132 58.982 40.856 1.00 8.54 35 GLN B N 1
ATOM 2894 C CA . GLN B 1 35 ? 34.600 58.351 42.065 1.00 9.44 35 GLN B CA 1
ATOM 2895 C C . GLN B 1 35 ? 33.099 58.579 42.227 1.00 9.54 35 GLN B C 1
ATOM 2896 O O . GLN B 1 35 ? 32.396 57.720 42.749 1.00 7.80 35 GLN B O 1
ATOM 2902 N N . ALA B 1 36 ? 32.610 59.719 41.737 1.00 11.09 36 ALA B N 1
ATOM 2903 C CA . ALA B 1 36 ? 31.179 60.035 41.800 1.00 12.23 36 ALA B CA 1
ATOM 2904 C C . ALA B 1 36 ? 30.406 59.065 40.900 1.00 12.87 36 ALA B C 1
ATOM 2905 O O . ALA B 1 36 ? 29.342 58.568 41.273 1.00 14.27 36 ALA B O 1
ATOM 2907 N N . ALA B 1 37 ? 30.956 58.803 39.713 1.00 13.29 37 ALA B N 1
ATOM 2908 C CA . ALA B 1 37 ? 30.361 57.882 38.749 1.00 10.40 37 ALA B CA 1
ATOM 2909 C C . ALA B 1 37 ? 30.348 56.468 39.321 1.00 11.41 37 ALA B C 1
ATOM 2910 O O . ALA B 1 37 ? 29.505 55.653 38.958 1.00 13.01 37 ALA B O 1
ATOM 2912 N N . HIS B 1 38 ? 31.294 56.178 40.210 1.00 9.37 38 HIS B N 1
ATOM 2913 C CA . HIS B 1 38 ? 31.358 54.870 40.837 1.00 7.62 38 HIS B CA 1
ATOM 2914 C C . HIS B 1 38 ? 30.279 54.802 41.907 1.00 9.17 38 HIS B C 1
ATOM 2915 O O . HIS B 1 38 ? 29.619 53.776 42.065 1.00 11.17 38 HIS B O 1
ATOM 2922 N N . TYR B 1 39 ? 30.092 55.912 42.621 1.00 9.53 39 TYR B N 1
ATOM 2923 C CA . TYR B 1 39 ? 29.096 56.012 43.678 1.00 8.07 39 TYR B CA 1
ATOM 2924 C C . TYR B 1 39 ? 27.687 55.783 43.129 1.00 11.65 39 TYR B C 1
ATOM 2925 O O . TYR B 1 39 ? 26.973 54.903 43.610 1.00 13.14 39 TYR B O 1
ATOM 2934 N N . TYR B 1 40 ? 27.309 56.554 42.110 1.00 11.66 40 TYR B N 1
ATOM 2935 C CA . TYR B 1 40 ? 25.986 56.432 41.494 1.00 10.66 40 TYR B CA 1
ATOM 2936 C C . TYR B 1 40 ? 25.749 55.109 40.779 1.00 10.92 40 TYR B C 1
ATOM 2937 O O . TYR B 1 40 ? 24.603 54.707 40.584 1.00 15.73 40 TYR B O 1
ATOM 2946 N N . SER B 1 41 ? 26.831 54.425 40.415 1.00 9.41 41 SER B N 1
ATOM 2947 C CA . SER B 1 41 ? 26.731 53.129 39.756 1.00 7.43 41 SER B CA 1
ATOM 2948 C C . SER B 1 41 ? 26.476 52.048 40.799 1.00 11.96 41 SER B C 1
ATOM 2949 O O . SER B 1 41 ? 25.603 51.197 40.624 1.00 11.62 41 SER B O 1
ATOM 2952 N N . THR B 1 42 ? 27.233 52.096 41.893 1.00 12.90 42 THR B N 1
ATOM 2953 C CA . THR B 1 42 ? 27.109 51.107 42.953 1.00 9.21 42 THR B CA 1
ATOM 2954 C C . THR B 1 42 ? 26.084 51.459 44.017 1.00 12.72 42 THR B C 1
ATOM 2955 O O . THR B 1 42 ? 25.125 50.712 44.217 1.00 21.19 42 THR B O 1
ATOM 2959 N N . ALA B 1 43 ? 26.264 52.597 44.681 1.00 11.84 43 ALA B N 1
ATOM 2960 C CA . ALA B 1 43 ? 25.342 53.010 45.733 1.00 11.01 43 ALA B CA 1
ATOM 2961 C C . ALA B 1 43 ? 23.919 53.209 45.225 1.00 14.23 43 ALA B C 1
ATOM 2962 O O . ALA B 1 43 ? 22.969 52.725 45.841 1.00 14.44 43 ALA B O 1
ATOM 2964 N N . PHE B 1 44 ? 23.777 53.901 44.097 1.00 11.22 44 PHE B N 1
ATOM 2965 C CA . PHE B 1 44 ? 22.464 54.165 43.526 1.00 8.06 44 PHE B CA 1
ATOM 2966 C C . PHE B 1 44 ? 22.015 53.193 42.454 1.00 13.37 44 PHE B C 1
ATOM 2967 O O . PHE B 1 44 ? 20.878 53.260 41.994 1.00 17.92 44 PHE B O 1
ATOM 2975 N N . GLY B 1 45 ? 22.913 52.305 42.039 1.00 14.29 45 GLY B N 1
ATOM 2976 C CA . GLY B 1 45 ? 22.565 51.314 41.034 1.00 15.34 45 GLY B CA 1
ATOM 2977 C C . GLY B 1 45 ? 22.376 51.776 39.598 1.00 13.18 45 GLY B C 1
ATOM 2978 O O . GLY B 1 45 ? 21.725 51.079 38.810 1.00 18.47 45 GLY B O 1
ATOM 2979 N N . MET B 1 46 ? 22.922 52.937 39.248 1.00 11.55 46 MET B N 1
ATOM 2980 C CA . MET B 1 46 ? 22.808 53.459 37.886 1.00 12.93 46 MET B CA 1
ATOM 2981 C C . MET B 1 46 ? 23.872 52.849 36.966 1.00 15.44 46 MET B C 1
ATOM 2982 O O . MET B 1 46 ? 24.776 52.147 37.432 1.00 15.95 46 MET B O 1
ATOM 2987 N N . GLN B 1 47 ? 23.744 53.076 35.661 1.00 12.95 47 GLN B N 1
ATOM 2988 C CA . GLN B 1 47 ? 24.718 52.536 34.705 1.00 15.25 47 GLN B CA 1
ATOM 2989 C C . GLN B 1 47 ? 25.344 53.565 33.780 1.00 12.25 47 GLN B C 1
ATOM 2990 O O . GLN B 1 47 ? 24.651 54.391 33.186 1.00 14.11 47 GLN B O 1
ATOM 2996 N N . LEU B 1 48 ? 26.668 53.520 33.686 1.00 8.86 48 LEU B N 1
ATOM 2997 C CA . LEU B 1 48 ? 27.415 54.425 32.828 1.00 11.51 48 LEU B CA 1
ATOM 2998 C C . LEU B 1 48 ? 27.113 54.007 31.396 1.00 14.45 48 LEU B C 1
ATOM 2999 O O . LEU B 1 48 ? 27.161 52.819 31.077 1.00 16.95 48 LEU B O 1
ATOM 3004 N N . VAL B 1 49 ? 26.766 54.975 30.553 1.00 19.14 49 VAL B N 1
ATOM 3005 C CA . VAL B 1 49 ? 26.441 54.708 29.149 1.00 16.20 49 VAL B CA 1
ATOM 3006 C C . VAL B 1 49 ? 27.254 55.551 28.178 1.00 15.30 49 VAL B C 1
ATOM 3007 O O . VAL B 1 49 ? 27.407 55.188 27.015 1.00 20.05 49 VAL B O 1
ATOM 3011 N N . ALA B 1 50 ? 27.762 56.681 28.656 1.00 17.59 50 ALA B N 1
ATOM 3012 C CA . ALA B 1 50 ? 28.554 57.583 27.827 1.00 17.01 50 ALA B CA 1
ATOM 3013 C C . ALA B 1 50 ? 29.627 58.272 28.651 1.00 18.01 50 ALA B C 1
ATOM 3014 O O . ALA B 1 50 ? 29.508 58.399 29.867 1.00 22.82 50 ALA B O 1
ATOM 3016 N N . TYR B 1 51 ? 30.659 58.746 27.969 1.00 17.91 51 TYR B N 1
ATOM 3017 C CA . TYR B 1 51 ? 31.771 59.412 28.617 1.00 16.22 51 TYR B CA 1
ATOM 3018 C C . TYR B 1 51 ? 32.435 60.390 27.658 1.00 17.92 51 TYR B C 1
ATOM 3019 O O . TYR B 1 51 ? 32.352 60.242 26.440 1.00 24.16 51 TYR B O 1
ATOM 3028 N N . SER B 1 52 ? 33.091 61.396 28.225 1.00 16.88 52 SER B N 1
ATOM 3029 C CA . SER B 1 52 ? 33.792 62.407 27.450 1.00 15.08 52 SER B CA 1
ATOM 3030 C C . SER B 1 52 ? 34.937 62.950 28.273 1.00 13.45 52 SER B C 1
ATOM 3031 O O . SER B 1 52 ? 34.726 63.616 29.286 1.00 15.20 52 SER B O 1
ATOM 3034 N N . GLY B 1 53 ? 36.149 62.623 27.865 1.00 12.89 53 GLY B N 1
ATOM 3035 C CA . GLY B 1 53 ? 37.306 63.107 28.579 1.00 15.57 53 GLY B CA 1
ATOM 3036 C C . GLY B 1 53 ? 38.551 63.084 27.722 1.00 19.09 53 GLY B C 1
ATOM 3037 O O . GLY B 1 53 ? 38.479 62.964 26.497 1.00 19.13 53 GLY B O 1
ATOM 3038 N N . PRO B 1 54 ? 39.724 63.211 28.349 1.00 20.12 54 PRO B N 1
ATOM 3039 C CA . PRO B 1 54 ? 41.031 63.214 27.686 1.00 17.84 54 PRO B CA 1
ATOM 3040 C C . PRO B 1 54 ? 41.279 62.057 26.711 1.00 18.01 54 PRO B C 1
ATOM 3041 O O . PRO B 1 54 ? 41.844 62.268 25.636 1.00 21.56 54 PRO B O 1
ATOM 3045 N N . GLU B 1 55 ? 40.810 60.858 27.055 1.00 22.46 55 GLU B N 1
ATOM 3046 C CA . GLU B 1 55 ? 41.001 59.667 26.217 1.00 25.84 55 GLU B CA 1
ATOM 3047 C C . GLU B 1 55 ? 40.295 59.715 24.867 1.00 28.47 55 GLU B C 1
ATOM 3048 O O . GLU B 1 55 ? 40.475 58.811 24.045 1.00 33.68 55 GLU B O 1
ATOM 3054 N N . ASN B 1 56 ? 39.453 60.723 24.664 1.00 23.89 56 ASN B N 1
ATOM 3055 C CA . ASN B 1 56 ? 38.752 60.874 23.401 1.00 25.41 56 ASN B CA 1
ATOM 3056 C C . ASN B 1 56 ? 38.872 62.286 22.844 1.00 25.86 56 ASN B C 1
ATOM 3057 O O . ASN B 1 56 ? 38.064 62.714 22.020 1.00 25.73 56 ASN B O 1
ATOM 3062 N N . GLY B 1 57 ? 39.891 63.008 23.297 1.00 26.54 57 GLY B N 1
ATOM 3063 C CA . GLY B 1 57 ? 40.114 64.353 22.797 1.00 29.05 57 GLY B CA 1
ATOM 3064 C C . GLY B 1 57 ? 39.556 65.538 23.561 1.00 31.60 57 GLY B C 1
ATOM 3065 O O . GLY B 1 57 ? 39.791 66.679 23.160 1.00 35.12 57 GLY B O 1
ATOM 3066 N N . SER B 1 58 ? 38.785 65.297 24.619 1.00 31.32 58 SER B N 1
ATOM 3067 C CA . SER B 1 58 ? 38.225 66.388 25.431 1.00 31.99 58 SER B CA 1
ATOM 3068 C C . SER B 1 58 ? 39.120 66.516 26.662 1.00 31.11 58 SER B C 1
ATOM 3069 O O . SER B 1 58 ? 38.785 66.033 27.742 1.00 31.66 58 SER B O 1
ATOM 3072 N N . ARG B 1 59 ? 40.233 67.222 26.493 1.00 30.56 59 ARG B N 1
ATOM 3073 C CA . ARG B 1 59 ? 41.254 67.385 27.524 1.00 29.78 59 ARG B CA 1
ATOM 3074 C C . ARG B 1 59 ? 40.975 68.204 28.792 1.00 27.90 59 ARG B C 1
ATOM 3075 O O . ARG B 1 59 ? 41.614 67.968 29.822 1.00 27.36 59 ARG B O 1
ATOM 3083 N N . GLU B 1 60 ? 40.039 69.143 28.734 1.00 23.62 60 GLU B N 1
ATOM 3084 C CA . GLU B 1 60 ? 39.756 70.008 29.883 1.00 19.49 60 GLU B CA 1
ATOM 3085 C C . GLU B 1 60 ? 38.886 69.481 31.012 1.00 15.73 60 GLU B C 1
ATOM 3086 O O . GLU B 1 60 ? 39.085 69.854 32.164 1.00 14.31 60 GLU B O 1
ATOM 3092 N N . THR B 1 61 ? 37.896 68.664 30.678 1.00 15.53 61 THR B N 1
ATOM 3093 C CA . THR B 1 61 ? 36.978 68.123 31.677 1.00 14.32 61 THR B CA 1
ATOM 3094 C C . THR B 1 61 ? 36.719 66.642 31.454 1.00 14.19 61 THR B C 1
ATOM 3095 O O . THR B 1 61 ? 36.953 66.128 30.360 1.00 17.47 61 THR B O 1
ATOM 3099 N N . ALA B 1 62 ? 36.265 65.958 32.500 1.00 13.37 62 ALA B N 1
ATOM 3100 C CA . ALA B 1 62 ? 35.924 64.536 32.420 1.00 12.12 62 ALA B CA 1
ATOM 3101 C C . ALA B 1 62 ? 34.430 64.528 32.670 1.00 9.82 62 ALA B C 1
ATOM 3102 O O . ALA B 1 62 ? 33.960 65.175 33.601 1.00 9.05 62 ALA B O 1
ATOM 3104 N N . SER B 1 63 ? 33.673 63.836 31.829 1.00 11.90 63 SER B N 1
ATOM 3105 C CA . SER B 1 63 ? 32.219 63.824 31.972 1.00 11.55 63 SER B CA 1
ATOM 3106 C C . SER B 1 63 ? 31.618 62.436 31.820 1.00 11.76 63 SER B C 1
ATOM 3107 O O . SER B 1 63 ? 31.818 61.765 30.807 1.00 10.61 63 SER B O 1
ATOM 3110 N N . TYR B 1 64 ? 30.884 62.008 32.842 1.00 13.48 64 TYR B N 1
ATOM 3111 C CA . TYR B 1 64 ? 30.252 60.694 32.846 1.00 9.22 64 TYR B CA 1
ATOM 3112 C C . TYR B 1 64 ? 28.732 60.786 32.758 1.00 13.90 64 TYR B C 1
ATOM 3113 O O . TYR B 1 64 ? 28.099 61.565 33.480 1.00 10.96 64 TYR B O 1
ATOM 3122 N N . VAL B 1 65 ? 28.148 59.969 31.886 1.00 12.82 65 VAL B N 1
ATOM 3123 C CA . VAL B 1 65 ? 26.702 59.942 31.723 1.00 13.18 65 VAL B CA 1
ATOM 3124 C C . VAL B 1 65 ? 26.133 58.650 32.307 1.00 13.78 65 VAL B C 1
ATOM 3125 O O . VAL B 1 65 ? 26.404 57.556 31.803 1.00 14.48 65 VAL B O 1
ATOM 3129 N N . LEU B 1 66 ? 25.429 58.774 33.428 1.00 12.92 66 LEU B N 1
ATOM 3130 C CA . LEU B 1 66 ? 24.810 57.621 34.079 1.00 13.04 66 LEU B CA 1
ATOM 3131 C C . LEU B 1 66 ? 23.323 57.615 33.821 1.00 15.76 66 LEU B C 1
ATOM 3132 O O . LEU B 1 66 ? 22.672 58.666 33.767 1.00 13.61 66 LEU B O 1
ATOM 3137 N N . THR B 1 67 ? 22.769 56.417 33.752 1.00 15.92 67 THR B N 1
ATOM 3138 C CA . THR B 1 67 ? 21.378 56.291 33.419 1.00 12.03 67 THR B CA 1
ATOM 3139 C C . THR B 1 67 ? 20.658 55.189 34.188 1.00 15.13 67 THR B C 1
ATOM 3140 O O . THR B 1 67 ? 21.278 54.231 34.661 1.00 17.79 67 THR B O 1
ATOM 3144 N N . ASN B 1 68 ? 19.358 55.382 34.381 1.00 15.09 68 ASN B N 1
ATOM 3145 C CA . ASN B 1 68 ? 18.510 54.403 35.055 1.00 15.63 68 ASN B CA 1
ATOM 3146 C C . ASN B 1 68 ? 17.111 54.638 34.518 1.00 17.85 68 ASN B C 1
ATOM 3147 O O . ASN B 1 68 ? 16.396 55.547 34.959 1.00 18.92 68 ASN B O 1
ATOM 3152 N N . GLY B 1 69 ? 16.737 53.829 33.532 1.00 16.03 69 GLY B N 1
ATOM 3153 C CA . GLY B 1 69 ? 15.451 54.008 32.902 1.00 16.49 69 GLY B CA 1
ATOM 3154 C C . GLY B 1 69 ? 15.612 55.301 32.121 1.00 18.25 69 GLY B C 1
ATOM 3155 O O . GLY B 1 69 ? 16.539 55.422 31.322 1.00 22.13 69 GLY B O 1
ATOM 3156 N N . SER B 1 70 ? 14.769 56.288 32.397 1.00 16.92 70 SER B N 1
ATOM 3157 C CA . SER B 1 70 ? 14.851 57.572 31.716 1.00 14.21 70 SER B CA 1
ATOM 3158 C C . SER B 1 70 ? 15.552 58.616 32.584 1.00 15.43 70 SER B C 1
ATOM 3159 O O . SER B 1 70 ? 15.734 59.750 32.153 1.00 20.39 70 SER B O 1
ATOM 3162 N N . ALA B 1 71 ? 15.906 58.250 33.817 1.00 12.93 71 ALA B N 1
ATOM 3163 C CA . ALA B 1 71 ? 16.612 59.161 34.711 1.00 9.27 71 ALA B CA 1
ATOM 3164 C C . ALA B 1 71 ? 18.046 59.211 34.192 1.00 10.96 71 ALA B C 1
ATOM 3165 O O . ALA B 1 71 ? 18.660 58.169 33.962 1.00 14.97 71 ALA B O 1
ATOM 3167 N N . ARG B 1 72 ? 18.576 60.410 33.994 1.00 12.57 72 ARG B N 1
ATOM 3168 C CA . ARG B 1 72 ? 19.937 60.564 33.489 1.00 14.07 72 ARG B CA 1
ATOM 3169 C C . ARG B 1 72 ? 20.724 61.636 34.239 1.00 12.17 72 ARG B C 1
ATOM 3170 O O . ARG B 1 72 ? 20.300 62.792 34.312 1.00 11.71 72 ARG B O 1
ATOM 3178 N N . PHE B 1 73 ? 21.853 61.233 34.818 1.00 10.55 73 PHE B N 1
ATOM 3179 C CA . PHE B 1 73 ? 22.721 62.147 35.556 1.00 9.97 73 PHE B CA 1
ATOM 3180 C C . PHE B 1 73 ? 24.020 62.323 34.787 1.00 12.82 73 PHE B C 1
ATOM 3181 O O . PHE B 1 73 ? 24.543 61.369 34.210 1.00 17.30 73 PHE B O 1
ATOM 3189 N N . VAL B 1 74 ? 24.524 63.548 34.747 1.00 14.38 74 VAL B N 1
ATOM 3190 C CA . VAL B 1 74 ? 25.789 63.819 34.082 1.00 14.85 74 VAL B CA 1
ATOM 3191 C C . VAL B 1 74 ? 26.691 64.363 35.177 1.00 17.68 74 VAL B C 1
ATOM 3192 O O . VAL B 1 74 ? 26.311 65.278 35.916 1.00 17.63 74 VAL B O 1
ATOM 3196 N N . LEU B 1 75 ? 27.842 63.722 35.338 1.00 16.38 75 LEU B N 1
ATOM 3197 C CA . LEU B 1 75 ? 28.812 64.104 36.354 1.00 13.51 75 LEU B CA 1
ATOM 3198 C C . LEU B 1 75 ? 30.060 64.651 35.672 1.00 14.53 75 LEU B C 1
ATOM 3199 O O . LEU B 1 75 ? 30.800 63.909 35.029 1.00 8.81 75 LEU B O 1
ATOM 3204 N N . THR B 1 76 ? 30.246 65.967 35.763 1.00 17.21 76 THR B N 1
ATOM 3205 C CA . THR B 1 76 ? 31.391 66.624 35.146 1.00 12.86 76 THR B CA 1
ATOM 3206 C C . THR B 1 76 ? 32.343 67.149 36.195 1.00 13.05 76 THR B C 1
ATOM 3207 O O . THR B 1 76 ? 31.931 67.634 37.249 1.00 15.34 76 THR B O 1
ATOM 3211 N N . SER B 1 77 ? 33.622 67.106 35.851 1.00 16.15 77 SER B N 1
ATOM 3212 C CA . SER B 1 77 ? 34.703 67.543 36.707 1.00 11.98 77 SER B CA 1
ATOM 3213 C C . SER B 1 77 ? 35.765 68.169 35.808 1.00 14.98 77 SER B C 1
ATOM 3214 O O . SER B 1 77 ? 36.073 67.633 34.741 1.00 18.20 77 SER B O 1
ATOM 3217 N N . VAL B 1 78 ? 36.288 69.322 36.200 1.00 15.06 78 VAL B N 1
ATOM 3218 C CA . VAL B 1 78 ? 37.319 69.977 35.408 1.00 15.29 78 VAL B CA 1
ATOM 3219 C C . VAL B 1 78 ? 38.708 69.493 35.840 1.00 14.80 78 VAL B C 1
ATOM 3220 O O . VAL B 1 78 ? 39.011 69.394 37.025 1.00 18.97 78 VAL B O 1
ATOM 3224 N N . ILE B 1 79 ? 39.512 69.120 34.857 1.00 14.13 79 ILE B N 1
ATOM 3225 C CA . ILE B 1 79 ? 40.856 68.596 35.086 1.00 16.57 79 ILE B CA 1
ATOM 3226 C C . ILE B 1 79 ? 41.874 69.714 35.224 1.00 15.84 79 ILE B C 1
ATOM 3227 O O . ILE B 1 79 ? 42.719 69.699 36.120 1.00 17.59 79 ILE B O 1
ATOM 3232 N N . LYS B 1 80 ? 41.815 70.648 34.284 1.00 16.20 80 LYS B N 1
ATOM 3233 C CA . LYS B 1 80 ? 42.695 71.799 34.250 1.00 18.96 80 LYS B CA 1
ATOM 3234 C C . LYS B 1 80 ? 41.914 72.881 33.524 1.00 19.90 80 LYS B C 1
ATOM 3235 O O . LYS B 1 80 ? 41.798 72.853 32.294 1.00 19.03 80 LYS B O 1
ATOM 3241 N N . PRO B 1 81 ? 41.337 73.828 34.283 1.00 18.52 81 PRO B N 1
ATOM 3242 C CA . PRO B 1 81 ? 40.547 74.937 33.737 1.00 19.58 81 PRO B CA 1
ATOM 3243 C C . PRO B 1 81 ? 41.270 75.757 32.664 1.00 20.57 81 PRO B C 1
ATOM 3244 O O . PRO B 1 81 ? 42.423 76.169 32.851 1.00 20.90 81 PRO B O 1
ATOM 3248 N N . ALA B 1 82 ? 40.587 75.969 31.541 1.00 21.02 82 ALA B N 1
ATOM 3249 C CA . ALA B 1 82 ? 41.138 76.719 30.412 1.00 20.89 82 ALA B CA 1
ATOM 3250 C C . ALA B 1 82 ? 40.125 77.603 29.683 1.00 22.61 82 ALA B C 1
ATOM 3251 O O . ALA B 1 82 ? 40.515 78.531 28.973 1.00 31.89 82 ALA B O 1
ATOM 3253 N N . THR B 1 83 ? 38.837 77.295 29.814 1.00 20.66 83 THR B N 1
ATOM 3254 C CA . THR B 1 83 ? 37.778 78.077 29.173 1.00 18.71 83 THR B CA 1
ATOM 3255 C C . THR B 1 83 ? 36.884 78.638 30.268 1.00 21.68 83 THR B C 1
ATOM 3256 O O . THR B 1 83 ? 37.061 78.306 31.442 1.00 25.24 83 THR B O 1
ATOM 3260 N N . PRO B 1 84 ? 35.932 79.526 29.908 1.00 21.85 84 PRO B N 1
ATOM 3261 C CA . PRO B 1 84 ? 35.018 80.108 30.903 1.00 19.82 84 PRO B CA 1
ATOM 3262 C C . PRO B 1 84 ? 34.199 79.042 31.637 1.00 21.14 84 PRO B C 1
ATOM 3263 O O . PRO B 1 84 ? 33.970 79.151 32.844 1.00 21.61 84 PRO B O 1
ATOM 3267 N N . TRP B 1 85 ? 33.788 78.000 30.909 1.00 19.45 85 TRP B N 1
ATOM 3268 C CA . TRP B 1 85 ? 33.014 76.893 31.475 1.00 18.01 85 TRP B CA 1
ATOM 3269 C C . TRP B 1 85 ? 33.885 76.134 32.472 1.00 14.85 85 TRP B C 1
ATOM 3270 O O . TRP B 1 85 ? 33.455 75.851 33.586 1.00 16.23 85 TRP B O 1
ATOM 3281 N N . GLY B 1 86 ? 35.104 75.805 32.053 1.00 16.84 86 GLY B N 1
ATOM 3282 C CA . GLY B 1 86 ? 36.032 75.090 32.915 1.00 15.79 86 GLY B CA 1
ATOM 3283 C C . GLY B 1 86 ? 36.300 75.839 34.209 1.00 16.62 86 GLY B C 1
ATOM 3284 O O . GLY B 1 86 ? 36.241 75.264 35.297 1.00 17.13 86 GLY B O 1
ATOM 3285 N N . HIS B 1 87 ? 36.578 77.133 34.096 1.00 15.52 87 HIS B N 1
ATOM 3286 C CA . HIS B 1 87 ? 36.821 77.948 35.276 1.00 15.21 87 HIS B CA 1
ATOM 3287 C C . HIS B 1 87 ? 35.571 78.056 36.143 1.00 15.53 87 HIS B C 1
ATOM 3288 O O . HIS B 1 87 ? 35.673 78.166 37.364 1.00 18.79 87 HIS B O 1
ATOM 3295 N N . PHE B 1 88 ? 34.398 77.994 35.508 1.00 18.72 88 PHE B N 1
ATOM 3296 C CA . PHE B 1 88 ? 33.115 78.065 36.206 1.00 13.92 88 PHE B CA 1
ATOM 3297 C C . PHE B 1 88 ? 32.904 76.848 37.096 1.00 15.50 88 PHE B C 1
ATOM 3298 O O . PHE B 1 88 ? 32.538 76.981 38.268 1.00 16.25 88 PHE B O 1
ATOM 3306 N N . LEU B 1 89 ? 33.123 75.665 36.528 1.00 14.70 89 LEU B N 1
ATOM 3307 C CA . LEU B 1 89 ? 32.949 74.411 37.259 1.00 15.29 89 LEU B CA 1
ATOM 3308 C C . LEU B 1 89 ? 33.887 74.323 38.455 1.00 16.47 89 LEU B C 1
ATOM 3309 O O . LEU B 1 89 ? 33.468 73.977 39.567 1.00 18.78 89 LEU B O 1
ATOM 3314 N N . ALA B 1 90 ? 35.157 74.641 38.214 1.00 13.69 90 ALA B N 1
ATOM 3315 C CA . ALA B 1 90 ? 36.181 74.603 39.248 1.00 13.41 90 ALA B CA 1
ATOM 3316 C C . ALA B 1 90 ? 35.774 75.451 40.448 1.00 15.99 90 ALA B C 1
ATOM 3317 O O . ALA B 1 90 ? 35.838 74.994 41.596 1.00 15.65 90 ALA B O 1
ATOM 3319 N N . ASP B 1 91 ? 35.318 76.669 40.158 1.00 13.08 91 ASP B N 1
ATOM 3320 C CA . ASP B 1 91 ? 34.883 77.622 41.173 1.00 14.66 91 ASP B CA 1
ATOM 3321 C C . ASP B 1 91 ? 33.607 77.177 41.867 1.00 15.19 91 ASP B C 1
ATOM 3322 O O . ASP B 1 91 ? 33.429 77.396 43.067 1.00 16.74 91 ASP B O 1
ATOM 3327 N N . HIS B 1 92 ? 32.702 76.588 41.093 1.00 13.46 92 HIS B N 1
ATOM 3328 C CA . HIS B 1 92 ? 31.435 76.119 41.624 1.00 12.30 92 HIS B CA 1
ATOM 3329 C C . HIS B 1 92 ? 31.636 75.010 42.648 1.00 13.82 92 HIS B C 1
ATOM 3330 O O . HIS B 1 92 ? 31.009 75.016 43.710 1.00 14.27 92 HIS B O 1
ATOM 3337 N N . VAL B 1 93 ? 32.508 74.060 42.318 1.00 13.84 93 VAL B N 1
ATOM 3338 C CA . VAL B 1 93 ? 32.816 72.945 43.209 1.00 14.79 93 VAL B CA 1
ATOM 3339 C C . VAL B 1 93 ? 33.467 73.457 44.499 1.00 16.55 93 VAL B C 1
ATOM 3340 O O . VAL B 1 93 ? 33.112 73.022 45.596 1.00 18.26 93 VAL B O 1
ATOM 3344 N N . ALA B 1 94 ? 34.390 74.407 44.363 1.00 13.98 94 ALA B N 1
ATOM 3345 C CA . ALA B 1 94 ? 35.084 74.981 45.518 1.00 12.92 94 ALA B CA 1
ATOM 3346 C C . ALA B 1 94 ? 34.158 75.806 46.412 1.00 13.42 94 ALA B C 1
ATOM 3347 O O . ALA B 1 94 ? 34.276 75.783 47.643 1.00 15.06 94 ALA B O 1
ATOM 3349 N N . GLU B 1 95 ? 33.219 76.513 45.799 1.00 10.39 95 GLU B N 1
ATOM 3350 C CA . GLU B 1 95 ? 32.308 77.352 46.555 1.00 12.89 95 GLU B CA 1
ATOM 3351 C C . GLU B 1 95 ? 31.065 76.666 47.122 1.00 14.67 95 GLU B C 1
ATOM 3352 O O . GLU B 1 95 ? 30.656 76.961 48.246 1.00 16.94 95 GLU B O 1
ATOM 3358 N N . HIS B 1 96 ? 30.473 75.754 46.362 1.00 13.76 96 HIS B N 1
ATOM 3359 C CA . HIS B 1 96 ? 29.247 75.082 46.794 1.00 14.18 96 HIS B CA 1
ATOM 3360 C C . HIS B 1 96 ? 29.393 73.615 47.126 1.00 15.27 96 HIS B C 1
ATOM 3361 O O . HIS B 1 96 ? 28.507 73.029 47.752 1.00 16.31 96 HIS B O 1
ATOM 3368 N N . GLY B 1 97 ? 30.507 73.020 46.708 1.00 15.45 97 GLY B N 1
ATOM 3369 C CA . GLY B 1 97 ? 30.716 71.602 46.928 1.00 12.59 97 GLY B CA 1
ATOM 3370 C C . GLY B 1 97 ? 29.948 70.904 45.824 1.00 13.50 97 GLY B C 1
ATOM 3371 O O . GLY B 1 97 ? 29.310 71.580 45.014 1.00 12.45 97 GLY B O 1
ATOM 3372 N N . ASP B 1 98 ? 30.027 69.581 45.747 1.00 14.34 98 ASP B N 1
ATOM 3373 C CA . ASP B 1 98 ? 29.309 68.839 44.718 1.00 15.45 98 ASP B CA 1
ATOM 3374 C C . ASP B 1 98 ? 27.840 69.251 44.677 1.00 15.22 98 ASP B C 1
ATOM 3375 O O . ASP B 1 98 ? 27.160 69.248 45.703 1.00 18.33 98 ASP B O 1
ATOM 3380 N N . GLY B 1 99 ? 27.368 69.635 43.497 1.00 13.42 99 GLY B N 1
ATOM 3381 C CA . GLY B 1 99 ? 25.983 70.043 43.354 1.00 9.11 99 GLY B CA 1
ATOM 3382 C C . GLY B 1 99 ? 25.545 70.165 41.910 1.00 14.18 99 GLY B C 1
ATOM 3383 O O . GLY B 1 99 ? 26.344 69.982 40.987 1.00 13.23 99 GLY B O 1
ATOM 3384 N N . VAL B 1 100 ? 24.270 70.486 41.714 1.00 13.78 100 VAL B N 1
ATOM 3385 C CA . VAL B 1 100 ? 23.683 70.634 40.388 1.00 11.03 100 VAL B CA 1
ATOM 3386 C C . VAL B 1 100 ? 23.963 72.005 39.778 1.00 13.46 100 VAL B C 1
ATOM 3387 O O . VAL B 1 100 ? 23.839 73.022 40.458 1.00 14.15 100 VAL B O 1
ATOM 3391 N N . VAL B 1 101 ? 24.345 72.023 38.503 1.00 14.32 101 VAL B N 1
ATOM 3392 C CA . VAL B 1 101 ? 24.607 73.274 37.791 1.00 14.43 101 VAL B CA 1
ATOM 3393 C C . VAL B 1 101 ? 23.639 73.440 36.629 1.00 14.16 101 VAL B C 1
ATOM 3394 O O . VAL B 1 101 ? 23.368 74.562 36.188 1.00 11.49 101 VAL B O 1
ATOM 3398 N N . ASP B 1 102 ? 23.062 72.321 36.193 1.00 14.72 102 ASP B N 1
ATOM 3399 C CA . ASP B 1 102 ? 22.149 72.323 35.066 1.00 13.90 102 ASP B CA 1
ATOM 3400 C C . ASP B 1 102 ? 20.986 71.331 35.153 1.00 17.43 102 ASP B C 1
ATOM 3401 O O . ASP B 1 102 ? 21.191 70.121 35.288 1.00 17.52 102 ASP B O 1
ATOM 3406 N N . LEU B 1 103 ? 19.766 71.864 35.097 1.00 15.43 103 LEU B N 1
ATOM 3407 C CA . LEU B 1 103 ? 18.555 71.048 35.085 1.00 13.77 103 LEU B CA 1
ATOM 3408 C C . LEU B 1 103 ? 18.088 71.149 33.632 1.00 14.67 103 LEU B C 1
ATOM 3409 O O . LEU B 1 103 ? 17.295 72.025 33.275 1.00 15.48 103 LEU B O 1
ATOM 3414 N N . ALA B 1 104 ? 18.698 70.324 32.782 1.00 13.01 104 ALA B N 1
ATOM 3415 C CA . ALA B 1 104 ? 18.418 70.290 31.351 1.00 11.12 104 ALA B CA 1
ATOM 3416 C C . ALA B 1 104 ? 17.029 69.780 30.980 1.00 11.39 104 ALA B C 1
ATOM 3417 O O . ALA B 1 104 ? 16.568 68.756 31.481 1.00 11.18 104 ALA B O 1
ATOM 3419 N N . ILE B 1 105 ? 16.393 70.480 30.051 1.00 11.11 105 ILE B N 1
ATOM 3420 C CA . ILE B 1 105 ? 15.052 70.132 29.603 1.00 15.61 105 ILE B CA 1
ATOM 3421 C C . ILE B 1 105 ? 15.025 69.847 28.111 1.00 13.23 105 ILE B C 1
ATOM 3422 O O . ILE B 1 105 ? 15.567 70.614 27.316 1.00 12.75 105 ILE B O 1
ATOM 3427 N N . GLU B 1 106 ? 14.401 68.738 27.733 1.00 16.80 106 GLU B N 1
ATOM 3428 C CA . GLU B 1 106 ? 14.299 68.374 26.329 1.00 20.24 106 GLU B CA 1
ATOM 3429 C C . GLU B 1 106 ? 13.107 69.081 25.695 1.00 19.80 106 GLU B C 1
ATOM 3430 O O . GLU B 1 106 ? 11.990 69.059 26.220 1.00 14.16 106 GLU B O 1
ATOM 3436 N N . VAL B 1 107 ? 13.362 69.719 24.564 1.00 19.68 107 VAL B N 1
ATOM 3437 C CA . VAL B 1 107 ? 12.325 70.434 23.848 1.00 20.86 107 VAL B CA 1
ATOM 3438 C C . VAL B 1 107 ? 12.301 70.018 22.381 1.00 24.03 107 VAL B C 1
ATOM 3439 O O . VAL B 1 107 ? 13.272 69.457 21.866 1.00 25.27 107 VAL B O 1
ATOM 3443 N N . PRO B 1 108 ? 11.162 70.207 21.716 1.00 25.43 108 PRO B N 1
ATOM 3444 C CA . PRO B 1 108 ? 11.003 69.858 20.304 1.00 23.67 108 PRO B CA 1
ATOM 3445 C C . PRO B 1 108 ? 11.777 70.846 19.432 1.00 24.53 108 PRO B C 1
ATOM 3446 O O . PRO B 1 108 ? 12.192 70.519 18.315 1.00 21.86 108 PRO B O 1
ATOM 3450 N N . ASP B 1 109 ? 12.001 72.043 19.978 1.00 24.91 109 ASP B N 1
ATOM 3451 C CA . ASP B 1 109 ? 12.694 73.103 19.257 1.00 25.41 109 ASP B CA 1
ATOM 3452 C C . ASP B 1 109 ? 13.417 74.074 20.202 1.00 26.50 109 ASP B C 1
ATOM 3453 O O . ASP B 1 109 ? 12.787 74.932 20.823 1.00 29.76 109 ASP B O 1
ATOM 3458 N N . ALA B 1 110 ? 14.746 73.970 20.230 1.00 24.31 110 ALA B N 1
ATOM 3459 C CA . ALA B 1 110 ? 15.607 74.803 21.073 1.00 22.39 110 ALA B CA 1
ATOM 3460 C C . ALA B 1 110 ? 15.591 76.286 20.726 1.00 23.25 110 ALA B C 1
ATOM 3461 O O . ALA B 1 110 ? 15.621 77.134 21.621 1.00 26.46 110 ALA B O 1
ATOM 3463 N N . ARG B 1 111 ? 15.596 76.599 19.431 1.00 23.78 111 ARG B N 1
ATOM 3464 C CA . ARG B 1 111 ? 15.573 77.990 18.972 1.00 25.28 111 ARG B CA 1
ATOM 3465 C C . ARG B 1 111 ? 14.245 78.663 19.349 1.00 23.17 111 ARG B C 1
ATOM 3466 O O . ARG B 1 111 ? 14.226 79.818 19.785 1.00 24.12 111 ARG B O 1
ATOM 3474 N N . ALA B 1 112 ? 13.149 77.916 19.231 1.00 22.29 112 ALA B N 1
ATOM 3475 C CA . ALA B 1 112 ? 11.820 78.427 19.574 1.00 22.72 112 ALA B CA 1
ATOM 3476 C C . ALA B 1 112 ? 11.708 78.669 21.072 1.00 21.90 112 ALA B C 1
ATOM 3477 O O . ALA B 1 112 ? 11.254 79.727 21.509 1.00 23.75 112 ALA B O 1
ATOM 3479 N N . ALA B 1 113 ? 12.134 77.671 21.843 1.00 20.04 113 ALA B N 1
ATOM 3480 C CA . ALA B 1 113 ? 12.102 77.716 23.297 1.00 17.48 113 ALA B CA 1
ATOM 3481 C C . ALA B 1 113 ? 12.959 78.840 23.872 1.00 19.74 113 ALA B C 1
ATOM 3482 O O . ALA B 1 113 ? 12.546 79.522 24.816 1.00 18.40 113 ALA B O 1
ATOM 3484 N N . HIS B 1 114 ? 14.152 79.026 23.312 1.00 20.62 114 HIS B N 1
ATOM 3485 C CA . HIS B 1 114 ? 15.051 80.071 23.788 1.00 25.27 114 HIS B CA 1
ATOM 3486 C C . HIS B 1 114 ? 14.439 81.444 23.543 1.00 26.28 114 HIS B C 1
ATOM 3487 O O . HIS B 1 114 ? 14.356 82.261 24.462 1.00 27.37 114 HIS B O 1
ATOM 3494 N N . ALA B 1 115 ? 14.004 81.677 22.305 1.00 25.40 115 ALA B N 1
ATOM 3495 C CA . ALA B 1 115 ? 13.385 82.940 21.920 1.00 25.05 115 ALA B CA 1
ATOM 3496 C C . ALA B 1 115 ? 12.178 83.243 22.801 1.00 23.50 115 ALA B C 1
ATOM 3497 O O . ALA B 1 115 ? 12.020 84.367 23.278 1.00 24.48 115 ALA B O 1
ATOM 3499 N N . TYR B 1 116 ? 11.357 82.222 23.045 1.00 21.94 116 TYR B N 1
ATOM 3500 C CA . TYR B 1 116 ? 10.167 82.364 23.876 1.00 23.46 116 TYR B CA 1
ATOM 3501 C C . TYR B 1 116 ? 10.540 82.770 25.300 1.00 25.13 116 TYR B C 1
ATOM 3502 O O . TYR B 1 116 ? 9.936 83.686 25.862 1.00 27.76 116 TYR B O 1
ATOM 3511 N N . ALA B 1 117 ? 11.506 82.064 25.886 1.00 24.17 117 ALA B N 1
ATOM 3512 C CA . ALA B 1 117 ? 11.953 82.338 27.252 1.00 23.22 117 ALA B CA 1
ATOM 3513 C C . ALA B 1 117 ? 12.560 83.732 27.394 1.00 25.07 117 ALA B C 1
ATOM 3514 O O . ALA B 1 117 ? 12.317 84.420 28.390 1.00 25.08 117 ALA B O 1
ATOM 3516 N N . ILE B 1 118 ? 13.332 84.151 26.393 1.00 24.53 118 ILE B N 1
ATOM 3517 C CA . ILE B 1 118 ? 13.962 85.470 26.415 1.00 24.75 118 ILE B CA 1
ATOM 3518 C C . ILE B 1 118 ? 12.936 86.583 26.202 1.00 26.28 118 ILE B C 1
ATOM 3519 O O . ILE B 1 118 ? 12.996 87.620 26.868 1.00 24.86 118 ILE B O 1
ATOM 3524 N N . GLU B 1 119 ? 11.973 86.345 25.310 1.00 28.35 119 GLU B N 1
ATOM 3525 C CA . GLU B 1 119 ? 10.911 87.313 25.026 1.00 30.99 119 GLU B CA 1
ATOM 3526 C C . GLU B 1 119 ? 10.079 87.563 26.291 1.00 32.55 119 GLU B C 1
ATOM 3527 O O . GLU B 1 119 ? 9.531 88.652 26.486 1.00 34.40 119 GLU B O 1
ATOM 3529 N N . HIS B 1 120 ? 10.031 86.561 27.168 1.00 32.05 120 HIS B N 1
ATOM 3530 C CA . HIS B 1 120 ? 9.283 86.659 28.414 1.00 29.21 120 HIS B CA 1
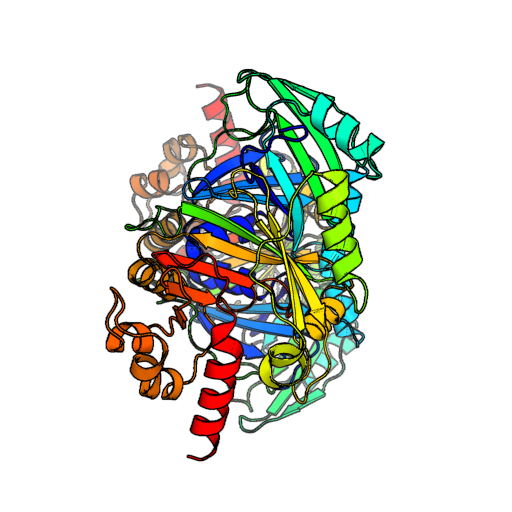ATOM 3531 C C . HIS B 1 120 ? 10.080 86.977 29.683 1.00 29.59 120 HIS B C 1
ATOM 3532 O O . HIS B 1 120 ? 9.632 86.662 30.786 1.00 31.02 120 HIS B O 1
ATOM 3539 N N . GLY B 1 121 ? 11.258 87.580 29.541 1.00 28.11 121 GLY B N 1
ATOM 3540 C CA . GLY B 1 121 ? 12.027 87.951 30.720 1.00 29.49 121 GLY B CA 1
ATOM 3541 C C . GLY B 1 121 ? 13.229 87.149 31.202 1.00 30.70 121 GLY B C 1
ATOM 3542 O O . GLY B 1 121 ? 13.989 87.650 32.035 1.00 28.32 121 GLY B O 1
ATOM 3543 N N . ALA B 1 122 ? 13.403 85.915 30.732 1.00 29.25 122 ALA B N 1
ATOM 3544 C CA . ALA B 1 122 ? 14.547 85.107 31.155 1.00 29.16 122 ALA B CA 1
ATOM 3545 C C . ALA B 1 122 ? 15.870 85.688 30.656 1.00 27.36 122 ALA B C 1
ATOM 3546 O O . ALA B 1 122 ? 15.900 86.475 29.708 1.00 25.53 122 ALA B O 1
ATOM 3548 N N . ARG B 1 123 ? 16.949 85.343 31.344 1.00 28.73 123 ARG B N 1
ATOM 3549 C CA . ARG B 1 123 ? 18.289 85.801 30.995 1.00 29.07 123 ARG B CA 1
ATOM 3550 C C . ARG B 1 123 ? 19.019 84.663 30.282 1.00 27.44 123 ARG B C 1
ATOM 3551 O O . ARG B 1 123 ? 19.033 83.529 30.767 1.00 28.46 123 ARG B O 1
ATOM 3559 N N . SER B 1 124 ? 19.598 84.966 29.125 1.00 24.49 124 SER B N 1
ATOM 3560 C CA . SER B 1 124 ? 20.314 83.974 28.330 1.00 21.62 124 SER B CA 1
ATOM 3561 C C . SER B 1 124 ? 21.711 83.622 28.842 1.00 24.15 124 SER B C 1
ATOM 3562 O O . SER B 1 124 ? 22.515 84.501 29.172 1.00 22.96 124 SER B O 1
ATOM 3565 N N . VAL B 1 125 ? 21.981 82.323 28.912 1.00 22.95 125 VAL B N 1
ATOM 3566 C CA . VAL B 1 125 ? 23.277 81.800 29.355 1.00 20.88 125 VAL B CA 1
ATOM 3567 C C . VAL B 1 125 ? 24.047 81.285 28.135 1.00 21.73 125 VAL B C 1
ATOM 3568 O O . VAL B 1 125 ? 25.285 81.278 28.111 1.00 21.68 125 VAL B O 1
ATOM 3572 N N . ALA B 1 126 ? 23.297 80.882 27.115 1.00 19.43 126 ALA B N 1
ATOM 3573 C CA . ALA B 1 126 ? 23.866 80.376 25.875 1.00 18.62 126 ALA B CA 1
ATOM 3574 C C . ALA B 1 126 ? 22.861 80.534 24.753 1.00 20.27 126 ALA B C 1
ATOM 3575 O O . ALA B 1 126 ? 21.724 80.086 24.866 1.00 24.96 126 ALA B O 1
ATOM 3577 N N . GLU B 1 127 ? 23.283 81.199 23.684 1.00 22.63 127 GLU B N 1
ATOM 3578 C CA . GLU B 1 127 ? 22.456 81.411 22.506 1.00 22.30 127 GLU B CA 1
ATOM 3579 C C . GLU B 1 127 ? 22.351 80.079 21.805 1.00 23.63 127 GLU B C 1
ATOM 3580 O O . GLU B 1 127 ? 23.245 79.246 21.935 1.00 29.95 127 GLU B O 1
ATOM 3582 N N . PRO B 1 128 ? 21.279 79.862 21.032 1.00 24.57 128 PRO B N 1
ATOM 3583 C CA . PRO B 1 128 ? 21.124 78.588 20.322 1.00 22.45 128 PRO B CA 1
ATOM 3584 C C . PRO B 1 128 ? 22.339 78.219 19.453 1.00 23.15 128 PRO B C 1
ATOM 3585 O O . PRO B 1 128 ? 22.793 79.022 18.630 1.00 25.83 128 PRO B O 1
ATOM 3589 N N . TYR B 1 129 ? 22.901 77.041 19.702 1.00 19.59 129 TYR B N 1
ATOM 3590 C CA . TYR B 1 129 ? 24.035 76.545 18.928 1.00 22.22 129 TYR B CA 1
ATOM 3591 C C . TYR B 1 129 ? 23.824 75.086 18.593 1.00 23.08 129 TYR B C 1
ATOM 3592 O O . TYR B 1 129 ? 22.893 74.458 19.096 1.00 23.43 129 TYR B O 1
ATOM 3601 N N . GLU B 1 130 ? 24.664 74.553 17.713 1.00 27.48 130 GLU B N 1
ATOM 3602 C CA . GLU B 1 130 ? 24.526 73.168 17.297 1.00 26.32 130 GLU B CA 1
ATOM 3603 C C . GLU B 1 130 ? 25.776 72.333 17.459 1.00 25.63 130 GLU B C 1
ATOM 3604 O O . GLU B 1 130 ? 26.896 72.810 17.290 1.00 27.21 130 GLU B O 1
ATOM 3610 N N . LEU B 1 131 ? 25.563 71.071 17.796 1.00 26.06 131 LEU B N 1
ATOM 3611 C CA . LEU B 1 131 ? 26.642 70.115 17.948 1.00 24.00 131 LEU B CA 1
ATOM 3612 C C . LEU B 1 131 ? 26.338 69.027 16.925 1.00 24.74 131 LEU B C 1
ATOM 3613 O O . LEU B 1 131 ? 25.173 68.646 16.733 1.00 23.64 131 LEU B O 1
ATOM 3618 N N . LYS B 1 132 ? 27.370 68.547 16.244 1.00 21.83 132 LYS B N 1
ATOM 3619 C CA . LYS B 1 132 ? 27.172 67.524 15.231 1.00 20.36 132 LYS B CA 1
ATOM 3620 C C . LYS B 1 132 ? 28.325 66.538 15.133 1.00 20.51 132 LYS B C 1
ATOM 3621 O O . LYS B 1 132 ? 29.495 66.921 15.191 1.00 21.43 132 LYS B O 1
ATOM 3627 N N . ASP B 1 133 ? 27.977 65.258 15.065 1.00 19.97 133 ASP B N 1
ATOM 3628 C CA . ASP B 1 133 ? 28.957 64.195 14.901 1.00 16.81 133 ASP B CA 1
ATOM 3629 C C . ASP B 1 133 ? 28.328 63.064 14.084 1.00 18.77 133 ASP B C 1
ATOM 3630 O O . ASP B 1 133 ? 27.249 63.247 13.509 1.00 21.70 133 ASP B O 1
ATOM 3635 N N . GLU B 1 134 ? 28.990 61.914 14.005 1.00 17.38 134 GLU B N 1
ATOM 3636 C CA . GLU B 1 134 ? 28.480 60.802 13.212 1.00 22.88 134 GLU B CA 1
ATOM 3637 C C . GLU B 1 134 ? 27.059 60.357 13.583 1.00 25.27 134 GLU B C 1
ATOM 3638 O O . GLU B 1 134 ? 26.350 59.770 12.761 1.00 26.05 134 GLU B O 1
ATOM 3644 N N . HIS B 1 135 ? 26.634 60.674 14.803 1.00 23.36 135 HIS B N 1
ATOM 3645 C CA . HIS B 1 135 ? 25.318 60.279 15.284 1.00 19.69 135 HIS B CA 1
ATOM 3646 C C . HIS B 1 135 ? 24.222 61.308 15.087 1.00 17.77 135 HIS B C 1
ATOM 3647 O O . HIS B 1 135 ? 23.084 61.082 15.495 1.00 20.62 135 HIS B O 1
ATOM 3654 N N . GLY B 1 136 ? 24.558 62.449 14.502 1.00 18.65 136 GLY B N 1
ATOM 3655 C CA . GLY B 1 136 ? 23.546 63.460 14.266 1.00 17.35 136 GLY B CA 1
ATOM 3656 C C . GLY B 1 136 ? 23.821 64.849 14.798 1.00 17.88 136 GLY B C 1
ATOM 3657 O O . GLY B 1 136 ? 24.932 65.164 15.235 1.00 17.25 136 GLY B O 1
ATOM 3658 N N . THR B 1 137 ? 22.773 65.665 14.788 1.00 18.45 137 THR B N 1
ATOM 3659 C CA . THR B 1 137 ? 22.822 67.047 15.244 1.00 20.80 137 THR B CA 1
ATOM 3660 C C . THR B 1 137 ? 21.939 67.251 16.478 1.00 22.26 137 THR B C 1
ATOM 3661 O O . THR B 1 137 ? 20.935 66.561 16.664 1.00 25.77 137 THR B O 1
ATOM 3665 N N . VAL B 1 138 ? 22.360 68.168 17.343 1.00 23.33 138 VAL B N 1
ATOM 3666 C CA . VAL B 1 138 ? 21.632 68.516 18.558 1.00 19.51 138 VAL B CA 1
ATOM 3667 C C . VAL B 1 138 ? 21.730 70.034 18.708 1.00 18.45 138 VAL B C 1
ATOM 3668 O O . VAL B 1 138 ? 22.819 70.600 18.595 1.00 20.19 138 VAL B O 1
ATOM 3672 N N . VAL B 1 139 ? 20.589 70.696 18.880 1.00 17.09 139 VAL B N 1
ATOM 3673 C CA . VAL B 1 139 ? 20.564 72.151 19.059 1.00 16.73 139 VAL B CA 1
ATOM 3674 C C . VAL B 1 139 ? 20.406 72.427 20.556 1.00 17.63 139 VAL B C 1
ATOM 3675 O O . VAL B 1 139 ? 19.484 71.916 21.204 1.00 12.61 139 VAL B O 1
ATOM 3679 N N . LEU B 1 140 ? 21.333 73.202 21.106 1.00 14.13 140 LEU B N 1
ATOM 3680 C CA . LEU B 1 140 ? 21.322 73.533 22.521 1.00 15.54 140 LEU B CA 1
ATOM 3681 C C . LEU B 1 140 ? 21.182 75.030 22.761 1.00 19.84 140 LEU B C 1
ATOM 3682 O O . LEU B 1 140 ? 21.729 75.839 22.012 1.00 23.55 140 LEU B O 1
ATOM 3687 N N . ALA B 1 141 ? 20.472 75.386 23.824 1.00 17.49 141 ALA B N 1
ATOM 3688 C CA . ALA B 1 141 ? 20.267 76.776 24.217 1.00 21.71 141 ALA B CA 1
ATOM 3689 C C . ALA B 1 141 ? 20.135 76.741 25.735 1.00 23.56 141 ALA B C 1
ATOM 3690 O O . ALA B 1 141 ? 19.719 75.725 26.284 1.00 26.65 141 ALA B O 1
ATOM 3692 N N . ALA B 1 142 ? 20.507 77.820 26.420 1.00 19.47 142 ALA B N 1
ATOM 3693 C CA . ALA B 1 142 ? 20.408 77.839 27.876 1.00 14.84 142 ALA B CA 1
ATOM 3694 C C . ALA B 1 142 ? 20.017 79.182 28.463 1.00 16.05 142 ALA B C 1
ATOM 3695 O O . ALA B 1 142 ? 20.439 80.235 27.990 1.00 20.09 142 ALA B O 1
ATOM 3697 N N . ILE B 1 143 ? 19.184 79.131 29.493 1.00 18.76 143 ILE B N 1
ATOM 3698 C CA . ILE B 1 143 ? 18.732 80.327 30.195 1.00 15.31 143 ILE B CA 1
ATOM 3699 C C . ILE B 1 143 ? 19.067 80.149 31.674 1.00 13.75 143 ILE B C 1
ATOM 3700 O O . ILE B 1 143 ? 19.322 79.034 32.124 1.00 13.36 143 ILE B O 1
ATOM 3705 N N . ALA B 1 144 ? 19.084 81.240 32.428 1.00 12.67 144 ALA B N 1
ATOM 3706 C CA . ALA B 1 144 ? 19.408 81.151 33.846 1.00 17.08 144 ALA B CA 1
ATOM 3707 C C . ALA B 1 144 ? 18.199 81.051 34.766 1.00 16.21 144 ALA B C 1
ATOM 3708 O O . ALA B 1 144 ? 17.146 81.611 34.477 1.00 20.15 144 ALA B O 1
ATOM 3710 N N . THR B 1 145 ? 18.330 80.265 35.828 1.00 15.77 145 THR B N 1
ATOM 3711 C CA . THR B 1 145 ? 17.275 80.161 36.830 1.00 17.36 145 THR B CA 1
ATOM 3712 C C . THR B 1 145 ? 17.934 80.552 38.163 1.00 13.87 145 THR B C 1
ATOM 3713 O O . THR B 1 145 ? 18.974 81.217 38.148 1.00 16.53 145 THR B O 1
ATOM 3717 N N . TYR B 1 146 ? 17.349 80.184 39.298 1.00 12.85 146 TYR B N 1
ATOM 3718 C CA . TYR B 1 146 ? 17.903 80.566 40.608 1.00 14.25 146 TYR B CA 1
ATOM 3719 C C . TYR B 1 146 ? 19.387 80.281 40.885 1.00 16.58 146 TYR B C 1
ATOM 3720 O O . TYR B 1 146 ? 19.962 79.319 40.357 1.00 16.74 146 TYR B O 1
ATOM 3729 N N . GLY B 1 147 ? 19.973 81.102 41.760 1.00 18.98 147 GLY B N 1
ATOM 3730 C CA . GLY B 1 147 ? 21.375 80.974 42.139 1.00 16.80 147 GLY B CA 1
ATOM 3731 C C . GLY B 1 147 ? 22.305 80.951 40.942 1.00 19.81 147 GLY B C 1
ATOM 3732 O O . GLY B 1 147 ? 22.342 81.897 40.157 1.00 22.00 147 GLY B O 1
ATOM 3733 N N . LYS B 1 148 ? 23.054 79.861 40.805 1.00 23.21 148 LYS B N 1
ATOM 3734 C CA . LYS B 1 148 ? 23.975 79.674 39.685 1.00 20.29 148 LYS B CA 1
ATOM 3735 C C . LYS B 1 148 ? 23.485 78.547 38.761 1.00 18.91 148 LYS B C 1
ATOM 3736 O O . LYS B 1 148 ? 24.223 78.113 37.884 1.00 19.49 148 LYS B O 1
ATOM 3742 N N . THR B 1 149 ? 22.245 78.090 38.943 1.00 16.69 149 THR B N 1
ATOM 3743 C CA . THR B 1 149 ? 21.684 77.001 38.139 1.00 17.65 149 THR B CA 1
ATOM 3744 C C . THR B 1 149 ? 21.128 77.455 36.791 1.00 17.09 149 THR B C 1
ATOM 3745 O O . THR B 1 149 ? 20.616 78.568 36.668 1.00 17.05 149 THR B O 1
ATOM 3749 N N . ARG B 1 150 ? 21.275 76.607 35.774 1.00 14.77 150 ARG B N 1
ATOM 3750 C CA . ARG B 1 150 ? 20.763 76.903 34.432 1.00 15.59 150 ARG B CA 1
ATOM 3751 C C . ARG B 1 150 ? 19.845 75.792 33.927 1.00 19.02 150 ARG B C 1
ATOM 3752 O O . ARG B 1 150 ? 19.713 74.737 34.555 1.00 17.86 150 ARG B O 1
ATOM 3760 N N . HIS B 1 151 ? 19.149 76.082 32.834 1.00 16.36 151 HIS B N 1
ATOM 3761 C CA . HIS B 1 151 ? 18.266 75.132 32.185 1.00 12.73 151 HIS B CA 1
ATOM 3762 C C . HIS B 1 151 ? 18.740 75.103 30.743 1.00 14.06 151 HIS B C 1
ATOM 3763 O O . HIS B 1 151 ? 18.612 76.099 30.025 1.00 16.78 151 HIS B O 1
ATOM 3770 N N . THR B 1 152 ? 19.354 74.004 30.330 1.00 12.29 152 THR B N 1
ATOM 3771 C CA . THR B 1 152 ? 19.783 73.884 28.957 1.00 9.93 152 THR B CA 1
ATOM 3772 C C . THR B 1 152 ? 18.573 73.318 28.232 1.00 15.69 152 THR B C 1
ATOM 3773 O O . THR B 1 152 ? 17.959 72.352 28.695 1.00 18.28 152 THR B O 1
ATOM 3777 N N . LEU B 1 153 ? 18.183 73.971 27.144 1.00 15.96 153 LEU B N 1
ATOM 3778 C CA . LEU B 1 153 ? 17.053 73.549 26.327 1.00 14.77 153 LEU B CA 1
ATOM 3779 C C . LEU B 1 153 ? 17.662 72.682 25.235 1.00 17.39 153 LEU B C 1
ATOM 3780 O O . LEU B 1 153 ? 18.447 73.165 24.420 1.00 18.66 153 LEU B O 1
ATOM 3785 N N . VAL B 1 154 ? 17.328 71.395 25.252 1.00 19.73 154 VAL B N 1
ATOM 3786 C CA . VAL B 1 154 ? 17.895 70.433 24.313 1.00 19.00 154 VAL B CA 1
ATOM 3787 C C . VAL B 1 154 ? 16.969 69.825 23.268 1.00 20.00 154 VAL B C 1
ATOM 3788 O O . VAL B 1 154 ? 16.040 69.087 23.609 1.00 20.99 154 VAL B O 1
ATOM 3792 N N . ASP B 1 155 ? 17.256 70.104 21.997 1.00 20.00 155 ASP B N 1
ATOM 3793 C CA . ASP B 1 155 ? 16.510 69.538 20.878 1.00 19.80 155 ASP B CA 1
ATOM 3794 C C . ASP B 1 155 ? 17.420 68.458 20.290 1.00 19.92 155 ASP B C 1
ATOM 3795 O O . ASP B 1 155 ? 18.336 68.756 19.520 1.00 21.77 155 ASP B O 1
ATOM 3800 N N . ARG B 1 156 ? 17.172 67.217 20.684 1.00 17.77 156 ARG B N 1
ATOM 3801 C CA . ARG B 1 156 ? 17.947 66.069 20.223 1.00 14.24 156 ARG B CA 1
ATOM 3802 C C . ARG B 1 156 ? 17.154 65.196 19.251 1.00 15.42 156 ARG B C 1
ATOM 3803 O O . ARG B 1 156 ? 17.453 64.011 19.085 1.00 15.41 156 ARG B O 1
ATOM 3811 N N . THR B 1 157 ? 16.146 65.776 18.608 1.00 18.01 157 THR B N 1
ATOM 3812 C CA . THR B 1 157 ? 15.331 65.033 17.648 1.00 18.24 157 THR B CA 1
ATOM 3813 C C . THR B 1 157 ? 16.164 64.504 16.474 1.00 19.14 157 THR B C 1
ATOM 3814 O O . THR B 1 157 ? 15.836 63.468 15.894 1.00 24.33 157 THR B O 1
ATOM 3818 N N . GLY B 1 158 ? 17.268 65.182 16.165 1.00 18.03 158 GLY B N 1
ATOM 3819 C CA . GLY B 1 158 ? 18.126 64.747 15.076 1.00 16.71 158 GLY B CA 1
ATOM 3820 C C . GLY B 1 158 ? 19.386 63.991 15.479 1.00 21.11 158 GLY B C 1
ATOM 3821 O O . GLY B 1 158 ? 20.304 63.838 14.665 1.00 18.79 158 GLY B O 1
ATOM 3822 N N . TYR B 1 159 ? 19.415 63.475 16.707 1.00 19.32 159 TYR B N 1
ATOM 3823 C CA . TYR B 1 159 ? 20.573 62.743 17.222 1.00 19.55 159 TYR B CA 1
ATOM 3824 C C . TYR B 1 159 ? 20.165 61.396 17.815 1.00 19.70 159 TYR B C 1
ATOM 3825 O O . TYR B 1 159 ? 19.125 61.287 18.468 1.00 20.20 159 TYR B O 1
ATOM 3834 N N . ASP B 1 160 ? 21.003 60.387 17.593 1.00 21.97 160 ASP B N 1
ATOM 3835 C CA . ASP B 1 160 ? 20.754 59.025 18.077 1.00 22.84 160 ASP B CA 1
ATOM 3836 C C . ASP B 1 160 ? 21.940 58.439 18.843 1.00 19.52 160 ASP B C 1
ATOM 3837 O O . ASP B 1 160 ? 21.942 57.255 19.180 1.00 21.39 160 ASP B O 1
ATOM 3842 N N . GLY B 1 161 ? 22.950 59.261 19.107 1.00 20.93 161 GLY B N 1
ATOM 3843 C CA . GLY B 1 161 ? 24.138 58.792 19.806 1.00 23.48 161 GLY B CA 1
ATOM 3844 C C . GLY B 1 161 ? 24.024 58.543 21.301 1.00 25.08 161 GLY B C 1
ATOM 3845 O O . GLY B 1 161 ? 22.937 58.653 21.872 1.00 30.43 161 GLY B O 1
ATOM 3846 N N . PRO B 1 162 ? 25.155 58.277 21.974 1.00 22.40 162 PRO B N 1
ATOM 3847 C CA . PRO B 1 162 ? 25.263 57.991 23.413 1.00 20.38 162 PRO B CA 1
ATOM 3848 C C . PRO B 1 162 ? 24.677 59.029 24.376 1.00 19.07 162 PRO B C 1
ATOM 3849 O O . PRO B 1 162 ? 24.111 58.660 25.404 1.00 19.06 162 PRO B O 1
ATOM 3853 N N . TYR B 1 163 ? 24.852 60.317 24.074 1.00 16.16 163 TYR B N 1
ATOM 3854 C CA . TYR B 1 163 ? 24.323 61.391 24.921 1.00 14.55 163 TYR B CA 1
ATOM 3855 C C . TYR B 1 163 ? 24.287 62.715 24.165 1.00 15.38 163 TYR B C 1
ATOM 3856 O O . TYR B 1 163 ? 23.214 63.253 23.904 1.00 16.18 163 TYR B O 1
ATOM 3865 N N . LEU B 1 164 ? 25.463 63.256 23.864 1.00 14.68 164 LEU B N 1
ATOM 3866 C CA . LEU B 1 164 ? 25.601 64.494 23.101 1.00 16.52 164 LEU B CA 1
ATOM 3867 C C . LEU B 1 164 ? 26.836 64.326 22.228 1.00 19.09 164 LEU B C 1
ATOM 3868 O O . LEU B 1 164 ? 27.724 63.536 22.553 1.00 21.78 164 LEU B O 1
ATOM 3873 N N . PRO B 1 165 ? 26.887 65.020 21.077 1.00 19.12 165 PRO B N 1
ATOM 3874 C CA . PRO B 1 165 ? 28.055 64.911 20.197 1.00 18.17 165 PRO B CA 1
ATOM 3875 C C . PRO B 1 165 ? 29.316 65.240 21.000 1.00 20.03 165 PRO B C 1
ATOM 3876 O O . PRO B 1 165 ? 29.350 66.225 21.747 1.00 22.02 165 PRO B O 1
ATOM 3880 N N . GLY B 1 166 ? 30.317 64.371 20.905 1.00 21.02 166 GLY B N 1
ATOM 3881 C CA . GLY B 1 166 ? 31.548 64.568 21.655 1.00 16.16 166 GLY B CA 1
ATOM 3882 C C . GLY B 1 166 ? 31.665 63.496 22.726 1.00 19.13 166 GLY B C 1
ATOM 3883 O O . GLY B 1 166 ? 32.747 63.246 23.270 1.00 23.96 166 GLY B O 1
ATOM 3884 N N . TYR B 1 167 ? 30.530 62.893 23.071 1.00 17.97 167 TYR B N 1
ATOM 3885 C CA . TYR B 1 167 ? 30.497 61.820 24.054 1.00 15.60 167 TYR B CA 1
ATOM 3886 C C . TYR B 1 167 ? 30.613 60.503 23.322 1.00 13.97 167 TYR B C 1
ATOM 3887 O O . TYR B 1 167 ? 30.123 60.359 22.208 1.00 12.08 167 TYR B O 1
ATOM 3896 N N . VAL B 1 168 ? 31.256 59.544 23.965 1.00 14.31 168 VAL B N 1
ATOM 3897 C CA . VAL B 1 168 ? 31.458 58.231 23.390 1.00 13.88 168 VAL B CA 1
ATOM 3898 C C . VAL B 1 168 ? 30.789 57.205 24.290 1.00 14.08 168 VAL B C 1
ATOM 3899 O O . VAL B 1 168 ? 30.694 57.398 25.498 1.00 18.35 168 VAL B O 1
ATOM 3903 N N . ALA B 1 169 ? 30.276 56.136 23.694 1.00 15.19 169 ALA B N 1
ATOM 3904 C CA . ALA B 1 169 ? 29.636 55.080 24.459 1.00 12.27 169 ALA B CA 1
ATOM 3905 C C . ALA B 1 169 ? 30.627 54.549 25.485 1.00 12.91 169 ALA B C 1
ATOM 3906 O O . ALA B 1 169 ? 31.833 54.553 25.247 1.00 17.68 169 ALA B O 1
ATOM 3908 N N . ALA B 1 170 ? 30.122 54.141 26.637 1.00 16.46 170 ALA B N 1
ATOM 3909 C CA . ALA B 1 170 ? 30.960 53.603 27.703 1.00 16.60 170 ALA B CA 1
ATOM 3910 C C . ALA B 1 170 ? 30.244 52.406 28.309 1.00 14.73 170 ALA B C 1
ATOM 3911 O O . ALA B 1 170 ? 29.028 52.287 28.197 1.00 15.77 170 ALA B O 1
ATOM 3913 N N . ALA B 1 171 ? 31.003 51.510 28.928 1.00 14.60 171 ALA B N 1
ATOM 3914 C CA . ALA B 1 171 ? 30.443 50.310 29.531 1.00 15.67 171 ALA B CA 1
ATOM 3915 C C . ALA B 1 171 ? 30.218 50.479 31.029 1.00 17.04 171 ALA B C 1
ATOM 3916 O O . ALA B 1 171 ? 30.966 51.192 31.696 1.00 18.37 171 ALA B O 1
ATOM 3918 N N . PRO B 1 172 ? 29.188 49.806 31.581 1.00 18.04 172 PRO B N 1
ATOM 3919 C CA . PRO B 1 172 ? 28.877 49.888 33.013 1.00 15.70 172 PRO B CA 1
ATOM 3920 C C . PRO B 1 172 ? 30.107 49.590 33.855 1.00 15.86 172 PRO B C 1
ATOM 3921 O O . PRO B 1 172 ? 30.847 48.652 33.570 1.00 17.65 172 PRO B O 1
ATOM 3925 N N . ILE B 1 173 ? 30.334 50.408 34.872 1.00 15.03 173 ILE B N 1
ATOM 3926 C CA . ILE B 1 173 ? 31.473 50.248 35.765 1.00 12.99 173 ILE B CA 1
ATOM 3927 C C . ILE B 1 173 ? 31.383 48.931 36.531 1.00 15.88 173 ILE B C 1
ATOM 3928 O O . ILE B 1 173 ? 32.396 48.293 36.801 1.00 19.17 173 ILE B O 1
ATOM 3933 N N . VAL B 1 174 ? 30.161 48.495 36.813 1.00 17.67 174 VAL B N 1
ATOM 3934 C CA . VAL B 1 174 ? 29.916 47.233 37.508 1.00 14.55 174 VAL B CA 1
ATOM 3935 C C . VAL B 1 174 ? 28.645 46.587 36.948 1.00 18.17 174 VAL B C 1
ATOM 3936 O O . VAL B 1 174 ? 27.906 47.196 36.167 1.00 16.38 174 VAL B O 1
ATOM 3940 N N . GLU B 1 175 ? 28.404 45.344 37.344 1.00 15.83 175 GLU B N 1
ATOM 3941 C CA . GLU B 1 175 ? 27.222 44.613 36.921 1.00 19.45 175 GLU B CA 1
ATOM 3942 C C . GLU B 1 175 ? 26.013 45.355 37.501 1.00 20.17 175 GLU B C 1
ATOM 3943 O O . GLU B 1 175 ? 26.026 45.720 38.674 1.00 24.04 175 GLU B O 1
ATOM 3949 N N . PRO B 1 176 ? 24.991 45.646 36.675 1.00 18.58 176 PRO B N 1
ATOM 3950 C CA . PRO B 1 176 ? 23.817 46.351 37.209 1.00 18.82 176 PRO B CA 1
ATOM 3951 C C . PRO B 1 176 ? 23.114 45.498 38.269 1.00 19.31 176 PRO B C 1
ATOM 3952 O O . PRO B 1 176 ? 23.243 44.265 38.265 1.00 20.85 176 PRO B O 1
ATOM 3956 N N . PRO B 1 177 ? 22.394 46.142 39.209 1.00 18.57 177 PRO B N 1
ATOM 3957 C CA . PRO B 1 177 ? 21.711 45.336 40.228 1.00 21.65 177 PRO B CA 1
ATOM 3958 C C . PRO B 1 177 ? 20.591 44.505 39.603 1.00 25.79 177 PRO B C 1
ATOM 3959 O O . PRO B 1 177 ? 20.089 44.836 38.526 1.00 26.84 177 PRO B O 1
ATOM 3963 N N . ALA B 1 178 ? 20.253 43.394 40.248 1.00 28.85 178 ALA B N 1
ATOM 3964 C CA . ALA B 1 178 ? 19.213 42.492 39.751 1.00 27.72 178 ALA B CA 1
ATOM 3965 C C . ALA B 1 178 ? 17.910 43.212 39.435 1.00 28.67 178 ALA B C 1
ATOM 3966 O O . ALA B 1 178 ? 17.322 43.020 38.364 1.00 26.41 178 ALA B O 1
ATOM 3968 N N . HIS B 1 179 ? 17.491 44.067 40.363 1.00 29.55 179 HIS B N 1
ATOM 3969 C CA . HIS B 1 179 ? 16.265 44.844 40.229 1.00 27.44 179 HIS B CA 1
ATOM 3970 C C . HIS B 1 179 ? 16.639 46.309 40.065 1.00 23.86 179 HIS B C 1
ATOM 3971 O O . HIS B 1 179 ? 17.399 46.842 40.867 1.00 22.22 179 HIS B O 1
ATOM 3978 N N . ARG B 1 180 ? 16.129 46.955 39.019 1.00 26.25 180 ARG B N 1
ATOM 3979 C CA . ARG B 1 180 ? 16.404 48.373 38.787 1.00 25.15 180 ARG B CA 1
ATOM 3980 C C . ARG B 1 180 ? 15.999 49.191 40.007 1.00 21.49 180 ARG B C 1
ATOM 3981 O O . ARG B 1 180 ? 14.893 49.036 40.515 1.00 21.95 180 ARG B O 1
ATOM 3989 N N . THR B 1 181 ? 16.889 50.061 40.467 1.00 18.28 181 THR B N 1
ATOM 3990 C CA . THR B 1 181 ? 16.609 50.897 41.630 1.00 15.68 181 THR B CA 1
ATOM 3991 C C . THR B 1 181 ? 15.556 51.984 41.374 1.00 16.05 181 THR B C 1
ATOM 3992 O O . THR B 1 181 ? 14.734 52.281 42.241 1.00 18.10 181 THR B O 1
ATOM 3996 N N . PHE B 1 182 ? 15.612 52.595 40.197 1.00 15.15 182 PHE B N 1
ATOM 3997 C CA . PHE B 1 182 ? 14.648 53.617 39.798 1.00 14.58 182 PHE B CA 1
ATOM 3998 C C . PHE B 1 182 ? 14.593 53.698 38.277 1.00 14.70 182 PHE B C 1
ATOM 3999 O O . PHE B 1 182 ? 15.481 53.179 37.597 1.00 15.48 182 PHE B O 1
ATOM 4007 N N . GLN B 1 183 ? 13.555 54.327 37.738 1.00 13.39 183 GLN B N 1
ATOM 4008 C CA . GLN B 1 183 ? 13.393 54.382 36.289 1.00 15.53 183 GLN B CA 1
ATOM 4009 C C . GLN B 1 183 ? 13.071 55.738 35.689 1.00 14.12 183 GLN B C 1
ATOM 4010 O O . GLN B 1 183 ? 12.922 55.853 34.470 1.00 15.70 183 GLN B O 1
ATOM 4016 N N . ALA B 1 184 ? 12.941 56.753 36.533 1.00 13.56 184 ALA B N 1
ATOM 4017 C CA . ALA B 1 184 ? 12.614 58.091 36.058 1.00 9.46 184 ALA B CA 1
ATOM 4018 C C . ALA B 1 184 ? 12.773 59.150 37.136 1.00 7.29 184 ALA B C 1
ATOM 4019 O O . ALA B 1 184 ? 12.948 58.846 38.323 1.00 8.31 184 ALA B O 1
ATOM 4021 N N . ILE B 1 185 ? 12.751 60.400 36.691 1.00 6.85 185 ILE B N 1
ATOM 4022 C CA . ILE B 1 185 ? 12.856 61.557 37.562 1.00 9.37 185 ILE B CA 1
ATOM 4023 C C . ILE B 1 185 ? 11.436 62.084 37.735 1.00 14.32 185 ILE B C 1
ATOM 4024 O O . ILE B 1 185 ? 10.769 62.404 36.748 1.00 15.13 185 ILE B O 1
ATOM 4029 N N . ASP B 1 186 ? 10.962 62.113 38.978 1.00 14.59 186 ASP B N 1
ATOM 4030 C CA . ASP B 1 186 ? 9.617 62.589 39.294 1.00 13.88 186 ASP B CA 1
ATOM 4031 C C . ASP B 1 186 ? 9.569 64.119 39.409 1.00 14.53 186 ASP B C 1
ATOM 4032 O O . ASP B 1 186 ? 8.702 64.761 38.809 1.00 19.69 186 ASP B O 1
ATOM 4037 N N . HIS B 1 187 ? 10.477 64.689 40.204 1.00 14.87 187 HIS B N 1
ATOM 4038 C CA . HIS B 1 187 ? 10.565 66.139 40.390 1.00 14.51 187 HIS B CA 1
ATOM 4039 C C . HIS B 1 187 ? 11.957 66.616 40.800 1.00 13.21 187 HIS B C 1
ATOM 4040 O O . HIS B 1 187 ? 12.779 65.832 41.271 1.00 13.78 187 HIS B O 1
ATOM 4047 N N . CYS B 1 188 ? 12.221 67.899 40.564 1.00 14.34 188 CYS B N 1
ATOM 4048 C CA . CYS B 1 188 ? 13.496 68.531 40.888 1.00 14.25 188 CYS B CA 1
ATOM 4049 C C . CYS B 1 188 ? 13.208 69.759 41.745 1.00 13.53 188 CYS B C 1
ATOM 4050 O O . CYS B 1 188 ? 12.627 70.742 41.270 1.00 12.43 188 CYS B O 1
ATOM 4053 N N . VAL B 1 189 ? 13.624 69.691 43.008 1.00 14.47 189 VAL B N 1
ATOM 4054 C CA . VAL B 1 189 ? 13.390 70.752 43.991 1.00 9.98 189 VAL B CA 1
ATOM 4055 C C . VAL B 1 189 ? 14.509 71.777 44.174 1.00 10.05 189 VAL B C 1
ATOM 4056 O O . VAL B 1 189 ? 15.672 71.420 44.340 1.00 15.07 189 VAL B O 1
ATOM 4060 N N . GLY B 1 190 ? 14.128 73.051 44.194 1.00 11.93 190 GLY B N 1
ATOM 4061 C CA . GLY B 1 190 ? 15.085 74.127 44.368 1.00 8.99 190 GLY B CA 1
ATOM 4062 C C . GLY B 1 190 ? 14.824 74.912 45.636 1.00 15.31 190 GLY B C 1
ATOM 4063 O O . GLY B 1 190 ? 13.674 75.161 45.998 1.00 15.21 190 GLY B O 1
ATOM 4064 N N . ASN B 1 191 ? 15.899 75.245 46.346 1.00 19.25 191 ASN B N 1
ATOM 4065 C CA . ASN B 1 191 ? 15.821 76.032 47.574 1.00 19.72 191 ASN B CA 1
ATOM 4066 C C . ASN B 1 191 ? 16.241 77.457 47.240 1.00 22.47 191 ASN B C 1
ATOM 4067 O O . ASN B 1 191 ? 17.295 77.682 46.630 1.00 24.89 191 ASN B O 1
ATOM 4072 N N . VAL B 1 192 ? 15.415 78.417 47.629 1.00 21.35 192 VAL B N 1
ATOM 4073 C CA . VAL B 1 192 ? 15.719 79.816 47.383 1.00 18.63 192 VAL B CA 1
ATOM 4074 C C . VAL B 1 192 ? 15.650 80.580 48.698 1.00 16.86 192 VAL B C 1
ATOM 4075 O O . VAL B 1 192 ? 15.218 80.044 49.724 1.00 15.80 192 VAL B O 1
ATOM 4079 N N . GLU B 1 193 ? 16.116 81.817 48.679 1.00 18.57 193 GLU B N 1
ATOM 4080 C CA . GLU B 1 193 ? 16.131 82.639 49.879 1.00 22.02 193 GLU B CA 1
ATOM 4081 C C . GLU B 1 193 ? 14.722 83.020 50.313 1.00 22.33 193 GLU B C 1
ATOM 4082 O O . GLU B 1 193 ? 13.788 82.976 49.512 1.00 22.91 193 GLU B O 1
ATOM 4088 N N . LEU B 1 194 ? 14.568 83.386 51.581 1.00 22.51 194 LEU B N 1
ATOM 4089 C CA . LEU B 1 194 ? 13.270 83.799 52.106 1.00 25.56 194 LEU B CA 1
ATOM 4090 C C . LEU B 1 194 ? 12.784 85.017 51.308 1.00 28.35 194 LEU B C 1
ATOM 4091 O O . LEU B 1 194 ? 13.544 85.961 51.078 1.00 28.79 194 LEU B O 1
ATOM 4096 N N . GLY B 1 195 ? 11.546 84.950 50.828 1.00 27.04 195 GLY B N 1
ATOM 4097 C CA . GLY B 1 195 ? 10.986 86.040 50.044 1.00 24.64 195 GLY B CA 1
ATOM 4098 C C . GLY B 1 195 ? 11.141 85.890 48.538 1.00 26.11 195 GLY B C 1
ATOM 4099 O O . GLY B 1 195 ? 10.559 86.663 47.765 1.00 27.47 195 GLY B O 1
ATOM 4100 N N . ARG B 1 196 ? 11.900 84.884 48.110 1.00 24.49 196 ARG B N 1
ATOM 4101 C CA . ARG B 1 196 ? 12.137 84.652 46.688 1.00 24.83 196 ARG B CA 1
ATOM 4102 C C . ARG B 1 196 ? 11.329 83.496 46.059 1.00 24.25 196 ARG B C 1
ATOM 4103 O O . ARG B 1 196 ? 11.386 83.305 44.846 1.00 25.03 196 ARG B O 1
ATOM 4111 N N . MET B 1 197 ? 10.554 82.759 46.858 1.00 22.60 197 MET B N 1
ATOM 4112 C CA . MET B 1 197 ? 9.754 81.632 46.349 1.00 22.17 197 MET B CA 1
ATOM 4113 C C . MET B 1 197 ? 8.725 82.001 45.280 1.00 22.10 197 MET B C 1
ATOM 4114 O O . MET B 1 197 ? 8.709 81.409 44.199 1.00 21.97 197 MET B O 1
ATOM 4119 N N . ASN B 1 198 ? 7.844 82.944 45.606 1.00 22.33 198 ASN B N 1
ATOM 4120 C CA . ASN B 1 198 ? 6.801 83.383 44.677 1.00 22.38 198 ASN B CA 1
ATOM 4121 C C . ASN B 1 198 ? 7.358 84.007 43.407 1.00 20.36 198 ASN B C 1
ATOM 4122 O O . ASN B 1 198 ? 6.731 83.962 42.351 1.00 21.51 198 ASN B O 1
ATOM 4127 N N . GLU B 1 199 ? 8.554 84.571 43.521 1.00 23.50 199 GLU B N 1
ATOM 4128 C CA . GLU B 1 199 ? 9.236 85.196 42.404 1.00 24.23 199 GLU B CA 1
ATOM 4129 C C . GLU B 1 199 ? 9.652 84.133 41.388 1.00 23.61 199 GLU B C 1
ATOM 4130 O O . GLU B 1 199 ? 9.450 84.309 40.186 1.00 26.07 199 GLU B O 1
ATOM 4136 N N . TRP B 1 200 ? 10.189 83.016 41.878 1.00 22.42 200 TRP B N 1
ATOM 4137 C CA . TRP B 1 200 ? 10.623 81.923 41.008 1.00 21.87 200 TRP B CA 1
ATOM 4138 C C . TRP B 1 200 ? 9.450 81.120 40.472 1.00 22.25 200 TRP B C 1
ATOM 4139 O O . TRP B 1 200 ? 9.521 80.529 39.391 1.00 24.14 200 TRP B O 1
ATOM 4150 N N . VAL B 1 201 ? 8.361 81.122 41.231 1.00 21.78 201 VAL B N 1
ATOM 4151 C CA . VAL B 1 201 ? 7.141 80.442 40.837 1.00 17.76 201 VAL B CA 1
ATOM 4152 C C . VAL B 1 201 ? 6.549 81.217 39.654 1.00 18.17 201 VAL B C 1
ATOM 4153 O O . VAL B 1 201 ? 6.166 80.633 38.643 1.00 17.29 201 VAL B O 1
ATOM 4157 N N . GLY B 1 202 ? 6.552 82.544 39.766 1.00 20.37 202 GLY B N 1
ATOM 4158 C CA . GLY B 1 202 ? 6.043 83.392 38.701 1.00 18.87 202 GLY B CA 1
ATOM 4159 C C . GLY B 1 202 ? 6.961 83.315 37.495 1.00 19.20 202 GLY B C 1
ATOM 4160 O O . GLY B 1 202 ? 6.502 83.395 36.357 1.00 21.21 202 GLY B O 1
ATOM 4161 N N . PHE B 1 203 ? 8.258 83.142 37.743 1.00 19.27 203 PHE B N 1
ATOM 4162 C CA . PHE B 1 203 ? 9.246 83.019 36.675 1.00 19.41 203 PHE B CA 1
ATOM 4163 C C . PHE B 1 203 ? 8.888 81.848 35.757 1.00 17.67 203 PHE B C 1
ATOM 4164 O O . PHE B 1 203 ? 8.843 82.013 34.545 1.00 20.77 203 PHE B O 1
ATOM 4172 N N . TYR B 1 204 ? 8.620 80.678 36.338 1.00 18.61 204 TYR B N 1
ATOM 4173 C CA . TYR B 1 204 ? 8.276 79.495 35.546 1.00 21.16 204 TYR B CA 1
ATOM 4174 C C . TYR B 1 204 ? 6.923 79.616 34.853 1.00 24.88 204 TYR B C 1
ATOM 4175 O O . TYR B 1 204 ? 6.729 79.058 33.772 1.00 26.61 204 TYR B O 1
ATOM 4184 N N . ASN B 1 205 ? 5.994 80.338 35.482 1.00 25.14 205 ASN B N 1
ATOM 4185 C CA . ASN B 1 205 ? 4.667 80.563 34.917 1.00 21.36 205 ASN B CA 1
ATOM 4186 C C . ASN B 1 205 ? 4.816 81.432 33.675 1.00 22.05 205 ASN B C 1
ATOM 4187 O O . ASN B 1 205 ? 4.237 81.138 32.635 1.00 23.64 205 ASN B O 1
ATOM 4192 N N . LYS B 1 206 ? 5.615 82.492 33.788 1.00 22.16 206 LYS B N 1
ATOM 4193 C CA . LYS B 1 206 ? 5.848 83.419 32.681 1.00 21.58 206 LYS B CA 1
ATOM 4194 C C . LYS B 1 206 ? 6.811 82.890 31.630 1.00 22.95 206 LYS B C 1
ATOM 4195 O O . LYS B 1 206 ? 6.442 82.702 30.474 1.00 26.83 206 LYS B O 1
ATOM 4197 N N . VAL B 1 207 ? 8.046 82.640 32.040 1.00 25.46 207 VAL B N 1
ATOM 4198 C CA . VAL B 1 207 ? 9.086 82.161 31.139 1.00 25.39 207 VAL B CA 1
ATOM 4199 C C . VAL B 1 207 ? 8.860 80.803 30.451 1.00 27.46 207 VAL B C 1
ATOM 4200 O O . VAL B 1 207 ? 9.224 80.638 29.278 1.00 24.35 207 VAL B O 1
ATOM 4204 N N . MET B 1 208 ? 8.233 79.855 31.144 1.00 26.33 208 MET B N 1
ATOM 4205 C CA . MET B 1 208 ? 8.005 78.527 30.563 1.00 28.28 208 MET B CA 1
ATOM 4206 C C . MET B 1 208 ? 6.535 78.143 30.405 1.00 28.34 208 MET B C 1
ATOM 4207 O O . MET B 1 208 ? 6.220 77.038 29.948 1.00 27.40 208 MET B O 1
ATOM 4212 N N . GLY B 1 209 ? 5.637 79.050 30.782 1.00 26.36 209 GLY B N 1
ATOM 4213 C CA . GLY B 1 209 ? 4.218 78.770 30.675 1.00 23.10 209 GLY B CA 1
ATOM 4214 C C . GLY B 1 209 ? 3.797 77.595 31.541 1.00 24.17 209 GLY B C 1
ATOM 4215 O O . GLY B 1 209 ? 2.852 76.874 31.215 1.00 24.73 209 GLY B O 1
ATOM 4216 N N . PHE B 1 210 ? 4.536 77.370 32.625 1.00 21.90 210 PHE B N 1
ATOM 4217 C CA . PHE B 1 210 ? 4.225 76.287 33.543 1.00 18.69 210 PHE B CA 1
ATOM 4218 C C . PHE B 1 210 ? 2.975 76.630 34.340 1.00 20.03 210 PHE B C 1
ATOM 4219 O O . PHE B 1 210 ? 2.486 77.759 34.290 1.00 20.46 210 PHE B O 1
ATOM 4227 N N . THR B 1 211 ? 2.468 75.652 35.077 1.00 23.82 211 THR B N 1
ATOM 4228 C CA . THR B 1 211 ? 1.251 75.805 35.866 1.00 25.60 211 THR B CA 1
ATOM 4229 C C . THR B 1 211 ? 1.467 75.383 37.321 1.00 26.70 211 THR B C 1
ATOM 4230 O O . THR B 1 211 ? 2.157 74.401 37.590 1.00 25.22 211 THR B O 1
ATOM 4234 N N . ASN B 1 212 ? 0.864 76.117 38.252 1.00 27.80 212 ASN B N 1
ATOM 4235 C CA . ASN B 1 212 ? 0.984 75.798 39.672 1.00 28.89 212 ASN B CA 1
ATOM 4236 C C . ASN B 1 212 ? 0.112 74.588 39.989 1.00 29.76 212 ASN B C 1
ATOM 4237 O O . ASN B 1 212 ? -1.058 74.549 39.612 1.00 33.98 212 ASN B O 1
ATOM 4242 N N . MET B 1 213 ? 0.692 73.589 40.646 1.00 31.90 213 MET B N 1
ATOM 4243 C CA . MET B 1 213 ? -0.044 72.384 41.028 1.00 31.79 213 MET B CA 1
ATOM 4244 C C . MET B 1 213 ? -0.860 72.672 42.287 1.00 32.59 213 MET B C 1
ATOM 4245 O O . MET B 1 213 ? -0.585 73.645 42.993 1.00 32.06 213 MET B O 1
ATOM 4250 N N . LYS B 1 214 ? -1.861 71.837 42.559 1.00 35.31 214 LYS B N 1
ATOM 4251 C CA . LYS B 1 214 ? -2.729 72.015 43.729 1.00 36.37 214 LYS B CA 1
ATOM 4252 C C . LYS B 1 214 ? -2.016 71.990 45.080 1.00 35.42 214 LYS B C 1
ATOM 4253 O O . LYS B 1 214 ? -2.307 72.793 45.964 1.00 32.36 214 LYS B O 1
ATOM 4255 N N . GLU B 1 215 ? -1.061 71.082 45.216 1.00 39.22 215 GLU B N 1
ATOM 4256 C CA . GLU B 1 215 ? -0.310 70.916 46.451 1.00 42.78 215 GLU B CA 1
ATOM 4257 C C . GLU B 1 215 ? 0.797 71.950 46.720 1.00 42.63 215 GLU B C 1
ATOM 4258 O O . GLU B 1 215 ? 1.689 72.164 45.893 1.00 40.17 215 GLU B O 1
ATOM 4260 N N . PHE B 1 216 ? 0.711 72.581 47.887 1.00 44.36 216 PHE B N 1
ATOM 4261 C CA . PHE B 1 216 ? 1.653 73.604 48.334 1.00 46.80 216 PHE B CA 1
ATOM 4262 C C . PHE B 1 216 ? 1.801 73.423 49.838 1.00 44.47 216 PHE B C 1
ATOM 4263 O O . PHE B 1 216 ? 0.918 72.855 50.488 1.00 45.41 216 PHE B O 1
ATOM 4271 N N . VAL B 1 217 ? 2.922 73.870 50.386 1.00 44.17 217 VAL B N 1
ATOM 4272 C CA . VAL B 1 217 ? 3.126 73.787 51.827 1.00 43.13 217 VAL B CA 1
ATOM 4273 C C . VAL B 1 217 ? 2.970 75.230 52.294 1.00 44.20 217 VAL B C 1
ATOM 4274 O O . VAL B 1 217 ? 3.843 76.070 52.058 1.00 41.20 217 VAL B O 1
ATOM 4278 N N . GLY B 1 218 ? 1.788 75.530 52.832 1.00 46.48 218 GLY B N 1
ATOM 4279 C CA . GLY B 1 218 ? 1.468 76.874 53.293 1.00 48.68 218 GLY B CA 1
ATOM 4280 C C . GLY B 1 218 ? 1.957 77.289 54.666 1.00 50.38 218 GLY B C 1
ATOM 4281 O O . GLY B 1 218 ? 2.577 76.502 55.375 1.00 52.30 218 GLY B O 1
ATOM 4282 N N . ASP B 1 219 ? 1.649 78.529 55.049 1.00 54.08 219 ASP B N 1
ATOM 4283 C CA . ASP B 1 219 ? 2.067 79.082 56.341 1.00 58.09 219 ASP B CA 1
ATOM 4284 C C . ASP B 1 219 ? 1.621 78.246 57.543 1.00 58.32 219 ASP B C 1
ATOM 4285 O O . ASP B 1 219 ? 2.287 78.229 58.583 1.00 59.21 219 ASP B O 1
ATOM 4290 N N . ASP B 1 220 ? 0.508 77.548 57.386 1.00 58.15 220 ASP B N 1
ATOM 4291 C CA . ASP B 1 220 ? -0.040 76.687 58.432 1.00 58.39 220 ASP B CA 1
ATOM 4292 C C . ASP B 1 220 ? 0.999 75.656 58.889 1.00 57.03 220 ASP B C 1
ATOM 4293 O O . ASP B 1 220 ? 1.519 75.733 60.007 1.00 56.10 220 ASP B O 1
ATOM 4298 N N . ILE B 1 221 ? 1.310 74.721 57.998 1.00 53.12 221 ILE B N 1
ATOM 4299 C CA . ILE B 1 221 ? 2.293 73.669 58.246 1.00 50.92 221 ILE B CA 1
ATOM 4300 C C . ILE B 1 221 ? 3.701 74.253 58.328 1.00 49.66 221 ILE B C 1
ATOM 4301 O O . ILE B 1 221 ? 4.562 73.739 59.047 1.00 47.60 221 ILE B O 1
ATOM 4306 N N . ALA B 1 222 ? 3.919 75.334 57.589 1.00 48.21 222 ALA B N 1
ATOM 4307 C CA . ALA B 1 222 ? 5.210 75.999 57.536 1.00 48.90 222 ALA B CA 1
ATOM 4308 C C . ALA B 1 222 ? 5.784 76.397 58.889 1.00 49.71 222 ALA B C 1
ATOM 4309 O O . ALA B 1 222 ? 6.909 76.024 59.220 1.00 48.93 222 ALA B O 1
ATOM 4311 N N . THR B 1 223 ? 5.004 77.135 59.674 1.00 51.43 223 THR B N 1
ATOM 4312 C CA . THR B 1 223 ? 5.469 77.604 60.976 1.00 50.63 223 THR B CA 1
ATOM 4313 C C . THR B 1 223 ? 5.437 76.630 62.151 1.00 48.94 223 THR B C 1
ATOM 4314 O O . THR B 1 223 ? 6.110 76.870 63.153 1.00 50.82 223 THR B O 1
ATOM 4318 N N . GLU B 1 224 ? 4.727 75.514 62.032 1.00 46.63 224 GLU B N 1
ATOM 4319 C CA . GLU B 1 224 ? 4.666 74.581 63.157 1.00 47.58 224 GLU B CA 1
ATOM 4320 C C . GLU B 1 224 ? 5.306 73.209 62.947 1.00 45.58 224 GLU B C 1
ATOM 4321 O O . GLU B 1 224 ? 5.764 72.590 63.912 1.00 47.25 224 GLU B O 1
ATOM 4324 N N . TYR B 1 225 ? 5.384 72.751 61.699 1.00 42.14 225 TYR B N 1
ATOM 4325 C CA . TYR B 1 225 ? 5.952 71.433 61.425 1.00 36.10 225 TYR B CA 1
ATOM 4326 C C . TYR B 1 225 ? 7.128 71.330 60.458 1.00 31.96 225 TYR B C 1
ATOM 4327 O O . TYR B 1 225 ? 8.077 70.591 60.718 1.00 31.93 225 TYR B O 1
ATOM 4336 N N . SER B 1 226 ? 7.047 72.028 59.330 1.00 30.86 226 SER B N 1
ATOM 4337 C CA . SER B 1 226 ? 8.078 71.953 58.295 1.00 29.57 226 SER B CA 1
ATOM 4338 C C . SER B 1 226 ? 9.227 72.951 58.321 1.00 28.28 226 SER B C 1
ATOM 4339 O O . SER B 1 226 ? 10.315 72.636 57.848 1.00 29.96 226 SER B O 1
ATOM 4342 N N . ALA B 1 227 ? 8.976 74.153 58.836 1.00 26.30 227 ALA B N 1
ATOM 4343 C CA . ALA B 1 227 ? 9.983 75.210 58.885 1.00 24.07 227 ALA B CA 1
ATOM 4344 C C . ALA B 1 227 ? 10.303 75.635 57.449 1.00 26.71 227 ALA B C 1
ATOM 4345 O O . ALA B 1 227 ? 11.381 76.161 57.161 1.00 27.88 227 ALA B O 1
ATOM 4347 N N . LEU B 1 228 ? 9.340 75.411 56.554 1.00 28.98 228 LEU B N 1
ATOM 4348 C CA . LEU B 1 228 ? 9.496 75.760 55.144 1.00 30.40 228 LEU B CA 1
ATOM 4349 C C . LEU B 1 228 ? 8.165 75.951 54.411 1.00 29.83 228 LEU B C 1
ATOM 4350 O O . LEU B 1 228 ? 7.127 75.415 54.812 1.00 29.14 228 LEU B O 1
ATOM 4355 N N . MET B 1 229 ? 8.209 76.744 53.349 1.00 29.11 229 MET B N 1
ATOM 4356 C CA . MET B 1 229 ? 7.054 76.974 52.496 1.00 27.90 229 MET B CA 1
ATOM 4357 C C . MET B 1 229 ? 7.427 76.485 51.108 1.00 27.35 229 MET B C 1
ATOM 4358 O O . MET B 1 229 ? 8.590 76.568 50.703 1.00 29.69 229 MET B O 1
ATOM 4363 N N . SER B 1 230 ? 6.454 75.941 50.391 1.00 25.01 230 SER B N 1
ATOM 4364 C CA . SER B 1 230 ? 6.718 75.431 49.059 1.00 21.03 230 SER B CA 1
ATOM 4365 C C . SER B 1 230 ? 5.520 75.540 48.133 1.00 20.46 230 SER B C 1
ATOM 4366 O O . SER B 1 230 ? 4.378 75.637 48.572 1.00 19.92 230 SER B O 1
ATOM 4369 N N . LYS B 1 231 ? 5.813 75.600 46.845 1.00 16.27 231 LYS B N 1
ATOM 4370 C CA . LYS B 1 231 ? 4.806 75.666 45.803 1.00 17.70 231 LYS B CA 1
ATOM 4371 C C . LYS B 1 231 ? 5.449 74.961 44.627 1.00 17.99 231 LYS B C 1
ATOM 4372 O O . LYS B 1 231 ? 6.655 75.085 44.398 1.00 22.47 231 LYS B O 1
ATOM 4378 N N . VAL B 1 232 ? 4.667 74.209 43.878 1.00 15.33 232 VAL B N 1
ATOM 4379 C CA . VAL B 1 232 ? 5.251 73.499 42.767 1.00 20.59 232 VAL B CA 1
ATOM 4380 C C . VAL B 1 232 ? 4.631 73.794 41.410 1.00 21.62 232 VAL B C 1
ATOM 4381 O O . VAL B 1 232 ? 3.411 73.887 41.262 1.00 22.99 232 VAL B O 1
ATOM 4385 N N . VAL B 1 233 ? 5.513 74.063 40.456 1.00 20.17 233 VAL B N 1
ATOM 4386 C CA . VAL B 1 233 ? 5.133 74.363 39.087 1.00 19.33 233 VAL B CA 1
ATOM 4387 C C . VAL B 1 233 ? 5.402 73.146 38.199 1.00 21.19 233 VAL B C 1
ATOM 4388 O O . VAL B 1 233 ? 6.331 72.370 38.447 1.00 23.23 233 VAL B O 1
ATOM 4392 N N . ALA B 1 234 ? 4.564 72.957 37.190 1.00 20.78 234 ALA B N 1
ATOM 4393 C CA . ALA B 1 234 ? 4.716 71.836 36.277 1.00 20.72 234 ALA B CA 1
ATOM 4394 C C . ALA B 1 234 ? 4.246 72.225 34.884 1.00 25.33 234 ALA B C 1
ATOM 4395 O O . ALA B 1 234 ? 3.447 73.152 34.714 1.00 21.00 234 ALA B O 1
ATOM 4397 N N . ASP B 1 235 ? 4.776 71.531 33.881 1.00 29.49 235 ASP B N 1
ATOM 4398 C CA . ASP B 1 235 ? 4.395 71.796 32.503 1.00 31.37 235 ASP B CA 1
ATOM 4399 C C . ASP B 1 235 ? 3.007 71.206 32.263 1.00 33.44 235 ASP B C 1
ATOM 4400 O O . ASP B 1 235 ? 2.426 70.578 33.162 1.00 33.72 235 ASP B O 1
ATOM 4405 N N . GLY B 1 236 ? 2.502 71.383 31.043 1.00 31.84 236 GLY B N 1
ATOM 4406 C CA . GLY B 1 236 ? 1.187 70.872 30.689 1.00 29.56 236 GLY B CA 1
ATOM 4407 C C . GLY B 1 236 ? 1.025 69.371 30.856 1.00 30.39 236 GLY B C 1
ATOM 4408 O O . GLY B 1 236 ? 0.027 68.918 31.416 1.00 31.67 236 GLY B O 1
ATOM 4409 N N . THR B 1 237 ? 1.994 68.595 30.371 1.00 31.63 237 THR B N 1
ATOM 4410 C CA . THR B 1 237 ? 1.938 67.134 30.479 1.00 29.31 237 THR B CA 1
ATOM 4411 C C . THR B 1 237 ? 2.163 66.624 31.896 1.00 30.91 237 THR B C 1
ATOM 4412 O O . THR B 1 237 ? 1.965 65.438 32.161 1.00 32.57 237 THR B O 1
ATOM 4416 N N . LEU B 1 238 ? 2.569 67.520 32.799 1.00 33.79 238 LEU B N 1
ATOM 4417 C CA . LEU B 1 238 ? 2.834 67.189 34.201 1.00 33.88 238 LEU B CA 1
ATOM 4418 C C . LEU B 1 238 ? 4.087 66.318 34.373 1.00 35.69 238 LEU B C 1
ATOM 4419 O O . LEU B 1 238 ? 4.257 65.662 35.404 1.00 35.65 238 LEU B O 1
ATOM 4424 N N . LYS B 1 239 ? 4.952 66.303 33.355 1.00 35.74 239 LYS B N 1
ATOM 4425 C CA . LYS B 1 239 ? 6.191 65.523 33.399 1.00 34.41 239 LYS B CA 1
ATOM 4426 C C . LYS B 1 239 ? 7.285 66.249 34.171 1.00 33.84 239 LYS B C 1
ATOM 4427 O O . LYS B 1 239 ? 7.870 65.697 35.107 1.00 37.98 239 LYS B O 1
ATOM 4433 N N . VAL B 1 240 ? 7.591 67.468 33.741 1.00 28.30 240 VAL B N 1
ATOM 4434 C CA . VAL B 1 240 ? 8.596 68.290 34.396 1.00 21.39 240 VAL B CA 1
ATOM 4435 C C . VAL B 1 240 ? 7.906 68.994 35.559 1.00 20.56 240 VAL B C 1
ATOM 4436 O O . VAL B 1 240 ? 6.942 69.737 35.360 1.00 17.93 240 VAL B O 1
ATOM 4440 N N . LYS B 1 241 ? 8.354 68.691 36.773 1.00 20.40 241 LYS B N 1
ATOM 4441 C CA . LYS B 1 241 ? 7.796 69.278 37.990 1.00 17.49 241 LYS B CA 1
ATOM 4442 C C . LYS B 1 241 ? 8.930 69.922 38.768 1.00 17.04 241 LYS B C 1
ATOM 4443 O O . LYS B 1 241 ? 9.930 69.265 39.053 1.00 14.63 241 LYS B O 1
ATOM 4449 N N . PHE B 1 242 ? 8.773 71.199 39.117 1.00 16.93 242 P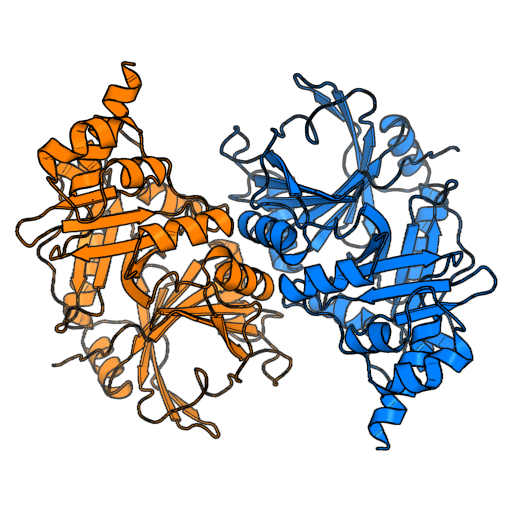HE B N 1
ATOM 4450 C CA . PHE B 1 242 ? 9.794 71.935 39.859 1.00 15.18 242 PHE B CA 1
ATOM 4451 C C . PHE B 1 242 ? 9.284 72.584 41.145 1.00 16.45 242 PHE B C 1
ATOM 4452 O O . PHE B 1 242 ? 8.735 73.699 41.098 1.00 18.00 242 PHE B O 1
ATOM 4460 N N . PRO B 1 243 ? 9.349 71.885 42.283 1.00 13.17 243 PRO B N 1
ATOM 4461 C CA . PRO B 1 243 ? 8.876 72.498 43.535 1.00 14.92 243 PRO B CA 1
ATOM 4462 C C . PRO B 1 243 ? 9.893 73.569 43.967 1.00 13.34 243 PRO B C 1
ATOM 4463 O O . PRO B 1 243 ? 11.081 73.407 43.722 1.00 16.84 243 PRO B O 1
ATOM 4467 N N . ILE B 1 244 ? 9.434 74.666 44.553 1.00 17.42 244 ILE B N 1
ATOM 4468 C CA . ILE B 1 244 ? 10.347 75.725 45.013 1.00 17.80 244 ILE B CA 1
ATOM 4469 C C . ILE B 1 244 ? 10.179 75.951 46.516 1.00 18.17 244 ILE B C 1
ATOM 4470 O O . ILE B 1 244 ? 9.105 76.354 46.972 1.00 18.11 244 ILE B O 1
ATOM 4475 N N . ASN B 1 245 ? 11.220 75.625 47.281 1.00 20.81 245 ASN B N 1
ATOM 4476 C CA . ASN B 1 245 ? 11.213 75.801 48.737 1.00 20.75 245 ASN B CA 1
ATOM 4477 C C . ASN B 1 245 ? 11.842 77.133 49.129 1.00 21.93 245 ASN B C 1
ATOM 4478 O O . ASN B 1 245 ? 12.702 77.661 48.423 1.00 25.29 245 ASN B O 1
ATOM 4483 N N . GLU B 1 246 ? 11.452 77.624 50.299 1.00 21.90 246 GLU B N 1
ATOM 4484 C CA . GLU B 1 246 ? 11.930 78.882 50.856 1.00 23.13 246 GLU B CA 1
ATOM 4485 C C . GLU B 1 246 ? 11.834 78.694 52.368 1.00 26.25 246 GLU B C 1
ATOM 4486 O O . GLU B 1 246 ? 10.950 77.982 52.846 1.00 25.88 246 GLU B O 1
ATOM 4492 N N . PRO B 1 247 ? 12.762 79.286 53.141 1.00 27.06 247 PRO B N 1
ATOM 4493 C CA . PRO B 1 247 ? 12.716 79.134 54.604 1.00 26.28 247 PRO B CA 1
ATOM 4494 C C . PRO B 1 247 ? 11.489 79.770 55.248 1.00 26.54 247 PRO B C 1
ATOM 4495 O O . PRO B 1 247 ? 10.855 80.650 54.668 1.00 28.19 247 PRO B O 1
ATOM 4499 N N . ALA B 1 248 ? 11.167 79.315 56.452 1.00 31.03 248 ALA B N 1
ATOM 4500 C CA . ALA B 1 248 ? 10.036 79.833 57.222 1.00 34.16 248 ALA B CA 1
ATOM 4501 C C . ALA B 1 248 ? 10.366 79.695 58.708 1.00 36.98 248 ALA B C 1
ATOM 4502 O O . ALA B 1 248 ? 11.008 78.724 59.123 1.00 37.97 248 ALA B O 1
ATOM 4504 N N . LEU B 1 249 ? 9.937 80.668 59.507 1.00 40.67 249 LEU B N 1
ATOM 4505 C CA . LEU B 1 249 ? 10.199 80.640 60.944 1.00 44.51 249 LEU B CA 1
ATOM 4506 C C . LEU B 1 249 ? 9.271 79.655 61.649 1.00 45.31 249 LEU B C 1
ATOM 4507 O O . LEU B 1 249 ? 8.065 79.650 61.417 1.00 46.16 249 LEU B O 1
ATOM 4512 N N . ALA B 1 250 ? 9.865 78.775 62.443 1.00 46.61 250 ALA B N 1
ATOM 4513 C CA . ALA B 1 250 ? 9.143 77.768 63.217 1.00 49.49 250 ALA B CA 1
ATOM 4514 C C . ALA B 1 250 ? 9.931 77.620 64.517 1.00 51.72 250 ALA B C 1
ATOM 4515 O O . ALA B 1 250 ? 10.915 78.334 64.725 1.00 51.06 250 ALA B O 1
ATOM 4517 N N . LYS B 1 251 ? 9.505 76.721 65.402 1.00 54.49 251 LYS B N 1
ATOM 4518 C CA . LYS B 1 251 ? 10.222 76.518 66.660 1.00 55.68 251 LYS B CA 1
ATOM 4519 C C . LYS B 1 251 ? 11.535 75.776 66.409 1.00 54.87 251 LYS B C 1
ATOM 4520 O O . LYS B 1 251 ? 12.473 75.860 67.207 1.00 59.55 251 LYS B O 1
ATOM 4522 N N . LYS B 1 252 ? 11.603 75.073 65.283 1.00 52.53 252 LYS B N 1
ATOM 4523 C CA . LYS B 1 252 ? 12.796 74.315 64.905 1.00 50.66 252 LYS B CA 1
ATOM 4524 C C . LYS B 1 252 ? 13.590 75.015 63.803 1.00 47.46 252 LYS B C 1
ATOM 4525 O O . LYS B 1 252 ? 13.029 75.786 63.020 1.00 47.19 252 LYS B O 1
ATOM 4531 N N . LYS B 1 253 ? 14.898 74.754 63.760 1.00 43.79 253 LYS B N 1
ATOM 4532 C CA . LYS B 1 253 ? 15.745 75.349 62.739 1.00 40.69 253 LYS B CA 1
ATOM 4533 C C . LYS B 1 253 ? 15.269 74.916 61.362 1.00 35.49 253 LYS B C 1
ATOM 4534 O O . LYS B 1 253 ? 14.764 73.805 61.205 1.00 35.00 253 LYS B O 1
ATOM 4535 N N . SER B 1 254 ? 15.404 75.783 60.368 1.00 31.39 254 SER B N 1
ATOM 4536 C CA . SER B 1 254 ? 14.964 75.447 59.019 1.00 27.46 254 SER B CA 1
ATOM 4537 C C . SER B 1 254 ? 16.051 74.705 58.252 1.00 26.24 254 SER B C 1
ATOM 4538 O O . SER B 1 254 ? 17.199 75.155 58.206 1.00 28.81 254 SER B O 1
ATOM 4541 N N . GLN B 1 255 ? 15.684 73.564 57.666 1.00 23.19 255 GLN B N 1
ATOM 4542 C CA . GLN B 1 255 ? 16.610 72.753 56.879 1.00 20.87 255 GLN B CA 1
ATOM 4543 C C . GLN B 1 255 ? 16.951 73.490 55.582 1.00 21.39 255 GLN B C 1
ATOM 4544 O O . GLN B 1 255 ? 17.979 73.224 54.956 1.00 19.84 255 GLN B O 1
ATOM 4546 N N . ILE B 1 256 ? 16.089 74.433 55.198 1.00 18.50 256 ILE B N 1
ATOM 4547 C CA . ILE B 1 256 ? 16.298 75.231 53.997 1.00 17.77 256 ILE B CA 1
ATOM 4548 C C . ILE B 1 256 ? 17.355 76.294 54.293 1.00 20.69 256 ILE B C 1
ATOM 4549 O O . ILE B 1 256 ? 18.180 76.618 53.438 1.00 22.67 256 ILE B O 1
ATOM 4554 N N . ASP B 1 257 ? 17.314 76.848 55.503 1.00 21.16 257 ASP B N 1
ATOM 4555 C CA . ASP B 1 257 ? 18.296 77.841 55.906 1.00 20.00 257 ASP B CA 1
ATOM 4556 C C . ASP B 1 257 ? 19.650 77.173 56.016 1.00 20.43 257 ASP B C 1
ATOM 4557 O O . ASP B 1 257 ? 20.663 77.754 55.640 1.00 21.48 257 ASP B O 1
ATOM 4562 N N . GLU B 1 258 ? 19.666 75.952 56.551 1.00 20.99 258 GLU B N 1
ATOM 4563 C CA . GLU B 1 258 ? 20.910 75.212 56.690 1.00 22.46 258 GLU B CA 1
ATOM 4564 C C . GLU B 1 258 ? 21.494 74.963 55.311 1.00 22.08 258 GLU B C 1
ATOM 4565 O O . GLU B 1 258 ? 22.703 75.068 55.122 1.00 24.48 258 GLU B O 1
ATOM 4571 N N . TYR B 1 259 ? 20.626 74.673 54.344 1.00 20.21 259 TYR B N 1
ATOM 4572 C CA . TYR B 1 259 ? 21.061 74.444 52.967 1.00 19.13 259 TYR B CA 1
ATOM 4573 C C . TYR B 1 259 ? 21.738 75.695 52.398 1.00 19.93 259 TYR B C 1
ATOM 4574 O O . TYR B 1 259 ? 22.877 75.634 51.951 1.00 23.48 259 TYR B O 1
ATOM 4583 N N . LEU B 1 260 ? 21.014 76.814 52.395 1.00 21.71 260 LEU B N 1
ATOM 4584 C CA . LEU B 1 260 ? 21.516 78.092 51.882 1.00 17.53 260 LEU B CA 1
ATOM 4585 C C . LEU B 1 260 ? 22.824 78.495 52.545 1.00 17.54 260 LEU B C 1
ATOM 4586 O O . LEU B 1 260 ? 23.711 79.051 51.896 1.00 19.63 260 LEU B O 1
ATOM 4591 N N . GLU B 1 261 ? 22.938 78.184 53.836 1.00 19.91 261 GLU B N 1
ATOM 4592 C CA . GLU B 1 261 ? 24.116 78.498 54.641 1.00 19.37 261 GLU B CA 1
ATOM 4593 C C . GLU B 1 261 ? 25.350 77.691 54.228 1.00 21.00 261 GLU B C 1
ATOM 4594 O O . GLU B 1 261 ? 26.446 78.243 54.081 1.00 25.51 261 GLU B O 1
ATOM 4600 N N . PHE B 1 262 ? 25.175 76.379 54.088 1.00 18.73 262 PHE B N 1
ATOM 4601 C CA . PHE B 1 262 ? 26.271 75.485 53.711 1.00 19.52 262 PHE B CA 1
ATOM 4602 C C . PHE B 1 262 ? 26.529 75.341 52.216 1.00 19.62 262 PHE B C 1
ATOM 4603 O O . PHE B 1 262 ? 27.614 74.912 51.810 1.00 20.18 262 PHE B O 1
ATOM 4611 N N . TYR B 1 263 ? 25.541 75.695 51.398 1.00 18.34 263 TYR B N 1
ATOM 4612 C CA . TYR B 1 263 ? 25.691 75.623 49.946 1.00 17.11 263 TYR B CA 1
ATOM 4613 C C . TYR B 1 263 ? 26.173 76.981 49.434 1.00 18.03 263 TYR B C 1
ATOM 4614 O O . TYR B 1 263 ? 26.928 77.050 48.469 1.00 19.82 263 TYR B O 1
ATOM 4623 N N . GLY B 1 264 ? 25.786 78.050 50.129 1.00 21.31 264 GLY B N 1
ATOM 4624 C CA . GLY B 1 264 ? 26.191 79.393 49.739 1.00 21.44 264 GLY B CA 1
ATOM 4625 C C . GLY B 1 264 ? 25.245 80.058 48.752 1.00 23.84 264 GLY B C 1
ATOM 4626 O O . GLY B 1 264 ? 25.676 80.798 47.867 1.00 26.30 264 GLY B O 1
ATOM 4627 N N . GLY B 1 265 ? 23.953 79.781 48.889 1.00 23.45 265 GLY B N 1
ATOM 4628 C CA . GLY B 1 265 ? 22.974 80.369 47.994 1.00 18.01 265 GLY B CA 1
ATOM 4629 C C . GLY B 1 265 ? 21.918 79.390 47.519 1.00 16.86 265 GLY B C 1
ATOM 4630 O O . GLY B 1 265 ? 21.883 78.233 47.952 1.00 14.25 265 GLY B O 1
ATOM 4631 N N . ALA B 1 266 ? 21.053 79.867 46.625 1.00 16.02 266 ALA B N 1
ATOM 4632 C CA . ALA B 1 266 ? 19.973 79.072 46.061 1.00 17.15 266 ALA B CA 1
ATOM 4633 C C . ALA B 1 266 ? 20.527 77.930 45.224 1.00 18.51 266 ALA B C 1
ATOM 4634 O O . ALA B 1 266 ? 21.550 78.072 44.553 1.00 19.85 266 ALA B O 1
ATOM 4636 N N . GLY B 1 267 ? 19.852 76.793 45.276 1.00 16.34 267 GLY B N 1
ATOM 4637 C CA . GLY B 1 267 ? 20.305 75.646 44.519 1.00 12.54 267 GLY B CA 1
ATOM 4638 C C . GLY B 1 267 ? 19.333 74.503 44.638 1.00 10.58 267 GLY B C 1
ATOM 4639 O O . GLY B 1 267 ? 18.344 74.593 45.370 1.00 9.16 267 GLY B O 1
ATOM 4640 N N . VAL B 1 268 ? 19.597 73.441 43.887 1.00 7.34 268 VAL B N 1
ATOM 4641 C CA . VAL B 1 268 ? 18.754 72.253 43.887 1.00 10.69 268 VAL B CA 1
ATOM 4642 C C . VAL B 1 268 ? 18.951 71.495 45.193 1.00 12.63 268 VAL B C 1
ATOM 4643 O O . VAL B 1 268 ? 20.076 71.173 45.564 1.00 16.22 268 VAL B O 1
ATOM 4647 N N . GLN B 1 269 ? 17.855 71.267 45.910 1.00 12.36 269 GLN B N 1
ATOM 4648 C CA . GLN B 1 269 ? 17.891 70.556 47.183 1.00 9.45 269 GLN B CA 1
ATOM 4649 C C . GLN B 1 269 ? 17.858 69.044 46.982 1.00 9.68 269 GLN B C 1
ATOM 4650 O O . GLN B 1 269 ? 18.654 68.316 47.576 1.00 10.45 269 GLN B O 1
ATOM 4656 N N . HIS B 1 270 ? 16.904 68.568 46.186 1.00 9.99 270 HIS B N 1
ATOM 4657 C CA . HIS B 1 270 ? 16.800 67.140 45.919 1.00 10.13 270 HIS B CA 1
ATOM 4658 C C . HIS B 1 270 ? 16.098 66.809 44.607 1.00 11.84 270 HIS B C 1
ATOM 4659 O O . HIS B 1 270 ? 15.356 67.631 44.055 1.00 8.30 270 HIS B O 1
ATOM 4666 N N . ILE B 1 271 ? 16.389 65.614 44.100 1.00 12.98 271 ILE B N 1
ATOM 4667 C CA . ILE B 1 271 ? 15.789 65.104 42.870 1.00 11.89 271 ILE B CA 1
ATOM 4668 C C . ILE B 1 271 ? 15.010 63.858 43.302 1.00 13.21 271 ILE B C 1
ATOM 4669 O O . ILE B 1 271 ? 15.547 63.011 44.023 1.00 13.15 271 ILE B O 1
ATOM 4674 N N . ALA B 1 272 ? 13.738 63.776 42.918 1.00 12.67 272 ALA B N 1
ATOM 4675 C CA . ALA B 1 272 ? 12.911 62.618 43.254 1.00 13.31 272 ALA B CA 1
ATOM 4676 C C . ALA B 1 272 ? 12.935 61.630 42.094 1.00 13.34 272 ALA B C 1
ATOM 4677 O O . ALA B 1 272 ? 12.767 62.006 40.928 1.00 12.25 272 ALA B O 1
ATOM 4679 N N . LEU B 1 273 ? 13.134 60.361 42.431 1.00 15.81 273 LEU B N 1
ATOM 4680 C CA . LEU B 1 273 ? 13.233 59.292 41.446 1.00 13.13 273 LEU B CA 1
ATOM 4681 C C . LEU B 1 273 ? 12.135 58.242 41.596 1.00 13.25 273 LEU B C 1
ATOM 4682 O O . LEU B 1 273 ? 11.919 57.715 42.681 1.00 11.26 273 LEU B O 1
ATOM 4687 N N . ASN B 1 274 ? 11.471 57.924 40.487 1.00 14.78 274 ASN B N 1
ATOM 4688 C CA . ASN B 1 274 ? 10.383 56.946 40.462 1.00 10.62 274 ASN B CA 1
ATOM 4689 C C . ASN B 1 274 ? 10.836 55.496 40.446 1.00 10.33 274 ASN B C 1
ATOM 4690 O O . ASN B 1 274 ? 11.690 55.116 39.649 1.00 11.12 274 ASN B O 1
ATOM 4695 N N . THR B 1 275 ? 10.217 54.676 41.283 1.00 14.44 275 THR B N 1
ATOM 4696 C CA . THR B 1 275 ? 10.539 53.257 41.333 1.00 17.05 275 THR B CA 1
ATOM 4697 C C . THR B 1 275 ? 9.250 52.445 41.244 1.00 19.71 275 THR B C 1
ATOM 4698 O O . THR B 1 275 ? 8.178 52.924 41.615 1.00 19.61 275 THR B O 1
ATOM 4702 N N . GLY B 1 276 ? 9.352 51.241 40.694 1.00 22.35 276 GLY B N 1
ATOM 4703 C CA . GLY B 1 276 ? 8.186 50.384 40.577 1.00 22.48 276 GLY B CA 1
ATOM 4704 C C . GLY B 1 276 ? 8.026 49.521 41.809 1.00 23.03 276 GLY B C 1
ATOM 4705 O O . GLY B 1 276 ? 6.986 48.896 42.009 1.00 26.50 276 GLY B O 1
ATOM 4706 N N . ASP B 1 277 ? 9.060 49.501 42.647 1.00 22.87 277 ASP B N 1
ATOM 4707 C CA . ASP B 1 277 ? 9.065 48.725 43.878 1.00 19.92 277 ASP B CA 1
ATOM 4708 C C . ASP B 1 277 ? 10.046 49.370 44.865 1.00 22.34 277 ASP B C 1
ATOM 4709 O O . ASP B 1 277 ? 11.243 49.066 44.846 1.00 22.55 277 ASP B O 1
ATOM 4714 N N . ILE B 1 278 ? 9.519 50.221 45.742 1.00 21.13 278 ILE B N 1
ATOM 4715 C CA . ILE B 1 278 ? 10.321 50.945 46.726 1.00 20.25 278 ILE B CA 1
ATOM 4716 C C . ILE B 1 278 ? 10.961 50.018 47.755 1.00 20.99 278 ILE B C 1
ATOM 4717 O O . ILE B 1 278 ? 12.042 50.300 48.265 1.00 21.49 278 ILE B O 1
ATOM 4722 N N . VAL B 1 279 ? 10.313 48.887 48.020 1.00 21.48 279 VAL B N 1
ATOM 4723 C CA . VAL B 1 279 ? 10.830 47.915 48.976 1.00 17.31 279 VAL B CA 1
ATOM 4724 C C . VAL B 1 279 ? 12.124 47.299 48.449 1.00 19.97 279 VAL B C 1
ATOM 4725 O O . VAL B 1 279 ? 13.139 47.274 49.142 1.00 21.89 279 VAL B O 1
ATOM 4729 N N . GLU B 1 280 ? 12.089 46.853 47.199 1.00 19.51 280 GLU B N 1
ATOM 4730 C CA . GLU B 1 280 ? 13.250 46.249 46.573 1.00 18.55 280 GLU B CA 1
ATOM 4731 C C . GLU B 1 280 ? 14.343 47.292 46.334 1.00 20.50 280 GLU B C 1
ATOM 4732 O O . GLU B 1 280 ? 15.533 46.994 46.464 1.00 26.40 280 GLU B O 1
ATOM 4738 N N . THR B 1 281 ? 13.938 48.528 46.048 1.00 17.16 281 THR B N 1
ATOM 4739 C CA . THR B 1 281 ? 14.886 49.611 45.818 1.00 12.00 281 THR B CA 1
ATOM 4740 C C . THR B 1 281 ? 15.671 49.901 47.093 1.00 9.93 281 THR B C 1
ATOM 4741 O O . THR B 1 281 ? 16.894 50.012 47.059 1.00 15.65 281 THR B O 1
ATOM 4745 N N . VAL B 1 282 ? 14.971 49.974 48.220 1.00 10.02 282 VAL B N 1
ATOM 4746 C CA . VAL B 1 282 ? 15.612 50.260 49.496 1.00 8.57 282 VAL B CA 1
ATOM 4747 C C . VAL B 1 282 ? 16.500 49.118 49.979 1.00 10.60 282 VAL B C 1
ATOM 4748 O O . VAL B 1 282 ? 17.562 49.364 50.544 1.00 12.97 282 VAL B O 1
ATOM 4752 N N . ARG B 1 283 ? 16.094 47.877 49.737 1.00 13.03 283 ARG B N 1
ATOM 4753 C CA . ARG B 1 283 ? 16.905 46.736 50.156 1.00 12.05 283 ARG B CA 1
ATOM 4754 C C . ARG B 1 283 ? 18.216 46.738 49.388 1.00 16.04 283 ARG B C 1
ATOM 4755 O O . ARG B 1 283 ? 19.294 46.571 49.971 1.00 18.86 283 ARG B O 1
ATOM 4763 N N . THR B 1 284 ? 18.115 47.001 48.087 1.00 15.22 284 THR B N 1
ATOM 4764 C CA . THR B 1 284 ? 19.269 47.052 47.201 1.00 15.22 284 THR B CA 1
ATOM 4765 C C . THR B 1 284 ? 20.181 48.217 47.570 1.00 13.99 284 THR B C 1
ATOM 4766 O O . THR B 1 284 ? 21.378 48.035 47.777 1.00 16.35 284 THR B O 1
ATOM 4770 N N . MET B 1 285 ? 19.603 49.405 47.698 1.00 13.83 285 MET B N 1
ATOM 4771 C CA . MET B 1 285 ? 20.385 50.589 48.034 1.00 14.20 285 MET B CA 1
ATOM 4772 C C . MET B 1 285 ? 21.034 50.521 49.404 1.00 14.78 285 MET B C 1
ATOM 4773 O O . MET B 1 285 ? 22.187 50.930 49.565 1.00 16.50 285 MET B O 1
ATOM 4778 N N . ARG B 1 286 ? 20.306 49.999 50.388 1.00 15.21 286 ARG B N 1
ATOM 4779 C CA . ARG B 1 286 ? 20.842 49.870 51.736 1.00 14.86 286 ARG B CA 1
ATOM 4780 C C . ARG B 1 286 ? 22.050 48.932 51.740 1.00 16.69 286 ARG B C 1
ATOM 4781 O O . ARG B 1 286 ? 23.089 49.241 52.325 1.00 18.96 286 ARG B O 1
ATOM 4789 N N . ALA B 1 287 ? 21.928 47.814 51.033 1.00 15.70 287 ALA B N 1
ATOM 4790 C CA . ALA B 1 287 ? 23.018 46.838 50.956 1.00 19.93 287 ALA B CA 1
ATOM 4791 C C . ALA B 1 287 ? 24.192 47.364 50.135 1.00 19.75 287 ALA B C 1
ATOM 4792 O O . ALA B 1 287 ? 25.328 46.931 50.323 1.00 22.55 287 ALA B O 1
ATOM 4794 N N . ALA B 1 288 ? 23.904 48.294 49.223 1.00 16.34 288 ALA B N 1
ATOM 4795 C CA . ALA B 1 288 ? 24.921 48.888 48.365 1.00 8.75 288 ALA B CA 1
ATOM 4796 C C . ALA B 1 288 ? 25.631 50.036 49.081 1.00 11.28 288 ALA B C 1
ATOM 4797 O O . ALA B 1 288 ? 26.503 50.698 48.512 1.00 7.64 288 ALA B O 1
ATOM 4799 N N . GLY B 1 289 ? 25.245 50.279 50.329 1.00 12.14 289 GLY B N 1
ATOM 4800 C CA . GLY B 1 289 ? 25.882 51.326 51.096 1.00 12.73 289 GLY B CA 1
ATOM 4801 C C . GLY B 1 289 ? 25.204 52.668 51.281 1.00 17.04 289 GLY B C 1
ATOM 4802 O O . GLY B 1 289 ? 25.856 53.583 51.775 1.00 22.67 289 GLY B O 1
ATOM 4803 N N . VAL B 1 290 ? 23.951 52.841 50.873 1.00 16.54 290 VAL B N 1
ATOM 4804 C CA . VAL B 1 290 ? 23.331 54.139 51.109 1.00 19.40 290 VAL B CA 1
ATOM 4805 C C . VAL B 1 290 ? 22.471 54.144 52.361 1.00 18.49 290 VAL B C 1
ATOM 4806 O O . VAL B 1 290 ? 21.771 53.178 52.656 1.00 22.39 290 VAL B O 1
ATOM 4810 N N . GLN B 1 291 ? 22.629 55.199 53.150 1.00 24.21 291 GLN B N 1
ATOM 4811 C CA . GLN B 1 291 ? 21.852 55.369 54.367 1.00 23.90 291 GLN B CA 1
ATOM 4812 C C . GLN B 1 291 ? 20.744 56.375 54.106 1.00 24.32 291 GLN B C 1
ATOM 4813 O O . GLN B 1 291 ? 20.921 57.357 53.362 1.00 26.15 291 GLN B O 1
ATOM 4819 N N . PHE B 1 292 ? 19.589 56.102 54.692 1.00 18.83 292 PHE B N 1
ATOM 4820 C CA . PHE B 1 292 ? 18.428 56.961 54.542 1.00 16.38 292 PHE B CA 1
ATOM 4821 C C . PHE B 1 292 ? 18.154 57.660 55.861 1.00 15.30 292 PHE B C 1
ATOM 4822 O O . PHE B 1 292 ? 18.869 57.446 56.837 1.00 14.60 292 PHE B O 1
ATOM 4830 N N . LEU B 1 293 ? 17.135 58.510 55.894 1.00 14.01 293 LEU B N 1
ATOM 4831 C CA . LEU B 1 293 ? 16.803 59.210 57.126 1.00 18.51 293 LEU B CA 1
ATOM 4832 C C . LEU B 1 293 ? 16.286 58.211 58.136 1.00 18.18 293 LEU B C 1
ATOM 4833 O O . LEU B 1 293 ? 15.754 57.170 57.763 1.00 18.51 293 LEU B O 1
ATOM 4838 N N . ASP B 1 294 ? 16.478 58.492 59.414 1.00 22.76 294 ASP B N 1
ATOM 4839 C CA . ASP B 1 294 ? 15.988 57.572 60.415 1.00 27.42 294 ASP B CA 1
ATOM 4840 C C . ASP B 1 294 ? 14.636 58.030 60.909 1.00 28.64 294 ASP B C 1
ATOM 4841 O O . ASP B 1 294 ? 14.535 58.948 61.727 1.00 33.71 294 ASP B O 1
ATOM 4846 N N . THR B 1 295 ? 13.601 57.391 60.377 1.00 26.45 295 THR B N 1
ATOM 4847 C CA . THR B 1 295 ? 12.220 57.688 60.717 1.00 19.38 295 THR B CA 1
ATOM 4848 C C . THR B 1 295 ? 11.885 57.092 62.081 1.00 19.68 295 THR B C 1
ATOM 4849 O O . THR B 1 295 ? 12.148 55.909 62.329 1.00 25.11 295 THR B O 1
ATOM 4853 N N . PRO B 1 296 ? 11.354 57.920 63.001 1.00 15.76 296 PRO B N 1
ATOM 4854 C CA . PRO B 1 296 ? 10.986 57.444 64.343 1.00 17.87 296 PRO B CA 1
ATOM 4855 C C . PRO B 1 296 ? 10.023 56.259 64.256 1.00 19.24 296 PRO B C 1
ATOM 4856 O O . PRO B 1 296 ? 9.029 56.314 63.537 1.00 22.81 296 PRO B O 1
ATOM 4860 N N . ASP B 1 297 ? 10.360 55.174 64.949 1.00 22.35 297 ASP B N 1
ATOM 4861 C CA . ASP B 1 297 ? 9.561 53.950 64.939 1.00 23.42 297 ASP B CA 1
ATOM 4862 C C . ASP B 1 297 ? 8.108 54.185 65.323 1.00 23.60 297 ASP B C 1
ATOM 4863 O O . ASP B 1 297 ? 7.215 53.511 64.816 1.00 28.74 297 ASP B O 1
ATOM 4868 N N . SER B 1 298 ? 7.863 55.171 66.176 1.00 20.99 298 SER B N 1
ATOM 4869 C CA . SER B 1 298 ? 6.503 55.467 66.607 1.00 25.02 298 SER B CA 1
ATOM 4870 C C . SER B 1 298 ? 5.636 56.064 65.501 1.00 25.24 298 SER B C 1
ATOM 4871 O O . SER B 1 298 ? 4.424 56.229 65.668 1.00 27.14 298 SER B O 1
ATOM 4874 N N . TYR B 1 299 ? 6.269 56.420 64.387 1.00 23.25 299 TYR B N 1
ATOM 4875 C CA . TYR B 1 299 ? 5.566 56.974 63.235 1.00 21.13 299 TYR B CA 1
ATOM 4876 C C . TYR B 1 299 ? 4.686 55.869 62.687 1.00 22.97 299 TYR B C 1
ATOM 4877 O O . TYR B 1 299 ? 3.556 56.102 62.262 1.00 26.93 299 TYR B O 1
ATOM 4886 N N . TYR B 1 300 ? 5.210 54.653 62.746 1.00 23.47 300 TYR B N 1
ATOM 4887 C CA . TYR B 1 300 ? 4.517 53.481 62.242 1.00 25.26 300 TYR B CA 1
ATOM 4888 C C . TYR B 1 300 ? 3.388 52.997 63.131 1.00 29.83 300 TYR B C 1
ATOM 4889 O O . TYR B 1 300 ? 2.424 52.397 62.651 1.00 31.93 300 TYR B O 1
ATOM 4898 N N . ASP B 1 301 ? 3.495 53.285 64.424 1.00 31.22 301 ASP B N 1
ATOM 4899 C CA . ASP B 1 301 ? 2.480 52.874 65.378 1.00 29.71 301 ASP B CA 1
ATOM 4900 C C . ASP B 1 301 ? 1.119 53.437 64.995 1.00 27.65 301 ASP B C 1
ATOM 4901 O O . ASP B 1 301 ? 0.113 52.740 65.093 1.00 29.50 301 ASP B O 1
ATOM 4906 N N . THR B 1 302 ? 1.101 54.677 64.505 1.00 27.18 302 THR B N 1
ATOM 4907 C CA . THR B 1 302 ? -0.154 55.329 64.129 1.00 26.97 302 THR B CA 1
ATOM 4908 C C . THR B 1 302 ? -0.342 55.567 62.634 1.00 28.77 302 THR B C 1
ATOM 4909 O O . THR B 1 302 ? -1.273 56.278 62.240 1.00 29.34 302 THR B O 1
ATOM 4913 N N . LEU B 1 303 ? 0.513 54.972 61.805 1.00 29.67 303 LEU B N 1
ATOM 4914 C CA . LEU B 1 303 ? 0.421 55.159 60.357 1.00 29.23 303 LEU B CA 1
ATOM 4915 C C . LEU B 1 303 ? -0.906 54.685 59.767 1.00 30.07 303 LEU B C 1
ATOM 4916 O O . LEU B 1 303 ? -1.497 55.369 58.931 1.00 34.45 303 LEU B O 1
ATOM 4921 N N . GLY B 1 304 ? -1.393 53.545 60.238 1.00 31.87 304 GLY B N 1
ATOM 4922 C CA . GLY B 1 304 ? -2.642 53.008 59.728 1.00 35.15 304 GLY B CA 1
ATOM 4923 C C . GLY B 1 304 ? -3.863 53.880 59.960 1.00 38.18 304 GLY B C 1
ATOM 4924 O O . GLY B 1 304 ? -4.817 53.849 59.179 1.00 40.32 304 GLY B O 1
ATOM 4925 N N . GLU B 1 305 ? -3.811 54.692 61.007 1.00 36.42 305 GLU B N 1
ATOM 4926 C CA . GLU B 1 305 ? -4.920 55.564 61.386 1.00 39.53 305 GLU B CA 1
ATOM 4927 C C . GLU B 1 305 ? -5.219 56.758 60.473 1.00 40.08 305 GLU B C 1
ATOM 4928 O O . GLU B 1 305 ? -6.340 57.268 60.484 1.00 41.47 305 GLU B O 1
ATOM 4934 N N . TRP B 1 306 ? -4.238 57.206 59.693 1.00 39.61 306 TRP B N 1
ATOM 4935 C CA . TRP B 1 306 ? -4.433 58.371 58.819 1.00 37.11 306 TRP B CA 1
ATOM 4936 C C . TRP B 1 306 ? -4.122 58.140 57.340 1.00 35.97 306 TRP B C 1
ATOM 4937 O O . TRP B 1 306 ? -4.537 58.925 56.484 1.00 36.00 306 TRP B O 1
ATOM 4948 N N . VAL B 1 307 ? -3.360 57.091 57.052 1.00 35.84 307 VAL B N 1
ATOM 4949 C CA . VAL B 1 307 ? -2.983 56.751 55.685 1.00 35.35 307 VAL B CA 1
ATOM 4950 C C . VAL B 1 307 ? -3.719 55.493 55.220 1.00 37.30 307 VAL B C 1
ATOM 4951 O O . VAL B 1 307 ? -3.845 55.249 54.020 1.00 35.67 307 VAL B O 1
ATOM 4955 N N . GLY B 1 308 ? -4.230 54.719 56.173 1.00 38.37 308 GLY B N 1
ATOM 4956 C CA . GLY B 1 308 ? -4.954 53.506 55.836 1.00 40.49 308 GLY B CA 1
ATOM 4957 C C . GLY B 1 308 ? -4.047 52.421 55.292 1.00 42.17 308 GLY B C 1
ATOM 4958 O O . GLY B 1 308 ? -2.846 52.399 55.584 1.00 42.98 308 GLY B O 1
ATOM 4959 N N . ASP B 1 309 ? -4.619 51.507 54.515 1.00 41.57 309 ASP B N 1
ATOM 4960 C CA . ASP B 1 309 ? -3.837 50.415 53.952 1.00 40.55 309 ASP B CA 1
ATOM 4961 C C . ASP B 1 309 ? -3.104 50.739 52.660 1.00 39.19 309 ASP B C 1
ATOM 4962 O O . ASP B 1 309 ? -3.602 51.465 51.794 1.00 39.43 309 ASP B O 1
ATOM 4967 N N . THR B 1 310 ? -1.918 50.154 52.555 1.00 35.92 310 THR B N 1
ATOM 4968 C CA . THR B 1 310 ? -1.010 50.332 51.432 1.00 33.03 310 THR B CA 1
ATOM 4969 C C . THR B 1 310 ? -0.646 48.957 50.862 1.00 32.36 310 THR B C 1
ATOM 4970 O O . THR B 1 310 ? -0.884 47.941 51.515 1.00 35.18 310 THR B O 1
ATOM 4974 N N . ARG B 1 311 ? -0.092 48.914 49.644 1.00 29.83 311 ARG B N 1
ATOM 4975 C CA . ARG B 1 311 ? 0.301 47.640 49.031 1.00 27.97 311 ARG B CA 1
ATOM 4976 C C . ARG B 1 311 ? 1.475 47.005 49.773 1.00 26.25 311 ARG B C 1
ATOM 4977 O O . ARG B 1 311 ? 1.771 45.825 49.598 1.00 28.99 311 ARG B O 1
ATOM 4985 N N . VAL B 1 312 ? 2.160 47.812 50.575 1.00 25.94 312 VAL B N 1
ATOM 4986 C CA . VAL B 1 312 ? 3.284 47.350 51.380 1.00 20.87 312 VAL B CA 1
ATOM 4987 C C . VAL B 1 312 ? 2.811 47.322 52.830 1.00 20.01 312 VAL B C 1
ATOM 4988 O O . VAL B 1 312 ? 2.367 48.343 53.358 1.00 20.46 312 VAL B O 1
ATOM 4992 N N . PRO B 1 313 ? 2.812 46.137 53.461 1.00 21.05 313 PRO B N 1
ATOM 4993 C CA . PRO B 1 313 ? 2.384 45.997 54.859 1.00 21.18 313 PRO B CA 1
ATOM 4994 C C . PRO B 1 313 ? 3.210 46.885 55.786 1.00 21.03 313 PRO B C 1
ATOM 4995 O O . PRO B 1 313 ? 4.412 47.047 55.576 1.00 24.14 313 PRO B O 1
ATOM 4999 N N . VAL B 1 314 ? 2.572 47.446 56.807 1.00 23.31 314 VAL B N 1
ATOM 5000 C CA . VAL B 1 314 ? 3.252 48.347 57.743 1.00 26.97 314 VAL B CA 1
ATOM 5001 C C . VAL B 1 314 ? 4.551 47.826 58.369 1.00 27.72 314 VAL B C 1
ATOM 5002 O O . VAL B 1 314 ? 5.447 48.613 58.683 1.00 26.05 314 VAL B O 1
ATOM 5006 N N . ASP B 1 315 ? 4.667 46.506 58.505 1.00 24.89 315 ASP B N 1
ATOM 5007 C CA . ASP B 1 315 ? 5.859 45.895 59.088 1.00 27.46 315 ASP B CA 1
ATOM 5008 C C . ASP B 1 315 ? 7.117 46.064 58.265 1.00 26.52 315 ASP B C 1
ATOM 5009 O O . ASP B 1 315 ? 8.213 46.151 58.822 1.00 28.62 315 ASP B O 1
ATOM 5014 N N . THR B 1 316 ? 6.978 46.073 56.945 1.00 27.83 316 THR B N 1
ATOM 5015 C CA . THR B 1 316 ? 8.148 46.250 56.097 1.00 28.54 316 THR B CA 1
ATOM 5016 C C . THR B 1 316 ? 8.428 47.734 55.847 1.00 26.18 316 THR B C 1
ATOM 5017 O O . THR B 1 316 ? 9.550 48.111 55.511 1.00 28.59 316 THR B O 1
ATOM 5021 N N . LEU B 1 317 ? 7.418 48.576 56.048 1.00 24.01 317 LEU B N 1
ATOM 5022 C CA . LEU B 1 317 ? 7.593 50.020 55.906 1.00 21.94 317 LEU B CA 1
ATOM 5023 C C . LEU B 1 317 ? 8.421 50.425 57.121 1.00 23.04 317 LEU B C 1
ATOM 5024 O O . LEU B 1 317 ? 9.387 51.184 57.018 1.00 22.96 317 LEU B O 1
ATOM 5029 N N . ARG B 1 318 ? 8.031 49.876 58.271 1.00 23.91 318 ARG B N 1
ATOM 5030 C CA . ARG B 1 318 ? 8.700 50.110 59.543 1.00 24.15 318 ARG B CA 1
ATOM 5031 C C . ARG B 1 318 ? 10.127 49.564 59.537 1.00 22.83 318 ARG B C 1
ATOM 5032 O O . ARG B 1 318 ? 11.042 50.215 60.038 1.00 24.18 318 ARG B O 1
ATOM 5040 N N . GLU B 1 319 ? 10.310 48.367 58.984 1.00 23.04 319 GLU B N 1
ATOM 5041 C CA . GLU B 1 319 ? 11.633 47.754 58.920 1.00 23.97 319 GLU B CA 1
ATOM 5042 C C . GLU B 1 319 ? 12.585 48.571 58.038 1.00 21.95 319 GLU B C 1
ATOM 5043 O O . GLU B 1 319 ? 13.748 48.791 58.391 1.00 19.62 319 GLU B O 1
ATOM 5049 N N . LEU B 1 320 ? 12.057 49.046 56.914 1.00 22.19 320 LEU B N 1
ATOM 5050 C CA . LEU B 1 320 ? 12.816 49.815 55.932 1.00 20.71 320 LEU B CA 1
ATOM 5051 C C . LEU B 1 320 ? 12.767 51.338 56.058 1.00 21.55 320 LEU B C 1
ATOM 5052 O O . LEU B 1 320 ? 13.375 52.034 55.250 1.00 22.05 320 LEU B O 1
ATOM 5057 N N . LYS B 1 321 ? 12.050 51.855 57.054 1.00 19.51 321 LYS B N 1
ATOM 5058 C CA . LYS B 1 321 ? 11.940 53.297 57.276 1.00 19.24 321 LYS B CA 1
ATOM 5059 C C . LYS B 1 321 ? 11.290 54.052 56.115 1.00 19.91 321 LYS B C 1
ATOM 5060 O O . LYS B 1 321 ? 11.555 55.235 55.902 1.00 21.21 321 LYS B O 1
ATOM 5066 N N . ILE B 1 322 ? 10.434 53.366 55.367 1.00 21.10 322 ILE B N 1
ATOM 5067 C CA . ILE B 1 322 ? 9.732 53.971 54.239 1.00 16.97 322 ILE B CA 1
ATOM 5068 C C . ILE B 1 322 ? 8.517 54.746 54.747 1.00 16.79 322 ILE B C 1
ATOM 5069 O O . ILE B 1 322 ? 7.815 54.289 55.653 1.00 11.43 322 ILE B O 1
ATOM 5074 N N . LEU B 1 323 ? 8.285 55.919 54.165 1.00 17.37 323 LEU B N 1
ATOM 5075 C CA . LEU B 1 323 ? 7.166 56.776 54.546 1.00 14.49 323 LEU B CA 1
ATOM 5076 C C . LEU B 1 323 ? 6.015 56.665 53.564 1.00 16.90 323 LEU B C 1
ATOM 5077 O O . LEU B 1 323 ? 6.174 56.165 52.441 1.00 16.06 323 LEU B O 1
ATOM 5082 N N . ALA B 1 324 ? 4.866 57.181 53.984 1.00 16.99 324 ALA B N 1
ATOM 5083 C CA . ALA B 1 324 ? 3.667 57.176 53.159 1.00 15.28 324 ALA B CA 1
ATOM 5084 C C . ALA B 1 324 ? 2.876 58.440 53.396 1.00 13.52 324 ALA B C 1
ATOM 5085 O O . ALA B 1 324 ? 3.071 59.133 54.396 1.00 17.23 324 ALA B O 1
ATOM 5087 N N . ASP B 1 325 ? 2.014 58.759 52.444 1.00 13.06 325 ASP B N 1
ATOM 5088 C CA . ASP B 1 325 ? 1.144 59.911 52.545 1.00 16.65 325 ASP B CA 1
ATOM 5089 C C . ASP B 1 325 ? -0.051 59.633 51.659 1.00 19.19 325 ASP B C 1
ATOM 5090 O O . ASP B 1 325 ? 0.050 58.889 50.682 1.00 19.54 325 ASP B O 1
ATOM 5095 N N . ARG B 1 326 ? -1.200 60.160 52.056 1.00 23.50 326 ARG B N 1
ATOM 5096 C CA . ARG B 1 326 ? -2.428 59.973 51.311 1.00 21.73 326 ARG B CA 1
ATOM 5097 C C . ARG B 1 326 ? -3.152 61.294 51.087 1.00 25.31 326 ARG B C 1
ATOM 5098 O O . ARG B 1 326 ? -3.174 62.160 51.963 1.00 23.59 326 ARG B O 1
ATOM 5106 N N . ASP B 1 327 ? -3.685 61.462 49.884 1.00 27.33 327 ASP B N 1
ATOM 5107 C CA . ASP B 1 327 ? -4.450 62.652 49.544 1.00 29.81 327 ASP B CA 1
ATOM 5108 C C . ASP B 1 327 ? -5.793 62.177 48.976 1.00 31.05 327 ASP B C 1
ATOM 5109 O O . ASP B 1 327 ? -6.097 60.983 49.026 1.00 25.35 327 ASP B O 1
ATOM 5114 N N . GLU B 1 328 ? -6.603 63.090 48.457 1.00 35.78 328 GLU B N 1
ATOM 5115 C CA . GLU B 1 328 ? -7.900 62.695 47.911 1.00 37.99 328 GLU B CA 1
ATOM 5116 C C . GLU B 1 328 ? -7.848 61.903 46.594 1.00 35.66 328 GLU B C 1
ATOM 5117 O O . GLU B 1 328 ? -8.843 61.301 46.198 1.00 36.90 328 GLU B O 1
ATOM 5123 N N . ASP B 1 329 ? -6.681 61.861 45.952 1.00 36.54 329 ASP B N 1
ATOM 5124 C CA . ASP B 1 329 ? -6.501 61.122 44.694 1.00 34.12 329 ASP B CA 1
ATOM 5125 C C . ASP B 1 329 ? -5.850 59.754 44.879 1.00 31.30 329 ASP B C 1
ATOM 5126 O O . ASP B 1 329 ? -5.813 58.954 43.947 1.00 33.14 329 ASP B O 1
ATOM 5131 N N . GLY B 1 330 ? -5.286 59.509 46.057 1.00 27.59 330 GLY B N 1
ATOM 5132 C CA . GLY B 1 330 ? -4.640 58.234 46.319 1.00 25.72 330 GLY B CA 1
ATOM 5133 C C . GLY B 1 330 ? -3.537 58.351 47.352 1.00 23.87 330 GLY B C 1
ATOM 5134 O O . GLY B 1 330 ? -3.632 59.161 48.274 1.00 23.56 330 GLY B O 1
ATOM 5135 N N . TYR B 1 331 ? -2.472 57.572 47.191 1.00 22.29 331 TYR B N 1
ATOM 5136 C CA . TYR B 1 331 ? -1.355 57.635 48.127 1.00 21.47 331 TYR B CA 1
ATOM 5137 C C . TYR B 1 331 ? 0.008 57.556 47.443 1.00 21.86 331 TYR B C 1
ATOM 5138 O O . TYR B 1 331 ? 0.100 57.505 46.213 1.00 21.44 331 TYR B O 1
ATOM 5147 N N . LEU B 1 332 ? 1.062 57.613 48.254 1.00 20.13 332 LEU B N 1
ATOM 5148 C CA . LEU B 1 332 ? 2.426 57.523 47.759 1.00 16.42 332 LEU B CA 1
ATOM 5149 C C . LEU B 1 332 ? 3.331 56.983 48.851 1.00 14.65 332 LEU B C 1
ATOM 5150 O O . LEU B 1 332 ? 3.028 57.100 50.035 1.00 14.76 332 LEU B O 1
ATOM 5155 N N . LEU B 1 333 ? 4.424 56.359 48.434 1.00 17.48 333 LEU B N 1
ATOM 5156 C CA . LEU B 1 333 ? 5.424 55.812 49.343 1.00 15.06 333 LEU B CA 1
ATOM 5157 C C . LEU B 1 333 ? 6.694 56.580 49.006 1.00 14.58 333 LEU B C 1
ATOM 5158 O O . LEU B 1 333 ? 7.025 56.752 47.830 1.00 18.96 333 LEU B O 1
ATOM 5163 N N . GLN B 1 334 ? 7.386 57.069 50.025 1.00 13.92 334 GLN B N 1
ATOM 5164 C CA . GLN B 1 334 ? 8.596 57.850 49.806 1.00 11.47 334 GLN B CA 1
ATOM 5165 C C . GLN B 1 334 ? 9.643 57.623 50.884 1.00 13.27 334 GLN B C 1
ATOM 5166 O O . GLN B 1 334 ? 9.316 57.238 52.006 1.00 15.42 334 GLN B O 1
ATOM 5172 N N . ILE B 1 335 ? 10.899 57.876 50.537 1.00 12.83 335 ILE B N 1
ATOM 5173 C CA . ILE B 1 335 ? 12.011 57.758 51.473 1.00 13.00 335 ILE B CA 1
ATOM 5174 C C . ILE B 1 335 ? 13.129 58.656 50.981 1.00 13.43 335 ILE B C 1
ATOM 5175 O O . ILE B 1 335 ? 13.315 58.825 49.765 1.00 10.83 335 ILE B O 1
ATOM 5180 N N . PHE B 1 336 ? 13.834 59.273 51.924 1.00 8.80 336 PHE B N 1
ATOM 5181 C CA . PHE B 1 336 ? 14.917 60.183 51.589 1.00 9.32 336 PHE B CA 1
ATOM 5182 C C . PHE B 1 336 ? 16.257 59.687 52.089 1.00 9.37 336 PHE B C 1
ATOM 5183 O O . PHE B 1 336 ? 16.362 59.139 53.189 1.00 9.94 336 PHE B O 1
ATOM 5191 N N . THR B 1 337 ? 17.278 59.876 51.264 1.00 10.20 337 THR B N 1
ATOM 5192 C CA . THR B 1 337 ? 18.638 59.488 51.607 1.00 11.65 337 THR B CA 1
ATOM 5193 C C . THR B 1 337 ? 19.214 60.608 52.442 1.00 11.13 337 THR B C 1
ATOM 5194 O O . THR B 1 337 ? 18.638 61.695 52.516 1.00 12.83 337 THR B O 1
ATOM 5198 N N . LYS B 1 338 ? 20.357 60.348 53.065 1.00 13.49 338 LYS B N 1
ATOM 5199 C CA . LYS B 1 338 ? 21.049 61.367 53.850 1.00 15.38 338 LYS B CA 1
ATOM 5200 C C . LYS B 1 338 ? 21.788 62.162 52.770 1.00 16.41 338 LYS B C 1
ATOM 5201 O O . LYS B 1 338 ? 21.817 61.728 51.610 1.00 14.31 338 LYS B O 1
ATOM 5207 N N . PRO B 1 339 ? 22.361 63.340 53.102 1.00 14.44 339 PRO B N 1
ATOM 5208 C CA . PRO B 1 339 ? 23.070 64.087 52.054 1.00 12.38 339 PRO B CA 1
ATOM 5209 C C . PRO B 1 339 ? 24.123 63.193 51.399 1.00 11.79 339 PRO B C 1
ATOM 5210 O O . PRO B 1 339 ? 24.666 62.296 52.047 1.00 11.87 339 PRO B O 1
ATOM 5214 N N . VAL B 1 340 ? 24.332 63.370 50.103 1.00 11.29 340 VAL B N 1
ATOM 5215 C CA . VAL B 1 340 ? 25.317 62.556 49.395 1.00 11.16 340 VAL B CA 1
ATOM 5216 C C . VAL B 1 340 ? 26.719 63.168 49.400 1.00 13.17 340 VAL B C 1
ATOM 5217 O O . VAL B 1 340 ? 27.612 62.694 48.698 1.00 19.76 340 VAL B O 1
ATOM 5221 N N . GLN B 1 341 ? 26.883 64.246 50.164 1.00 14.83 341 GLN B N 1
ATOM 5222 C CA . GLN B 1 341 ? 28.167 64.934 50.349 1.00 15.78 341 GLN B CA 1
ATOM 5223 C C . GLN B 1 341 ? 28.260 65.138 51.854 1.00 18.10 341 GLN B C 1
ATOM 5224 O O . GLN B 1 341 ? 27.382 64.709 52.605 1.00 22.30 341 GLN B O 1
ATOM 5230 N N . ASP B 1 342 ? 29.283 65.864 52.288 1.00 19.83 342 ASP B N 1
ATOM 5231 C CA . ASP B 1 342 ? 29.472 66.137 53.704 1.00 19.11 342 ASP B CA 1
ATOM 5232 C C . ASP B 1 342 ? 28.753 67.394 54.130 1.00 18.94 342 ASP B C 1
ATOM 5233 O O . ASP B 1 342 ? 28.403 67.556 55.302 1.00 19.74 342 ASP B O 1
ATOM 5238 N N . ARG B 1 343 ? 28.527 68.288 53.173 1.00 17.63 343 ARG B N 1
ATOM 5239 C CA . ARG B 1 343 ? 27.793 69.511 53.445 1.00 13.82 343 ARG B CA 1
ATOM 5240 C C . ARG B 1 343 ? 26.336 69.060 53.493 1.00 16.12 343 ARG B C 1
ATOM 5241 O O . ARG B 1 343 ? 25.919 68.230 52.684 1.00 17.47 343 ARG B O 1
ATOM 5249 N N . PRO B 1 344 ? 25.555 69.555 54.465 1.00 18.24 344 PRO B N 1
ATOM 5250 C CA . PRO B 1 344 ? 24.143 69.159 54.555 1.00 15.40 344 PRO B CA 1
ATOM 5251 C C . PRO B 1 344 ? 23.373 69.881 53.461 1.00 16.23 344 PRO B C 1
ATOM 5252 O O . PRO B 1 344 ? 22.536 70.743 53.739 1.00 17.15 344 PRO B O 1
ATOM 5256 N N . THR B 1 345 ? 23.673 69.524 52.214 1.00 15.55 345 THR B N 1
ATOM 5257 C CA . THR B 1 345 ? 23.053 70.149 51.059 1.00 12.46 345 THR B CA 1
ATOM 5258 C C . THR B 1 345 ? 22.149 69.243 50.225 1.00 14.85 345 THR B C 1
ATOM 5259 O O . THR B 1 345 ? 20.980 69.065 50.564 1.00 16.51 345 THR B O 1
ATOM 5263 N N . VAL B 1 346 ? 22.660 68.667 49.142 1.00 14.47 346 VAL B N 1
ATOM 5264 C CA . VAL B 1 346 ? 21.798 67.834 48.309 1.00 13.23 346 VAL B CA 1
ATOM 5265 C C . VAL B 1 346 ? 21.635 66.371 48.749 1.00 12.46 346 VAL B C 1
ATOM 5266 O O . VAL B 1 346 ? 22.548 65.759 49.312 1.00 11.40 346 VAL B O 1
ATOM 5270 N N . PHE B 1 347 ? 20.425 65.862 48.553 1.00 10.67 347 PHE B N 1
ATOM 5271 C CA . PHE B 1 347 ? 20.063 64.492 48.896 1.00 9.27 347 PHE B CA 1
ATOM 5272 C C . PHE B 1 347 ? 19.079 63.994 47.839 1.00 13.48 347 PHE B C 1
ATOM 5273 O O . PHE B 1 347 ? 18.752 64.728 46.904 1.00 11.32 347 PHE B O 1
ATOM 5281 N N . PHE B 1 348 ? 18.629 62.748 47.969 1.00 14.50 348 PHE B N 1
ATOM 5282 C CA . PHE B 1 348 ? 17.683 62.190 47.012 1.00 12.69 348 PHE B CA 1
ATOM 5283 C C . PHE B 1 348 ? 16.441 61.609 47.643 1.00 9.84 348 PHE B C 1
ATOM 5284 O O . PHE B 1 348 ? 16.389 61.349 48.847 1.00 10.86 348 PHE B O 1
ATOM 5292 N N . GLU B 1 349 ? 15.446 61.381 46.801 1.00 10.82 349 GLU B N 1
ATOM 5293 C CA . GLU B 1 349 ? 14.186 60.820 47.234 1.00 9.51 349 GLU B CA 1
ATOM 5294 C C . GLU B 1 349 ? 13.772 59.746 46.256 1.00 8.71 349 GLU B C 1
ATOM 5295 O O . GLU B 1 349 ? 13.982 59.887 45.054 1.00 9.74 349 GLU B O 1
ATOM 5301 N N . ILE B 1 350 ? 13.289 58.633 46.793 1.00 7.42 350 ILE B N 1
ATOM 5302 C CA . ILE B 1 350 ? 12.807 57.513 45.993 1.00 8.34 350 ILE B CA 1
ATOM 5303 C C . ILE B 1 350 ? 11.302 57.567 46.210 1.00 6.26 350 ILE B C 1
ATOM 5304 O O . ILE B 1 350 ? 10.851 57.627 47.357 1.00 8.71 350 ILE B O 1
ATOM 5309 N N . ILE B 1 351 ? 10.529 57.582 45.130 1.00 5.41 351 ILE B N 1
ATOM 5310 C CA . ILE B 1 351 ? 9.082 57.688 45.259 1.00 8.90 351 ILE B CA 1
ATOM 5311 C C . ILE B 1 351 ? 8.262 56.729 44.388 1.00 11.02 351 ILE B C 1
ATOM 5312 O O . ILE B 1 351 ? 8.537 56.551 43.203 1.00 14.86 351 ILE B O 1
ATOM 5317 N N . GLU B 1 352 ? 7.271 56.097 45.010 1.00 12.99 352 GLU B N 1
ATOM 5318 C CA . GLU B 1 352 ? 6.370 55.174 44.328 1.00 15.53 352 GLU B CA 1
ATOM 5319 C C . GLU B 1 352 ? 4.945 55.729 44.467 1.00 15.79 352 GLU B C 1
ATOM 5320 O O . GLU B 1 352 ? 4.354 55.718 45.555 1.00 15.16 352 GLU B O 1
ATOM 5326 N N . ARG B 1 353 ? 4.419 56.260 43.371 1.00 15.39 353 ARG B N 1
ATOM 5327 C CA . ARG B 1 353 ? 3.079 56.835 43.371 1.00 15.49 353 ARG B CA 1
ATOM 5328 C C . ARG B 1 353 ? 1.962 55.838 43.094 1.00 16.26 353 ARG B C 1
ATOM 5329 O O . ARG B 1 353 ? 2.118 54.923 42.293 1.00 16.79 353 ARG B O 1
ATOM 5337 N N . HIS B 1 354 ? 0.840 56.038 43.779 1.00 20.57 354 HIS B N 1
ATOM 5338 C CA . HIS B 1 354 ? -0.355 55.216 43.631 1.00 21.09 354 HIS B CA 1
ATOM 5339 C C . HIS B 1 354 ? -1.551 56.154 43.688 1.00 23.69 354 HIS B C 1
ATOM 5340 O O . HIS B 1 354 ? -2.338 56.114 44.637 1.00 27.30 354 HIS B O 1
ATOM 5347 N N . GLY B 1 355 ? -1.665 57.014 42.679 1.00 22.57 355 GLY B N 1
ATOM 5348 C CA . GLY B 1 355 ? -2.772 57.950 42.621 1.00 22.47 355 GLY B CA 1
ATOM 5349 C C . GLY B 1 355 ? -2.466 59.342 43.133 1.00 22.64 355 GLY B C 1
ATOM 5350 O O . GLY B 1 355 ? -2.880 60.327 42.528 1.00 20.84 355 GLY B O 1
ATOM 5351 N N . SER B 1 356 ? -1.749 59.435 44.247 1.00 24.17 356 SER B N 1
ATOM 5352 C CA . SER B 1 356 ? -1.407 60.734 44.809 1.00 23.32 356 SER B CA 1
ATOM 5353 C C . SER B 1 356 ? -0.520 61.534 43.863 1.00 25.29 356 SER B C 1
ATOM 5354 O O . SER B 1 356 ? 0.353 60.987 43.183 1.00 24.72 356 SER B O 1
ATOM 5357 N N . MET B 1 357 ? -0.782 62.829 43.808 1.00 27.22 357 MET B N 1
ATOM 5358 C CA . MET B 1 357 ? -0.037 63.749 42.968 1.00 29.20 357 MET B CA 1
ATOM 5359 C C . MET B 1 357 ? 0.686 64.737 43.874 1.00 31.25 357 MET B C 1
ATOM 5360 O O . MET B 1 357 ? 1.181 65.774 43.418 1.00 33.52 357 MET B O 1
ATOM 5365 N N . GLY B 1 358 ? 0.750 64.400 45.162 1.00 27.07 358 GLY B N 1
ATOM 5366 C CA . GLY B 1 358 ? 1.399 65.256 46.133 1.00 22.43 358 GLY B CA 1
ATOM 5367 C C . GLY B 1 358 ? 2.878 64.981 46.282 1.00 23.33 358 GLY B C 1
ATOM 5368 O O . GLY B 1 358 ? 3.460 64.199 45.526 1.00 21.12 358 GLY B O 1
ATOM 5369 N N . PHE B 1 359 ? 3.480 65.598 47.292 1.00 20.42 359 PHE B N 1
ATOM 5370 C CA . PHE B 1 359 ? 4.903 65.438 47.537 1.00 19.30 359 PHE B CA 1
ATOM 5371 C C . PHE B 1 359 ? 5.254 64.975 48.947 1.00 20.36 359 PHE B C 1
ATOM 5372 O O . PHE B 1 359 ? 6.430 64.946 49.320 1.00 21.95 359 PHE B O 1
ATOM 5380 N N . GLY B 1 360 ? 4.241 64.576 49.713 1.00 19.32 360 GLY B N 1
ATOM 5381 C CA . GLY B 1 360 ? 4.471 64.096 51.066 1.00 17.58 360 GLY B CA 1
ATOM 5382 C C . GLY B 1 360 ? 4.257 65.109 52.172 1.00 17.10 360 GLY B C 1
ATOM 5383 O O . GLY B 1 360 ? 4.713 64.909 53.299 1.00 19.10 360 GLY B O 1
ATOM 5384 N N . LYS B 1 361 ? 3.537 66.179 51.851 1.00 16.71 361 LYS B N 1
ATOM 5385 C CA . LYS B 1 361 ? 3.224 67.258 52.782 1.00 20.67 361 LYS B CA 1
ATOM 5386 C C . LYS B 1 361 ? 2.697 66.780 54.142 1.00 21.70 361 LYS B C 1
ATOM 5387 O O . LYS B 1 361 ? 3.005 67.375 55.170 1.00 21.79 361 LYS B O 1
ATOM 5393 N N . GLY B 1 362 ? 1.962 65.671 54.142 1.00 23.85 362 GLY B N 1
ATOM 5394 C CA . GLY B 1 362 ? 1.399 65.139 55.374 1.00 23.45 362 GLY B CA 1
ATOM 5395 C C . GLY B 1 362 ? 2.389 64.570 56.371 1.00 22.59 362 GLY B C 1
ATOM 5396 O O . GLY B 1 362 ? 2.083 64.442 57.560 1.00 24.78 362 GLY B O 1
ATOM 5397 N N . ASN B 1 363 ? 3.584 64.242 55.899 1.00 22.12 363 ASN B N 1
ATOM 5398 C CA . ASN B 1 363 ? 4.608 63.679 56.765 1.00 20.41 363 ASN B CA 1
ATOM 5399 C C . ASN B 1 363 ? 5.292 64.682 57.687 1.00 21.75 363 ASN B C 1
ATOM 5400 O O . ASN B 1 363 ? 5.875 64.293 58.696 1.00 23.44 363 ASN B O 1
ATOM 5405 N N . PHE B 1 364 ? 5.218 65.969 57.357 1.00 19.72 364 PHE B N 1
ATOM 5406 C CA . PHE B 1 364 ? 5.823 66.986 58.207 1.00 20.05 364 PHE B CA 1
ATOM 5407 C C . PHE B 1 364 ? 5.173 66.915 59.587 1.00 25.04 364 PHE B C 1
ATOM 5408 O O . PHE B 1 364 ? 5.860 66.795 60.607 1.00 29.29 364 PHE B O 1
ATOM 5416 N N . LYS B 1 365 ? 3.845 66.900 59.601 1.00 23.02 365 LYS B N 1
ATOM 5417 C CA . LYS B 1 365 ? 3.097 66.824 60.844 1.00 23.73 365 LYS B CA 1
ATOM 5418 C C . LYS B 1 365 ? 3.221 65.448 61.484 1.00 24.15 365 LYS B C 1
ATOM 5419 O O . LYS B 1 365 ? 3.471 65.336 62.688 1.00 24.91 365 LYS B O 1
ATOM 5425 N N . ALA B 1 366 ? 3.075 64.408 60.662 1.00 20.98 366 ALA B N 1
ATOM 5426 C CA . ALA B 1 366 ? 3.159 63.026 61.130 1.00 16.07 366 ALA B CA 1
ATOM 5427 C C . ALA B 1 366 ? 4.482 62.731 61.822 1.00 16.07 366 ALA B C 1
ATOM 5428 O O . ALA B 1 366 ? 4.503 62.129 62.890 1.00 17.53 366 ALA B O 1
ATOM 5430 N N . LEU B 1 367 ? 5.582 63.155 61.209 1.00 20.15 367 LEU B N 1
ATOM 5431 C CA . LEU B 1 367 ? 6.908 62.942 61.786 1.00 20.41 367 LEU B CA 1
ATOM 5432 C C . LEU B 1 367 ? 7.120 63.805 63.025 1.00 23.08 367 LEU B C 1
ATOM 5433 O O . LEU B 1 367 ? 7.763 63.369 63.984 1.00 19.31 367 LEU B O 1
ATOM 5438 N N . PHE B 1 368 ? 6.580 65.025 63.008 1.00 25.58 368 PHE B N 1
ATOM 5439 C CA . PHE B 1 368 ? 6.702 65.924 64.154 1.00 27.94 368 PHE B CA 1
ATOM 5440 C C . PHE B 1 368 ? 6.022 65.274 65.359 1.00 28.25 368 PHE B C 1
ATOM 5441 O O . PHE B 1 368 ? 6.651 65.067 66.401 1.00 26.32 368 PHE B O 1
ATOM 5449 N N . GLU B 1 369 ? 4.747 64.928 65.193 1.00 30.42 369 GLU B N 1
ATOM 5450 C CA . GLU B 1 369 ? 3.974 64.279 66.254 1.00 32.43 369 GLU B CA 1
ATOM 5451 C C . GLU B 1 369 ? 4.569 62.915 66.638 1.00 32.25 369 GLU B C 1
ATOM 5452 O O . GLU B 1 369 ? 4.477 62.492 67.794 1.00 31.66 369 GLU B O 1
ATOM 5458 N N . ALA B 1 370 ? 5.203 62.253 65.668 1.00 34.70 370 ALA B N 1
ATOM 5459 C CA . ALA B 1 370 ? 5.848 60.952 65.872 1.00 32.75 370 ALA B CA 1
ATOM 5460 C C . ALA B 1 370 ? 7.094 61.093 66.743 1.00 33.10 370 ALA B C 1
ATOM 5461 O O . ALA B 1 370 ? 7.402 60.213 67.544 1.00 31.25 370 ALA B O 1
ATOM 5463 N N . ILE B 1 371 ? 7.830 62.187 66.554 1.00 33.77 371 ILE B N 1
ATOM 5464 C CA . ILE B 1 371 ? 9.030 62.443 67.340 1.00 32.07 371 ILE B CA 1
ATOM 5465 C C . ILE B 1 371 ? 8.613 62.832 68.757 1.00 33.76 371 ILE B C 1
ATOM 5466 O O . ILE B 1 371 ? 9.181 62.343 69.734 1.00 34.29 371 ILE B O 1
ATOM 5471 N N . GLU B 1 372 ? 7.578 63.665 68.853 1.00 34.04 372 GLU B N 1
ATOM 5472 C CA . GLU B 1 372 ? 7.066 64.135 70.134 1.00 36.12 372 GLU B CA 1
ATOM 5473 C C . GLU B 1 372 ? 6.687 63.000 71.078 1.00 41.42 372 GLU B C 1
ATOM 5474 O O . GLU B 1 372 ? 6.730 63.177 72.295 1.00 46.16 372 GLU B O 1
ATOM 5476 N N . ARG B 1 373 ? 6.297 61.845 70.539 1.00 41.14 373 ARG B N 1
ATOM 5477 C CA . ARG B 1 373 ? 5.959 60.737 71.419 1.00 41.74 373 ARG B CA 1
ATOM 5478 C C . ARG B 1 373 ? 7.088 59.741 71.663 1.00 42.86 373 ARG B C 1
ATOM 5479 O O . ARG B 1 373 ? 6.978 58.888 72.539 1.00 45.67 373 ARG B O 1
ATOM 5487 N N . GLU B 1 374 ? 8.173 59.837 70.896 1.00 44.51 374 GLU B N 1
ATOM 5488 C CA . GLU B 1 374 ? 9.331 58.975 71.139 1.00 46.69 374 GLU B CA 1
ATOM 5489 C C . GLU B 1 374 ? 9.928 59.609 72.397 1.00 49.43 374 GLU B C 1
ATOM 5490 O O . GLU B 1 374 ? 10.416 58.924 73.291 1.00 51.21 374 GLU B O 1
ATOM 5496 N N . GLN B 1 375 ? 9.789 60.933 72.478 1.00 53.48 375 GLN B N 1
ATOM 5497 C CA . GLN B 1 375 ? 10.292 61.746 73.581 1.00 57.40 375 GLN B CA 1
ATOM 5498 C C . GLN B 1 375 ? 9.544 61.648 74.905 1.00 61.33 375 GLN B C 1
ATOM 5499 O O . GLN B 1 375 ? 9.838 62.395 75.839 1.00 65.73 375 GLN B O 1
ATOM 5505 N N . GLU B 1 376 ? 8.567 60.757 74.980 1.00 64.83 376 GLU B N 1
ATOM 5506 C CA . GLU B 1 376 ? 7.816 60.558 76.212 1.00 68.17 376 GLU B CA 1
ATOM 5507 C C . GLU B 1 376 ? 8.169 59.162 76.713 1.00 71.29 376 GLU B C 1
ATOM 5508 O O . GLU B 1 376 ? 8.101 58.881 77.911 1.00 74.27 376 GLU B O 1
ATOM 5510 N N . LYS B 1 377 ? 8.593 58.311 75.779 1.00 73.48 377 LYS B N 1
ATOM 5511 C CA . LYS B 1 377 ? 8.971 56.927 76.056 1.00 75.15 377 LYS B CA 1
ATOM 5512 C C . LYS B 1 377 ? 10.429 56.773 76.493 1.00 76.41 377 LYS B C 1
ATOM 5513 O O . LYS B 1 377 ? 10.726 55.776 77.186 1.00 75.57 377 LYS B O 1
#

Organism: Streptomyces avermitilis (strain ATCC 31267 / DSM 46492 / JCM 5070 / NBRC 14893 / NCIMB 12804 / NRRL 8165 / MA-4680) (NCBI:txid227882)

Sequence (724 aa):
DPFPVKGMDAVVFAVGNAKQAAHYYSTAFGMQLVAYSGPENGSRETASYVLTNGSARFVLTSVIKPATPWGHFLADHVAEHGDGVVDLAIEVPDARAAHAYAIEHGARSVAEPYELKDEHGTVVLAAIATYGKTRHTLVDRTGYDGPYLPGYVAAAPIVEPPAHRTFQAIDHCVGNVELGRMNEWVGFYNKVMGFTNMKEFVGDDIATEYSALMSKVVADGTLKVKFPINEPALAKKKSQIDEYLEFYGGAGVQHIALNTGDIVETVRTMRAAGVQFLDTPDSYYDTLGEWVGDTRVPVDTLRELKILADRDEDGYLLQIFTKPVQDRPTVFFEIIERHGSMGFGKGNFKALFEAIEREQEKDPFPVKGMDAVVFAVGNAKQAAHYYSTAFGMQLVAYSGPENGSRETASYVLTNGSARFVLTSVIKPATPWGHFLADHVAEHGDGVVDLAIEVPDARAAHAYAIEHGARSVAEPYELKDEHGTVVLAAIATYGKTRHTLVDRTGYDGPYLPGYVAAAPIVEPPAHRTFQAIDHCVGNVELGRMNEWVGFYNKVMGFTNMKEFVGDDIATEYSALMSKVVADGTLKVKFPINEPALAKKKSQIDEYLEFYGGAGVQHIALNTGDIVETVRTMRAAGVQFLDTPDSYYDTLGEWVGDTRVPVDTLRELKILADRDEDGYLLQIFTKPVQDRPTVFFEIIERHGSMGFGKGNFKALFEAIEREQEK

Secondary structure (DSSP, 8-state):
--S---EEEEEEEE-S-HHHHHHHHHHTS--EEEEEESGGGT--SEEEEEEEETTEEEEEEEESS--SHHHHHHHHHHHHH-SEEEEEEEE-S-HHHHHHHHHHTTPPEEEEEEEEEETTEEEEEEEEE-STT-EEEEEEEEEE-SSSSTT-EE---SSPPPSS-S--EEEEEEEE--TT-HHHHHHHHHHHH--EE-S--B-HHHIIIIISEEEEEEE-TTS-SEEEEEEE--SSS--HHHHHHHHHTS-EEEEEEEE-S-HHHHHHHHHHTT--B----GGGTTSHHHHH---SS-HHHHHHHT-EEEE-SS-EEEEEEBPPSSSSS--EEEEEEEEB----STHHHHHHHHHHHHHHH-/--S---EEEEEEEE-S-HHHHHHHHHHTS--EEEEEESGGGT--SEEEEEEEETTEEEEEEEESS--SHHHHHHHHHHHHH-SEEEEEEEE-S-HHHHHHHHHHTTPPEEEEEEEEEETTEEEEEEEEE-STT-EEEEEE-TTB-SSSSTT-EE---SSPPPSS-S--EEEEEEEE--TT-HHHHHHHHHHHS--EEEEEEE-HHHIIIIISEEEEEEE-TTS-SEEEEEEE---SS--HHHHHHHHHTSSEEEEEEEE-S-HHHHHHHHHHTT--B----THHHHTTHHHH---SS-HHHHHHHT-EEEEETTEEEEEEEBPPSSSSS--EEEEEEEEB--S-STHHHHHHHHHHHHHTT-

Radius of gyration: 27.45 Å; Cα contacts (8 Å, |Δi|>4): 1799; chains: 2; bounding box: 79×58×64 Å

Solvent-accessible surface area: 28205 Å² total; per-residue (Å²): 162,84,8,63,12,85,6,29,6,0,0,13,5,0,6,33,15,0,44,9,3,0,3,11,4,4,27,1,0,3,4,38,13,49,0,28,11,0,61,129,52,72,36,77,36,18,1,3,21,0,0,33,0,39,83,0,51,0,2,0,9,4,21,4,98,49,79,60,121,93,0,92,53,2,32,88,5,28,60,95,6,10,17,0,2,0,9,0,2,0,37,0,58,63,0,118,57,7,10,62,50,0,64,83,90,65,7,168,40,47,31,116,33,99,99,60,162,46,162,64,18,37,0,19,3,0,4,0,13,6,3,46,101,6,42,0,19,0,3,18,31,92,49,20,122,22,33,12,22,15,46,36,71,83,29,77,67,44,27,157,57,41,121,51,113,0,1,57,25,20,8,4,1,4,0,0,0,78,128,50,117,5,77,96,44,8,28,34,1,59,54,4,3,38,3,99,70,24,129,25,115,14,10,84,58,24,2,88,49,67,2,0,13,54,8,61,6,0,1,7,78,96,76,109,0,22,4,6,1,10,17,9,18,155,33,223,105,97,9,87,0,73,73,3,26,98,39,4,46,23,6,0,2,8,16,2,0,0,29,4,54,43,0,18,64,0,0,100,31,0,77,79,24,12,6,114,12,86,123,8,22,86,16,2,8,96,41,0,43,151,90,3,34,141,30,115,5,84,64,101,37,2,65,100,9,59,0,8,0,14,94,49,112,73,13,25,0,0,1,2,37,2,62,36,5,8,23,34,38,4,4,23,0,2,0,0,8,57,67,46,5,74,10,41,6,110,22,5,63,41,15,40,82,74,0,85,93,90,58,131,97,126,168,83,11,63,11,92,6,33,4,1,0,12,5,0,6,33,16,0,48,8,2,0,4,11,5,3,26,0,0,2,3,30,12,49,0,33,12,0,61,130,56,71,39,179,29,17,2,4,22,0,0,30,0,37,80,0,50,0,2,0,9,3,19,5,86,48,59,62,120,91,0,91,55,0,32,89,5,26,58,91,5,10,15,0,2,0,11,0,2,0,33,0,58,64,0,119,54,8,18,60,56,0,62,84,86,68,9,166,53,48,28,67,39,98,96,57,164,44,161,58,18,34,0,17,4,0,3,0,12,6,2,50,96,5,41,0,19,0,3,21,32,97,48,19,121,19,34,10,22,14,46,37,78,70,31,77,66,40,27,150,57,39,102,101,132,0,2,79,25,24,7,4,1,3,0,0,0,64,127,61,118,4,82,97,40,8,33,32,1,55,51,3,2,38,8,82,70,24,101,32,95,14,3,90,94,28,0,61,57,48,4,0,14,42,8,62,5,0,0,7,74,98,72,128,0,23,3,7,0,11,16,4,16,158,18,116,100,69,14,65,0,73,76,3,25,99,42,4,45,20,6,0,2,15,17,2,0,0,33,11,59,54,0,15,48,2,0,103,31,0,78,78,23,12,5,118,11,86,119,8,23,64,10,2,6,94,40,1,43,143,90,2,33,136,21,112,3,83,64,101,28,1,61,109,8,37,0,7,0,16,99,50,181,90,14,26,0,0,1,3,36,3,65,38,4,9,22,39,38,4,3,38,0,1,0,0,10,55,68,48,5,95,11,40,5,70,25,6,65,95,16,45,88,72,0,81,53,85,78,140,92,128

Foldseek 3Di:
DLFDFPFFLEWEKLAADLPVVLVCCCQLVQWFWWKWFDVVQPNDFKTWTWTAFANYIYIYIYTPDDDDPVSVCSVVLCVQFNIATAEREIEGQDQQSLQVLLVVLPWDWPAHWDWADDPFFIKIWTWTDAFDNHIYIYINCVTGDARRGHNMHTDGGPDDGDPFRLFHAWLEWEKQAEPPCQCVRLVSCCRRRVWDWDPAWADDPCCQEFAQKTWTKTAHPVRNYIYIYIYGHHYPDDHLSVLQCVNRVGMHIQEIETEDQDNLVSLVSSVVSDWAFDDQFLQLLVCVCVAQNDDPDDSVSCSVSVWDKDADPQHIKIKTWTQAPDPRRGHTYMYIYDDGDPYDPSVVRVSRVVSVVVVVVD/DQFDFDFWLEFEKLAADLPVVLVCCCQLVQWFWWKWFDDVQPNDFKTWTWTAFANYIYIYIYTDHDDDPVSVVSVVLCVQQNIATAEREIEDQDAQSLQCLLVVQPWAWPAHWDWDDDPFFIKIWTWTDAWDNHIYIYINCVGGDDRRGHNMHTDGGPDDGDPFGLFNAWLEWEKQAEAPCAVVRQVSCCRSRVWAKDPDWQDPVCCAEFAQKTWIWTAHPVSRYIYIYIYGHHYPDDHLSVLQCVNRVGMHTFEIETEDQDNLVSLVSSVVSPFAWDAQQLLLLVCQCVAQNDDPDDSVSCSVSVWDKDADPQGIKIKTWTQAPDPRRGHTYMYIYDDRDPYDPSVVRVSRVVSVVVVVVD

Nearest PDB structures (foldseek):
  1t47-assembly1_B  TM=1.003E+00  e=1.888E-85  Streptomyces avermitilis
  2r5v-assembly1_A  TM=8.809E-01  e=4.330E-38  Amycolatopsis orientalis
  2r5v-assembly2_B  TM=8.863E-01  e=9.954E-38  Amycolatopsis orientalis
  7yvv-assembly1_A  TM=8.923E-01  e=1.074E-36  Amycolatopsis sp. Hca4
  7x8e-assembly3_G-5  TM=8.475E-01  e=5.652E-29  Pseudomonas fluorescens

InterPro domains:
  IPR004360 Glyoxalase/fosfomycin resistance/dioxygenase domain [PF00903] (23-130)
  IPR004360 Glyoxalase/fosfomycin resistance/dioxygenase domain [PF00903] (185-335)
  IPR005956 4-hydroxyphenylpyruvate dioxygenase [PIRSF009283] (12-381)
  IPR005956 4-hydroxyphenylpyruvate dioxygenase [PTHR11959] (14-381)
  IPR005956 4-hydroxyphenylpyruvate dioxygenase [TIGR01263] (22-381)
  IPR029068 Glyoxalase/Bleomycin resistance protein/Dihydroxybiphenyl dioxygenase [G3DSA:3.10.180.10] (1-178)
  IPR029068 Glyoxalase/Bleomycin resistance protein/Dihydroxybiphenyl dioxygenase [G3DSA:3.10.180.10] (179-381)
  IPR029068 Glyoxalase/Bleomycin resistance protein/Dihydroxybiphenyl dioxygenase [SSF54593] (14-368)
  IPR037523 Vicinal oxygen chelate (VOC), core domain [PS51819] (22-156)
  IPR037523 Vicinal oxygen chelate (VOC), core domain [PS51819] (184-338)
  IPR041735 4-hydroxyphenylpyruvate dioxygenase, C-terminal [cd07250] (182-373)
  IPR041736 4-hydroxyphenylpyruvate dioxygenase, N-terminal [cd08342] (24-169)